Protein 2RPS (pdb70)

Nearest PDB structures (foldseek):
  2rps-assembly1_A  TM=5.161E-01  e=2.116E-03  Mythimna separata
  7skm-assembly2_F  TM=5.151E-01  e=6.968E+00  Galleria mellonella
  7skl-assembly1_E  TM=5.045E-01  e=7.993E+00  Galleria mellonella
  5b4y-assembly1_B  TM=5.109E-01  e=9.169E+00  Homo sapiens
  2rps-assembly1_A  TM=4.849E-01  e=7.393E-04  Mythimna separata

Foldseek 3Di:
DDDPDADPPQWDADPVGDIRRPCPDDDPPPPD

Secondary structure (DSSP, 8-state):
--SSS---TTEEEPSSS-EEES----------

Radius of gyration: 14.07 Å; Cα contacts (8 Å, |Δi|>4): 19; chains: 1; bounding box: 38×27×25 Å

Structure (mmCIF, N/CA/C/O backbone):
data_2RPS
#
_entry.id   2RPS
#
loop_
_atom_site.group_PDB
_atom_site.id
_atom_site.type_symbol
_atom_site.label_atom_id
_atom_site.label_alt_id
_atom_site.label_comp_id
_atom_site.label_asym_id
_atom_site.label_entity_id
_atom_site.label_seq_id
_atom_site.pdbx_PDB_ins_code
_atom_site.Cartn_x
_atom_site.Cartn_y
_atom_site.Cartn_z
_atom_site.occupancy
_atom_site.B_iso_or_equiv
_atom_site.auth_seq_id
_atom_site.auth_comp_id
_atom_site.auth_asym_id
_atom_site.auth_atom_id
_atom_site.pdbx_PDB_model_num
ATOM 1 N N . SER A 1 1 ? -17.535 -0.447 -2.613 1.00 0.00 1 SER A N 1
ATOM 2 C CA . SER A 1 1 ? -16.209 -0.776 -3.200 1.00 0.00 1 SER A CA 1
ATOM 3 C C . SER A 1 1 ? -16.359 -1.449 -4.560 1.00 0.00 1 SER A C 1
ATOM 4 O O . SER A 1 1 ? -15.571 -2.323 -4.922 1.00 0.00 1 SER A O 1
ATOM 14 N N . VAL A 1 2 ? -17.378 -1.040 -5.309 1.00 0.00 2 VAL A N 1
ATOM 15 C CA . VAL A 1 2 ? -17.632 -1.606 -6.628 1.00 0.00 2 VAL A CA 1
ATOM 16 C C . VAL A 1 2 ? -16.841 -0.867 -7.704 1.00 0.00 2 VAL A C 1
ATOM 17 O O . VAL A 1 2 ? -17.312 0.122 -8.265 1.00 0.00 2 VAL A O 1
ATOM 30 N N . GLN A 1 3 ? -15.638 -1.355 -7.985 1.00 0.00 3 GLN A N 1
ATOM 31 C CA . GLN A 1 3 ? -14.782 -0.742 -8.994 1.00 0.00 3 GLN A CA 1
ATOM 32 C C . GLN A 1 3 ? -13.685 -1.705 -9.436 1.00 0.00 3 GLN A C 1
ATOM 33 O O . GLN A 1 3 ? -13.472 -2.746 -8.813 1.00 0.00 3 GLN A O 1
ATOM 47 N N . ILE A 1 4 ? -12.993 -1.353 -10.514 1.00 0.00 4 ILE A N 1
ATOM 48 C CA . ILE A 1 4 ? -11.919 -2.187 -11.039 1.00 0.00 4 ILE A CA 1
ATOM 49 C C . ILE A 1 4 ? -10.658 -2.057 -10.190 1.00 0.00 4 ILE A C 1
ATOM 50 O O . ILE A 1 4 ? -9.893 -3.009 -10.046 1.00 0.00 4 ILE A O 1
ATOM 66 N N . LEU A 1 5 ? -10.448 -0.870 -9.629 1.00 0.00 5 LEU A N 1
ATOM 67 C CA . LEU A 1 5 ? -9.281 -0.614 -8.794 1.00 0.00 5 LEU A CA 1
ATOM 68 C C . LEU A 1 5 ? -9.436 -1.271 -7.428 1.00 0.00 5 LEU A C 1
ATOM 69 O O . LEU A 1 5 ? -8.844 -2.316 -7.159 1.00 0.00 5 LEU A O 1
ATOM 85 N N . ARG A 1 6 ? -10.238 -0.651 -6.569 1.00 0.00 6 ARG A N 1
ATOM 86 C CA . ARG A 1 6 ? -10.477 -1.171 -5.228 1.00 0.00 6 ARG A CA 1
ATOM 87 C C . ARG A 1 6 ? -9.181 -1.219 -4.422 1.00 0.00 6 ARG A C 1
ATOM 88 O O . ARG A 1 6 ? -8.220 -1.882 -4.810 1.00 0.00 6 ARG A O 1
ATOM 109 N N . CYS A 1 7 ? -9.164 -0.510 -3.298 1.00 0.00 7 CYS A N 1
ATOM 110 C CA . CYS A 1 7 ? -7.987 -0.472 -2.437 1.00 0.00 7 CYS A CA 1
ATOM 111 C C . CYS A 1 7 ? -8.357 -0.808 -0.992 1.00 0.00 7 CYS A C 1
ATOM 112 O O . CYS A 1 7 ? -8.367 0.067 -0.126 1.00 0.00 7 CYS A O 1
ATOM 119 N N . PRO A 1 8 ? -8.668 -2.086 -0.715 1.00 0.00 8 PRO A N 1
ATOM 120 C CA . PRO A 1 8 ? -9.040 -2.534 0.631 1.00 0.00 8 PRO A CA 1
ATOM 121 C C . PRO A 1 8 ? -7.969 -2.205 1.667 1.00 0.00 8 PRO A C 1
ATOM 122 O O . PRO A 1 8 ? -7.075 -1.396 1.416 1.00 0.00 8 PRO A O 1
ATOM 133 N N . ASP A 1 9 ? -8.066 -2.838 2.832 1.00 0.00 9 ASP A N 1
ATOM 134 C CA . ASP A 1 9 ? -7.106 -2.614 3.907 1.00 0.00 9 ASP A CA 1
ATOM 135 C C . ASP A 1 9 ? -5.686 -2.918 3.442 1.00 0.00 9 ASP A C 1
ATOM 136 O O . ASP A 1 9 ? -5.397 -4.018 2.973 1.00 0.00 9 ASP A O 1
ATOM 145 N N . GLY A 1 10 ? -4.803 -1.933 3.574 1.00 0.00 10 GLY A N 1
ATOM 146 C CA . GLY A 1 10 ? -3.423 -2.111 3.163 1.00 0.00 10 GLY A CA 1
ATOM 147 C C . GLY A 1 10 ? -3.014 -1.141 2.072 1.00 0.00 10 GLY A C 1
ATOM 148 O O . GLY A 1 10 ? -1.844 -0.776 1.964 1.00 0.00 10 GLY A O 1
ATOM 152 N N . MET A 1 11 ? -3.983 -0.719 1.266 1.00 0.00 11 MET A N 1
ATOM 153 C CA . MET A 1 11 ? -3.719 0.217 0.180 1.00 0.00 11 MET A CA 1
ATOM 154 C C . MET A 1 11 ? -4.148 1.628 0.563 1.00 0.00 11 MET A C 1
ATOM 155 O O . MET A 1 11 ? -5.339 1.931 0.628 1.00 0.00 11 MET A O 1
ATOM 169 N N . GLN A 1 12 ? -3.169 2.491 0.817 1.00 0.00 12 GLN A N 1
ATOM 170 C CA . GLN A 1 12 ? -3.444 3.872 1.195 1.00 0.00 12 GLN A CA 1
ATOM 171 C C . GLN A 1 12 ? -3.551 4.763 -0.038 1.00 0.00 12 GLN A C 1
ATOM 172 O O . GLN A 1 12 ? -2.633 4.818 -0.859 1.00 0.00 12 GLN A O 1
ATOM 186 N N . MET A 1 13 ? -4.675 5.460 -0.164 1.00 0.00 13 MET A N 1
ATOM 187 C CA . MET A 1 13 ? -4.901 6.350 -1.297 1.00 0.00 13 MET A CA 1
ATOM 188 C C . MET A 1 13 ? -4.331 7.738 -1.021 1.00 0.00 13 MET A C 1
ATOM 189 O O . MET A 1 13 ? -4.387 8.229 0.106 1.00 0.00 13 MET A O 1
ATOM 203 N N . LEU A 1 14 ? -3.782 8.364 -2.057 1.00 0.00 14 LEU A N 1
ATOM 204 C CA . LEU A 1 14 ? -3.203 9.695 -1.926 1.00 0.00 14 LEU A CA 1
ATOM 205 C C . LEU A 1 14 ? -4.150 10.758 -2.475 1.00 0.00 14 LEU A C 1
ATOM 206 O O . LEU A 1 14 ? -5.101 10.445 -3.191 1.00 0.00 14 LEU A O 1
ATOM 222 N N . ARG A 1 15 ? -3.883 12.013 -2.133 1.00 0.00 15 ARG A N 1
ATOM 223 C CA . ARG A 1 15 ? -4.712 13.123 -2.592 1.00 0.00 15 ARG A CA 1
ATOM 224 C C . ARG A 1 15 ? -4.731 13.193 -4.117 1.00 0.00 15 ARG A C 1
ATOM 225 O O . ARG A 1 15 ? -5.722 13.610 -4.717 1.00 0.00 15 ARG A O 1
ATOM 246 N N . SER A 1 16 ? -3.628 12.784 -4.735 1.00 0.00 16 SER A N 1
ATOM 247 C CA . SER A 1 16 ? -3.518 12.801 -6.189 1.00 0.00 16 SER A CA 1
ATOM 248 C C . SER A 1 16 ? -4.408 11.732 -6.815 1.00 0.00 16 SER A C 1
ATOM 249 O O . SER A 1 16 ? -4.952 11.921 -7.903 1.00 0.00 16 SER A O 1
ATOM 257 N N . GLY A 1 17 ? -4.553 10.608 -6.120 1.00 0.00 17 GLY A N 1
ATOM 258 C CA . GLY A 1 17 ? -5.377 9.526 -6.622 1.00 0.00 17 GLY A CA 1
ATOM 259 C C . GLY A 1 17 ? -4.660 8.190 -6.597 1.00 0.00 17 GLY A C 1
ATOM 260 O O . GLY A 1 17 ? -5.292 7.141 -6.476 1.00 0.00 17 GLY A O 1
ATOM 264 N N . GLN A 1 18 ? -3.336 8.230 -6.711 1.00 0.00 18 GLN A N 1
ATOM 265 C CA . GLN A 1 18 ? -2.533 7.012 -6.701 1.00 0.00 18 GLN A CA 1
ATOM 266 C C . GLN A 1 18 ? -2.719 6.247 -5.395 1.00 0.00 18 GLN A C 1
ATOM 267 O O . GLN A 1 18 ? -2.938 6.845 -4.340 1.00 0.00 18 GLN A O 1
ATOM 281 N N . CYS A 1 19 ? -2.629 4.925 -5.471 1.00 0.00 19 CYS A N 1
ATOM 282 C CA . CYS A 1 19 ? -2.787 4.078 -4.294 1.00 0.00 19 CYS A CA 1
ATOM 283 C C . CYS A 1 19 ? -1.456 3.452 -3.892 1.00 0.00 19 CYS A C 1
ATOM 284 O O . CYS A 1 19 ? -0.910 2.615 -4.612 1.00 0.00 19 CYS A O 1
ATOM 291 N N . VAL A 1 20 ? -0.939 3.863 -2.739 1.00 0.00 20 VAL A N 1
ATOM 292 C CA . VAL A 1 20 ? 0.328 3.342 -2.241 1.00 0.00 20 VAL A CA 1
ATOM 293 C C . VAL A 1 20 ? 0.109 2.137 -1.334 1.00 0.00 20 VAL A C 1
ATOM 294 O O . VAL A 1 20 ? -0.247 2.286 -0.164 1.00 0.00 20 VAL A O 1
ATOM 307 N N . ALA A 1 21 ? 0.322 0.945 -1.878 1.00 0.00 21 ALA A N 1
ATOM 308 C CA . ALA A 1 21 ? 0.149 -0.286 -1.116 1.00 0.00 21 ALA A CA 1
ATOM 309 C C . ALA A 1 21 ? 1.257 -0.453 -0.083 1.00 0.00 21 ALA A C 1
ATOM 310 O O . ALA A 1 21 ? 2.374 0.030 -0.273 1.00 0.00 21 ALA A O 1
ATOM 317 N N . THR A 1 22 ? 0.942 -1.138 1.011 1.00 0.00 22 THR A N 1
ATOM 318 C CA . THR A 1 22 ? 1.912 -1.369 2.075 1.00 0.00 22 THR A CA 1
ATOM 319 C C . THR A 1 22 ? 3.060 -2.245 1.585 1.00 0.00 22 THR A C 1
ATOM 320 O O . THR A 1 22 ? 3.091 -3.447 1.845 1.00 0.00 22 THR A O 1
ATOM 331 N N . THR A 1 23 ? 4.001 -1.635 0.872 1.00 0.00 23 THR A N 1
ATOM 332 C CA . THR A 1 23 ? 5.151 -2.360 0.344 1.00 0.00 23 THR A CA 1
ATOM 333 C C . THR A 1 23 ? 6.451 -1.637 0.678 1.00 0.00 23 THR A C 1
ATOM 334 O O . THR A 1 23 ? 7.416 -1.691 -0.085 1.00 0.00 23 THR A O 1
ATOM 345 N N . GLU A 1 24 ? 6.470 -0.961 1.821 1.00 0.00 24 GLU A N 1
ATOM 346 C CA . GLU A 1 24 ? 7.653 -0.226 2.255 1.00 0.00 24 GLU A CA 1
ATOM 347 C C . GLU A 1 24 ? 8.702 -1.176 2.830 1.00 0.00 24 GLU A C 1
ATOM 348 O O . GLU A 1 24 ? 8.364 -2.195 3.431 1.00 0.00 24 GLU A O 1
ATOM 360 N N . PRO A 1 25 ? 9.995 -0.852 2.651 1.00 0.00 25 PRO A N 1
ATOM 361 C CA . PRO A 1 25 ? 11.094 -1.682 3.153 1.00 0.00 25 PRO A CA 1
ATOM 362 C C . PRO A 1 25 ? 11.254 -1.578 4.669 1.00 0.00 25 PRO A C 1
ATOM 363 O O . PRO A 1 25 ? 11.671 -0.541 5.185 1.00 0.00 25 PRO A O 1
ATOM 374 N N . PRO A 1 26 ? 10.928 -2.655 5.409 1.00 0.00 26 PRO A N 1
ATOM 375 C CA . PRO A 1 26 ? 11.043 -2.670 6.869 1.00 0.00 26 PRO A CA 1
ATOM 376 C C . PRO A 1 26 ? 12.494 -2.718 7.334 1.00 0.00 26 PRO A C 1
ATOM 377 O O . PRO A 1 26 ? 13.418 -2.677 6.522 1.00 0.00 26 PRO A O 1
ATOM 388 N N . PHE A 1 27 ? 12.688 -2.804 8.646 1.00 0.00 27 PHE A N 1
ATOM 389 C CA . PHE A 1 27 ? 14.025 -2.858 9.219 1.00 0.00 27 PHE A CA 1
ATOM 390 C C . PHE A 1 27 ? 14.784 -4.083 8.718 1.00 0.00 27 PHE A C 1
ATOM 391 O O . PHE A 1 27 ? 14.365 -5.219 8.944 1.00 0.00 27 PHE A O 1
ATOM 408 N N . ASP A 1 28 ? 15.899 -3.846 8.035 1.00 0.00 28 ASP A N 1
ATOM 409 C CA . ASP A 1 28 ? 16.718 -4.927 7.498 1.00 0.00 28 ASP A CA 1
ATOM 410 C C . ASP A 1 28 ? 17.141 -5.894 8.604 1.00 0.00 28 ASP A C 1
ATOM 411 O O . ASP A 1 28 ? 17.972 -5.558 9.447 1.00 0.00 28 ASP A O 1
ATOM 420 N N . PRO A 1 29 ? 16.575 -7.117 8.616 1.00 0.00 29 PRO A N 1
ATOM 421 C CA . PRO A 1 29 ? 16.905 -8.127 9.626 1.00 0.00 29 PRO A CA 1
ATOM 422 C C . PRO A 1 29 ? 18.409 -8.348 9.755 1.00 0.00 29 PRO A C 1
ATOM 423 O O . PRO A 1 29 ? 19.203 -7.685 9.087 1.00 0.00 29 PRO A O 1
ATOM 434 N N . ASP A 1 30 ? 18.793 -9.283 10.619 1.00 0.00 30 ASP A N 1
ATOM 435 C CA . ASP A 1 30 ? 20.201 -9.590 10.835 1.00 0.00 30 ASP A CA 1
ATOM 436 C C . ASP A 1 30 ? 20.401 -11.079 11.095 1.00 0.00 30 ASP A C 1
ATOM 437 O O . ASP A 1 30 ? 21.312 -11.474 11.823 1.00 0.00 30 ASP A O 1
ATOM 446 N N . SER A 1 31 ? 19.543 -11.900 10.497 1.00 0.00 31 SER A N 1
ATOM 447 C CA . SER A 1 31 ? 19.621 -13.348 10.663 1.00 0.00 31 SER A CA 1
ATOM 448 C C . SER A 1 31 ? 19.405 -13.745 12.121 1.00 0.00 31 SER A C 1
ATOM 449 O O . SER A 1 31 ? 18.308 -14.143 12.508 1.00 0.00 31 SER A O 1
ATOM 457 N N . TYR A 1 32 ? 20.458 -13.635 12.922 1.00 0.00 32 TYR A N 1
ATOM 458 C CA . TYR A 1 32 ? 20.384 -13.981 14.335 1.00 0.00 32 TYR A CA 1
ATOM 459 C C . TYR A 1 32 ? 20.163 -12.738 15.190 1.00 0.00 32 TYR A C 1
ATOM 460 O O . TYR A 1 32 ? 20.245 -12.852 16.432 1.00 0.00 32 TYR A O 1
ATOM 479 N N . SER A 1 1 ? -21.969 -3.589 -7.899 1.00 0.00 1 SER A N 2
ATOM 480 C CA . SER A 1 1 ? -20.753 -2.736 -7.973 1.00 0.00 1 SER A CA 2
ATOM 481 C C . SER A 1 1 ? -19.529 -3.476 -7.444 1.00 0.00 1 SER A C 2
ATOM 482 O O . SER A 1 1 ? -19.321 -3.567 -6.234 1.00 0.00 1 SER A O 2
ATOM 492 N N . VAL A 1 2 ? -18.721 -4.002 -8.358 1.00 0.00 2 VAL A N 2
ATOM 493 C CA . VAL A 1 2 ? -17.516 -4.734 -7.983 1.00 0.00 2 VAL A CA 2
ATOM 494 C C . VAL A 1 2 ? -16.335 -3.785 -7.796 1.00 0.00 2 VAL A C 2
ATOM 495 O O . VAL A 1 2 ? -16.223 -2.773 -8.488 1.00 0.00 2 VAL A O 2
ATOM 508 N N . GLN A 1 3 ? -15.455 -4.122 -6.858 1.00 0.00 3 GLN A N 2
ATOM 509 C CA . GLN A 1 3 ? -14.283 -3.301 -6.581 1.00 0.00 3 GLN A CA 2
ATOM 510 C C . GLN A 1 3 ? -13.289 -3.364 -7.738 1.00 0.00 3 GLN A C 2
ATOM 511 O O . GLN A 1 3 ? -12.232 -3.985 -7.629 1.00 0.00 3 GLN A O 2
ATOM 525 N N . ILE A 1 4 ? -13.637 -2.715 -8.844 1.00 0.00 4 ILE A N 2
ATOM 526 C CA . ILE A 1 4 ? -12.780 -2.695 -10.021 1.00 0.00 4 ILE A CA 2
ATOM 527 C C . ILE A 1 4 ? -11.483 -1.944 -9.746 1.00 0.00 4 ILE A C 2
ATOM 528 O O . ILE A 1 4 ? -10.443 -2.242 -10.335 1.00 0.00 4 ILE A O 2
ATOM 544 N N . LEU A 1 5 ? -11.549 -0.965 -8.847 1.00 0.00 5 LEU A N 2
ATOM 545 C CA . LEU A 1 5 ? -10.379 -0.170 -8.495 1.00 0.00 5 LEU A CA 2
ATOM 546 C C . LEU A 1 5 ? -10.412 0.223 -7.022 1.00 0.00 5 LEU A C 2
ATOM 547 O O . LEU A 1 5 ? -10.873 1.307 -6.669 1.00 0.00 5 LEU A O 2
ATOM 563 N N . ARG A 1 6 ? -9.919 -0.667 -6.166 1.00 0.00 6 ARG A N 2
ATOM 564 C CA . ARG A 1 6 ? -9.890 -0.413 -4.732 1.00 0.00 6 ARG A CA 2
ATOM 565 C C . ARG A 1 6 ? -8.555 -0.839 -4.130 1.00 0.00 6 ARG A C 2
ATOM 566 O O . ARG A 1 6 ? -7.969 -1.841 -4.539 1.00 0.00 6 ARG A O 2
ATOM 587 N N . CYS A 1 7 ? -8.080 -0.069 -3.155 1.00 0.00 7 CYS A N 2
ATOM 588 C CA . CYS A 1 7 ? -6.812 -0.365 -2.497 1.00 0.00 7 CYS A CA 2
ATOM 589 C C . CYS A 1 7 ? -7.045 -1.018 -1.136 1.00 0.00 7 CYS A C 2
ATOM 590 O O . CYS A 1 7 ? -7.074 -0.341 -0.110 1.00 0.00 7 CYS A O 2
ATOM 597 N N . PRO A 1 8 ? -7.217 -2.352 -1.110 1.00 0.00 8 PRO A N 2
ATOM 598 C CA . PRO A 1 8 ? -7.451 -3.093 0.133 1.00 0.00 8 PRO A CA 2
ATOM 599 C C . PRO A 1 8 ? -6.346 -2.872 1.158 1.00 0.00 8 PRO A C 2
ATOM 600 O O . PRO A 1 8 ? -5.551 -1.939 1.042 1.00 0.00 8 PRO A O 2
ATOM 611 N N . ASP A 1 9 ? -6.304 -3.742 2.161 1.00 0.00 9 ASP A N 2
ATOM 612 C CA . ASP A 1 9 ? -5.297 -3.650 3.213 1.00 0.00 9 ASP A CA 2
ATOM 613 C C . ASP A 1 9 ? -3.891 -3.774 2.633 1.00 0.00 9 ASP A C 2
ATOM 614 O O . ASP A 1 9 ? -3.527 -4.810 2.080 1.00 0.00 9 ASP A O 2
ATOM 623 N N . GLY A 1 10 ? -3.107 -2.708 2.765 1.00 0.00 10 GLY A N 2
ATOM 624 C CA . GLY A 1 10 ? -1.751 -2.719 2.249 1.00 0.00 10 GLY A CA 2
ATOM 625 C C . GLY A 1 10 ? -1.484 -1.570 1.295 1.00 0.00 10 GLY A C 2
ATOM 626 O O . GLY A 1 10 ? -0.350 -1.106 1.175 1.00 0.00 10 GLY A O 2
ATOM 630 N N . MET A 1 11 ? -2.530 -1.112 0.616 1.00 0.00 11 MET A N 2
ATOM 631 C CA . MET A 1 11 ? -2.403 -0.012 -0.333 1.00 0.00 11 MET A CA 2
ATOM 632 C C . MET A 1 11 ? -3.176 1.212 0.147 1.00 0.00 11 MET A C 2
ATOM 633 O O . MET A 1 11 ? -4.364 1.127 0.459 1.00 0.00 11 MET A O 2
ATOM 647 N N . GLN A 1 12 ? -2.492 2.351 0.206 1.00 0.00 12 GLN A N 2
ATOM 648 C CA . GLN A 1 12 ? -3.113 3.594 0.650 1.00 0.00 12 GLN A CA 2
ATOM 649 C C . GLN A 1 12 ? -2.964 4.683 -0.408 1.00 0.00 12 GLN A C 2
ATOM 650 O O . GLN A 1 12 ? -1.862 4.950 -0.887 1.00 0.00 12 GLN A O 2
ATOM 664 N N . MET A 1 13 ? -4.080 5.308 -0.766 1.00 0.00 13 MET A N 2
ATOM 665 C CA . MET A 1 13 ? -4.072 6.370 -1.767 1.00 0.00 13 MET A CA 2
ATOM 666 C C . MET A 1 13 ? -3.259 7.567 -1.285 1.00 0.00 13 MET A C 2
ATOM 667 O O . MET A 1 13 ? -3.186 7.838 -0.088 1.00 0.00 13 MET A O 2
ATOM 681 N N . LEU A 1 14 ? -2.648 8.278 -2.227 1.00 0.00 14 LEU A N 2
ATOM 682 C CA . LEU A 1 14 ? -1.839 9.446 -1.899 1.00 0.00 14 LEU A CA 2
ATOM 683 C C . LEU A 1 14 ? -2.586 10.734 -2.225 1.00 0.00 14 LEU A C 2
ATOM 684 O O . LEU A 1 14 ? -3.626 10.711 -2.886 1.00 0.00 14 LEU A O 2
ATOM 700 N N . ARG A 1 15 ? -2.052 11.858 -1.758 1.00 0.00 15 ARG A N 2
ATOM 701 C CA . ARG A 1 15 ? -2.668 13.156 -1.999 1.00 0.00 15 ARG A CA 2
ATOM 702 C C . ARG A 1 15 ? -2.758 13.445 -3.495 1.00 0.00 15 ARG A C 2
ATOM 703 O O . ARG A 1 15 ? -3.677 14.125 -3.952 1.00 0.00 15 ARG A O 2
ATOM 724 N N . SER A 1 16 ? -1.797 12.925 -4.252 1.00 0.00 16 SER A N 2
ATOM 725 C CA . SER A 1 16 ? -1.767 13.127 -5.696 1.00 0.00 16 SER A CA 2
ATOM 726 C C . SER A 1 16 ? -2.884 12.342 -6.377 1.00 0.00 16 SER A C 2
ATOM 727 O O . SER A 1 16 ? -3.429 12.776 -7.393 1.00 0.00 16 SER A O 2
ATOM 735 N N . GLY A 1 17 ? -3.218 11.187 -5.814 1.00 0.00 17 GLY A N 2
ATOM 736 C CA . GLY A 1 17 ? -4.268 10.361 -6.381 1.00 0.00 17 GLY A CA 2
ATOM 737 C C . GLY A 1 17 ? -3.849 8.911 -6.528 1.00 0.00 17 GLY A C 2
ATOM 738 O O . GLY A 1 17 ? -4.685 8.008 -6.475 1.00 0.00 17 GLY A O 2
ATOM 742 N N . GLN A 1 18 ? -2.553 8.686 -6.715 1.00 0.00 18 GLN A N 2
ATOM 743 C CA . GLN A 1 18 ? -2.024 7.336 -6.870 1.00 0.00 18 GLN A CA 2
ATOM 744 C C . GLN A 1 18 ? -2.237 6.518 -5.600 1.00 0.00 18 GLN A C 2
ATOM 745 O O . GLN A 1 18 ? -2.849 6.990 -4.642 1.00 0.00 18 GLN A O 2
ATOM 759 N N . CYS A 1 19 ? -1.724 5.293 -5.599 1.00 0.00 19 CYS A N 2
ATOM 760 C CA . CYS A 1 19 ? -1.855 4.409 -4.446 1.00 0.00 19 CYS A CA 2
ATOM 761 C C . CYS A 1 19 ? -0.534 3.708 -4.144 1.00 0.00 19 CYS A C 2
ATOM 762 O O . CYS A 1 19 ? -0.067 2.881 -4.926 1.00 0.00 19 CYS A O 2
ATOM 769 N N . VAL A 1 20 ? 0.061 4.046 -3.004 1.00 0.00 20 VAL A N 2
ATOM 770 C CA . VAL A 1 20 ? 1.327 3.447 -2.600 1.00 0.00 20 VAL A CA 2
ATOM 771 C C . VAL A 1 20 ? 1.108 2.338 -1.575 1.00 0.00 20 VAL A C 2
ATOM 772 O O . VAL A 1 20 ? 0.188 2.405 -0.759 1.00 0.00 20 VAL A O 2
ATOM 785 N N . ALA A 1 21 ? 1.958 1.317 -1.625 1.00 0.00 21 ALA A N 2
ATOM 786 C CA . ALA A 1 21 ? 1.857 0.194 -0.701 1.00 0.00 21 ALA A CA 2
ATOM 787 C C . ALA A 1 21 ? 2.620 0.472 0.590 1.00 0.00 21 ALA A C 2
ATOM 788 O O . ALA A 1 21 ? 3.628 1.179 0.585 1.00 0.00 21 ALA A O 2
ATOM 795 N N . THR A 1 22 ? 2.134 -0.088 1.691 1.00 0.00 22 THR A N 2
ATOM 796 C CA . THR A 1 22 ? 2.771 0.100 2.989 1.00 0.00 22 THR A CA 2
ATOM 797 C C . THR A 1 22 ? 3.816 -0.983 3.243 1.00 0.00 22 THR A C 2
ATOM 798 O O . THR A 1 22 ? 3.584 -1.918 4.010 1.00 0.00 22 THR A O 2
ATOM 809 N N . THR A 1 23 ? 4.966 -0.851 2.591 1.00 0.00 23 THR A N 2
ATOM 810 C CA . THR A 1 23 ? 6.048 -1.818 2.745 1.00 0.00 23 THR A CA 2
ATOM 811 C C . THR A 1 23 ? 7.394 -1.113 2.871 1.00 0.00 23 THR A C 2
ATOM 812 O O . THR A 1 23 ? 8.409 -1.595 2.370 1.00 0.00 23 THR A O 2
ATOM 823 N N . GLU A 1 24 ? 7.394 0.034 3.544 1.00 0.00 24 GLU A N 2
ATOM 824 C CA . GLU A 1 24 ? 8.616 0.808 3.737 1.00 0.00 24 GLU A CA 2
ATOM 825 C C . GLU A 1 24 ? 9.558 0.110 4.717 1.00 0.00 24 GLU A C 2
ATOM 826 O O . GLU A 1 24 ? 10.731 -0.108 4.412 1.00 0.00 24 GLU A O 2
ATOM 838 N N . PRO A 1 25 ? 9.055 -0.251 5.912 1.00 0.00 25 PRO A N 2
ATOM 839 C CA . PRO A 1 25 ? 9.862 -0.927 6.934 1.00 0.00 25 PRO A CA 2
ATOM 840 C C . PRO A 1 25 ? 10.589 -2.152 6.384 1.00 0.00 25 PRO A C 2
ATOM 841 O O . PRO A 1 25 ? 10.119 -2.790 5.442 1.00 0.00 25 PRO A O 2
ATOM 852 N N . PRO A 1 26 ? 11.751 -2.498 6.968 1.00 0.00 26 PRO A N 2
ATOM 853 C CA . PRO A 1 26 ? 12.541 -3.653 6.528 1.00 0.00 26 PRO A CA 2
ATOM 854 C C . PRO A 1 26 ? 11.901 -4.978 6.930 1.00 0.00 26 PRO A C 2
ATOM 855 O O . PRO A 1 26 ? 11.522 -5.170 8.086 1.00 0.00 26 PRO A O 2
ATOM 866 N N . PHE A 1 27 ? 11.782 -5.887 5.969 1.00 0.00 27 PHE A N 2
ATOM 867 C CA . PHE A 1 27 ? 11.189 -7.194 6.223 1.00 0.00 27 PHE A CA 2
ATOM 868 C C . PHE A 1 27 ? 12.267 -8.270 6.331 1.00 0.00 27 PHE A C 2
ATOM 869 O O . PHE A 1 27 ? 12.466 -9.057 5.406 1.00 0.00 27 PHE A O 2
ATOM 886 N N . ASP A 1 28 ? 12.957 -8.296 7.466 1.00 0.00 28 ASP A N 2
ATOM 887 C CA . ASP A 1 28 ? 14.013 -9.275 7.696 1.00 0.00 28 ASP A CA 2
ATOM 888 C C . ASP A 1 28 ? 13.791 -10.014 9.014 1.00 0.00 28 ASP A C 2
ATOM 889 O O . ASP A 1 28 ? 13.398 -9.412 10.013 1.00 0.00 28 ASP A O 2
ATOM 898 N N . PRO A 1 29 ? 14.039 -11.337 9.038 1.00 0.00 29 PRO A N 2
ATOM 899 C CA . PRO A 1 29 ? 13.863 -12.150 10.243 1.00 0.00 29 PRO A CA 2
ATOM 900 C C . PRO A 1 29 ? 14.994 -11.955 11.246 1.00 0.00 29 PRO A C 2
ATOM 901 O O . PRO A 1 29 ? 14.803 -12.110 12.451 1.00 0.00 29 PRO A O 2
ATOM 912 N N . ASP A 1 30 ? 16.174 -11.613 10.737 1.00 0.00 30 ASP A N 2
ATOM 913 C CA . ASP A 1 30 ? 17.339 -11.395 11.588 1.00 0.00 30 ASP A CA 2
ATOM 914 C C . ASP A 1 30 ? 17.404 -9.950 12.068 1.00 0.00 30 ASP A C 2
ATOM 915 O O . ASP A 1 30 ? 17.933 -9.666 13.142 1.00 0.00 30 ASP A O 2
ATOM 924 N N . SER A 1 31 ? 16.861 -9.038 11.266 1.00 0.00 31 SER A N 2
ATOM 925 C CA . SER A 1 31 ? 16.858 -7.621 11.612 1.00 0.00 31 SER A CA 2
ATOM 926 C C . SER A 1 31 ? 18.283 -7.084 11.718 1.00 0.00 31 SER A C 2
ATOM 927 O O . SER A 1 31 ? 18.813 -6.913 12.816 1.00 0.00 31 SER A O 2
ATOM 935 N N . TYR A 1 32 ? 18.898 -6.823 10.570 1.00 0.00 32 TYR A N 2
ATOM 936 C CA . TYR A 1 32 ? 20.261 -6.307 10.532 1.00 0.00 32 TYR A CA 2
ATOM 937 C C . TYR A 1 32 ? 20.484 -5.449 9.290 1.00 0.00 32 TYR A C 2
ATOM 938 O O . TYR A 1 32 ? 20.658 -4.222 9.443 1.00 0.00 32 TYR A O 2
ATOM 957 N N . SER A 1 1 ? -21.611 -4.246 -5.320 1.00 0.00 1 SER A N 3
ATOM 958 C CA . SER A 1 1 ? -20.983 -3.113 -4.592 1.00 0.00 1 SER A CA 3
ATOM 959 C C . SER A 1 1 ? -19.465 -3.143 -4.729 1.00 0.00 1 SER A C 3
ATOM 960 O O . SER A 1 1 ? -18.757 -3.600 -3.832 1.00 0.00 1 SER A O 3
ATOM 970 N N . VAL A 1 2 ? -18.971 -2.650 -5.861 1.00 0.00 2 VAL A N 3
ATOM 971 C CA . VAL A 1 2 ? -17.534 -2.619 -6.117 1.00 0.00 2 VAL A CA 3
ATOM 972 C C . VAL A 1 2 ? -16.902 -1.357 -5.541 1.00 0.00 2 VAL A C 3
ATOM 973 O O . VAL A 1 2 ? -17.550 -0.315 -5.441 1.00 0.00 2 VAL A O 3
ATOM 986 N N . GLN A 1 3 ? -15.631 -1.457 -5.167 1.00 0.00 3 GLN A N 3
ATOM 987 C CA . GLN A 1 3 ? -14.910 -0.323 -4.602 1.00 0.00 3 GLN A CA 3
ATOM 988 C C . GLN A 1 3 ? -14.519 0.670 -5.693 1.00 0.00 3 GLN A C 3
ATOM 989 O O . GLN A 1 3 ? -13.820 0.319 -6.644 1.00 0.00 3 GLN A O 3
ATOM 1003 N N . ILE A 1 4 ? -14.977 1.908 -5.549 1.00 0.00 4 ILE A N 3
ATOM 1004 C CA . ILE A 1 4 ? -14.675 2.951 -6.523 1.00 0.00 4 ILE A CA 3
ATOM 1005 C C . ILE A 1 4 ? -13.609 3.906 -5.994 1.00 0.00 4 ILE A C 3
ATOM 1006 O O . ILE A 1 4 ? -13.600 5.090 -6.330 1.00 0.00 4 ILE A O 3
ATOM 1022 N N . LEU A 1 5 ? -12.711 3.382 -5.166 1.00 0.00 5 LEU A N 3
ATOM 1023 C CA . LEU A 1 5 ? -11.640 4.187 -4.591 1.00 0.00 5 LEU A CA 3
ATOM 1024 C C . LEU A 1 5 ? -10.717 3.328 -3.730 1.00 0.00 5 LEU A C 3
ATOM 1025 O O . LEU A 1 5 ? -10.749 3.403 -2.502 1.00 0.00 5 LEU A O 3
ATOM 1041 N N . ARG A 1 6 ? -9.895 2.512 -4.383 1.00 0.00 6 ARG A N 3
ATOM 1042 C CA . ARG A 1 6 ? -8.965 1.640 -3.678 1.00 0.00 6 ARG A CA 3
ATOM 1043 C C . ARG A 1 6 ? -8.083 0.876 -4.660 1.00 0.00 6 ARG A C 3
ATOM 1044 O O . ARG A 1 6 ? -8.565 0.348 -5.662 1.00 0.00 6 ARG A O 3
ATOM 1065 N N . CYS A 1 7 ? -6.787 0.821 -4.366 1.00 0.00 7 CYS A N 3
ATOM 1066 C CA . CYS A 1 7 ? -5.837 0.123 -5.221 1.00 0.00 7 CYS A CA 3
ATOM 1067 C C . CYS A 1 7 ? -5.883 -1.382 -4.968 1.00 0.00 7 CYS A C 3
ATOM 1068 O O . CYS A 1 7 ? -6.394 -1.831 -3.942 1.00 0.00 7 CYS A O 3
ATOM 1075 N N . PRO A 1 8 ? -5.345 -2.183 -5.903 1.00 0.00 8 PRO A N 3
ATOM 1076 C CA . PRO A 1 8 ? -5.327 -3.643 -5.775 1.00 0.00 8 PRO A CA 3
ATOM 1077 C C . PRO A 1 8 ? -4.753 -4.103 -4.439 1.00 0.00 8 PRO A C 3
ATOM 1078 O O . PRO A 1 8 ? -4.350 -3.286 -3.609 1.00 0.00 8 PRO A O 3
ATOM 1089 N N . ASP A 1 9 ? -4.720 -5.415 -4.240 1.00 0.00 9 ASP A N 3
ATOM 1090 C CA . ASP A 1 9 ? -4.198 -5.988 -3.004 1.00 0.00 9 ASP A CA 3
ATOM 1091 C C . ASP A 1 9 ? -2.704 -5.718 -2.864 1.00 0.00 9 ASP A C 3
ATOM 1092 O O . ASP A 1 9 ? -1.902 -6.177 -3.677 1.00 0.00 9 ASP A O 3
ATOM 1101 N N . GLY A 1 10 ? -2.337 -4.969 -1.829 1.00 0.00 10 GLY A N 3
ATOM 1102 C CA . GLY A 1 10 ? -0.940 -4.653 -1.601 1.00 0.00 10 GLY A CA 3
ATOM 1103 C C . GLY A 1 10 ? -0.635 -3.179 -1.784 1.00 0.00 10 GLY A C 3
ATOM 1104 O O . GLY A 1 10 ? 0.362 -2.677 -1.265 1.00 0.00 10 GLY A O 3
ATOM 1108 N N . MET A 1 11 ? -1.493 -2.479 -2.523 1.00 0.00 11 MET A N 3
ATOM 1109 C CA . MET A 1 11 ? -1.301 -1.055 -2.769 1.00 0.00 11 MET A CA 3
ATOM 1110 C C . MET A 1 11 ? -2.553 -0.262 -2.407 1.00 0.00 11 MET A C 3
ATOM 1111 O O . MET A 1 11 ? -3.647 -0.815 -2.316 1.00 0.00 11 MET A O 3
ATOM 1125 N N . GLN A 1 12 ? -2.380 1.041 -2.203 1.00 0.00 12 GLN A N 3
ATOM 1126 C CA . GLN A 1 12 ? -3.493 1.915 -1.851 1.00 0.00 12 GLN A CA 3
ATOM 1127 C C . GLN A 1 12 ? -3.484 3.178 -2.710 1.00 0.00 12 GLN A C 3
ATOM 1128 O O . GLN A 1 12 ? -2.422 3.690 -3.065 1.00 0.00 12 GLN A O 3
ATOM 1142 N N . MET A 1 13 ? -4.672 3.672 -3.039 1.00 0.00 13 MET A N 3
ATOM 1143 C CA . MET A 1 13 ? -4.800 4.874 -3.856 1.00 0.00 13 MET A CA 3
ATOM 1144 C C . MET A 1 13 ? -4.325 6.106 -3.091 1.00 0.00 13 MET A C 3
ATOM 1145 O O . MET A 1 13 ? -4.789 6.380 -1.984 1.00 0.00 13 MET A O 3
ATOM 1159 N N . LEU A 1 14 ? -3.398 6.847 -3.691 1.00 0.00 14 LEU A N 3
ATOM 1160 C CA . LEU A 1 14 ? -2.862 8.052 -3.067 1.00 0.00 14 LEU A CA 3
ATOM 1161 C C . LEU A 1 14 ? -3.692 9.275 -3.443 1.00 0.00 14 LEU A C 3
ATOM 1162 O O . LEU A 1 14 ? -4.569 9.201 -4.304 1.00 0.00 14 LEU A O 3
ATOM 1178 N N . ARG A 1 15 ? -3.408 10.400 -2.794 1.00 0.00 15 ARG A N 3
ATOM 1179 C CA . ARG A 1 15 ? -4.127 11.640 -3.062 1.00 0.00 15 ARG A CA 3
ATOM 1180 C C . ARG A 1 15 ? -4.012 12.032 -4.531 1.00 0.00 15 ARG A C 3
ATOM 1181 O O . ARG A 1 15 ? -4.919 12.643 -5.094 1.00 0.00 15 ARG A O 3
ATOM 1202 N N . SER A 1 16 ? -2.890 11.672 -5.147 1.00 0.00 16 SER A N 3
ATOM 1203 C CA . SER A 1 16 ? -2.655 11.985 -6.552 1.00 0.00 16 SER A CA 3
ATOM 1204 C C . SER A 1 16 ? -3.331 10.960 -7.457 1.00 0.00 16 SER A C 3
ATOM 1205 O O . SER A 1 16 ? -3.731 11.274 -8.578 1.00 0.00 16 SER A O 3
ATOM 1213 N N . GLY A 1 17 ? -3.456 9.731 -6.964 1.00 0.00 17 GLY A N 3
ATOM 1214 C CA . GLY A 1 17 ? -4.085 8.680 -7.741 1.00 0.00 17 GLY A CA 3
ATOM 1215 C C . GLY A 1 17 ? -3.191 7.464 -7.905 1.00 0.00 17 GLY A C 3
ATOM 1216 O O . GLY A 1 17 ? -3.678 6.348 -8.080 1.00 0.00 17 GLY A O 3
ATOM 1220 N N . GLN A 1 18 ? -1.882 7.681 -7.846 1.00 0.00 18 GLN A N 3
ATOM 1221 C CA . GLN A 1 18 ? -0.921 6.594 -7.990 1.00 0.00 18 GLN A CA 3
ATOM 1222 C C . GLN A 1 18 ? -1.087 5.570 -6.874 1.00 0.00 18 GLN A C 3
ATOM 1223 O O . GLN A 1 18 ? -1.443 5.916 -5.748 1.00 0.00 18 GLN A O 3
ATOM 1237 N N . CYS A 1 19 ? -0.829 4.305 -7.194 1.00 0.00 19 CYS A N 3
ATOM 1238 C CA . CYS A 1 19 ? -0.950 3.230 -6.222 1.00 0.00 19 CYS A CA 3
ATOM 1239 C C . CYS A 1 19 ? 0.349 3.050 -5.443 1.00 0.00 19 CYS A C 3
ATOM 1240 O O . CYS A 1 19 ? 1.387 2.722 -6.019 1.00 0.00 19 CYS A O 3
ATOM 1247 N N . VAL A 1 20 ? 0.285 3.266 -4.135 1.00 0.00 20 VAL A N 3
ATOM 1248 C CA . VAL A 1 20 ? 1.457 3.129 -3.278 1.00 0.00 20 VAL A CA 3
ATOM 1249 C C . VAL A 1 20 ? 1.452 1.788 -2.551 1.00 0.00 20 VAL A C 3
ATOM 1250 O O . VAL A 1 20 ? 0.414 1.336 -2.068 1.00 0.00 20 VAL A O 3
ATOM 1263 N N . ALA A 1 21 ? 2.620 1.157 -2.475 1.00 0.00 21 ALA A N 3
ATOM 1264 C CA . ALA A 1 21 ? 2.750 -0.132 -1.805 1.00 0.00 21 ALA A CA 3
ATOM 1265 C C . ALA A 1 21 ? 2.559 0.012 -0.299 1.00 0.00 21 ALA A C 3
ATOM 1266 O O . ALA A 1 21 ? 3.471 0.430 0.414 1.00 0.00 21 ALA A O 3
ATOM 1273 N N . THR A 1 22 ? 1.368 -0.334 0.176 1.00 0.00 22 THR A N 3
ATOM 1274 C CA . THR A 1 22 ? 1.055 -0.243 1.597 1.00 0.00 22 THR A CA 3
ATOM 1275 C C . THR A 1 22 ? 1.405 -1.543 2.317 1.00 0.00 22 THR A C 3
ATOM 1276 O O . THR A 1 22 ? 0.552 -2.161 2.955 1.00 0.00 22 THR A O 3
ATOM 1287 N N . THR A 1 23 ? 2.665 -1.951 2.213 1.00 0.00 23 THR A N 3
ATOM 1288 C CA . THR A 1 23 ? 3.126 -3.177 2.856 1.00 0.00 23 THR A CA 3
ATOM 1289 C C . THR A 1 23 ? 4.642 -3.176 3.011 1.00 0.00 23 THR A C 3
ATOM 1290 O O . THR A 1 23 ? 5.279 -4.229 2.984 1.00 0.00 23 THR A O 3
ATOM 1301 N N . GLU A 1 24 ? 5.215 -1.989 3.176 1.00 0.00 24 GLU A N 3
ATOM 1302 C CA . GLU A 1 24 ? 6.654 -1.849 3.336 1.00 0.00 24 GLU A CA 3
ATOM 1303 C C . GLU A 1 24 ? 7.106 -2.401 4.689 1.00 0.00 24 GLU A C 3
ATOM 1304 O O . GLU A 1 24 ? 6.787 -1.833 5.733 1.00 0.00 24 GLU A O 3
ATOM 1316 N N . PRO A 1 25 ? 7.856 -3.519 4.691 1.00 0.00 25 PRO A N 3
ATOM 1317 C CA . PRO A 1 25 ? 8.342 -4.138 5.929 1.00 0.00 25 PRO A CA 3
ATOM 1318 C C . PRO A 1 25 ? 9.479 -3.342 6.569 1.00 0.00 25 PRO A C 3
ATOM 1319 O O . PRO A 1 25 ? 10.584 -3.281 6.027 1.00 0.00 25 PRO A O 3
ATOM 1330 N N . PRO A 1 26 ? 9.227 -2.719 7.736 1.00 0.00 26 PRO A N 3
ATOM 1331 C CA . PRO A 1 26 ? 10.238 -1.929 8.441 1.00 0.00 26 PRO A CA 3
ATOM 1332 C C . PRO A 1 26 ? 11.232 -2.803 9.200 1.00 0.00 26 PRO A C 3
ATOM 1333 O O . PRO A 1 26 ? 10.977 -3.983 9.441 1.00 0.00 26 PRO A O 3
ATOM 1344 N N . PHE A 1 27 ? 12.362 -2.214 9.578 1.00 0.00 27 PHE A N 3
ATOM 1345 C CA . PHE A 1 27 ? 13.392 -2.938 10.312 1.00 0.00 27 PHE A CA 3
ATOM 1346 C C . PHE A 1 27 ? 13.904 -4.127 9.505 1.00 0.00 27 PHE A C 3
ATOM 1347 O O . PHE A 1 27 ? 13.223 -4.618 8.605 1.00 0.00 27 PHE A O 3
ATOM 1364 N N . ASP A 1 28 ? 15.110 -4.582 9.832 1.00 0.00 28 ASP A N 3
ATOM 1365 C CA . ASP A 1 28 ? 15.714 -5.712 9.137 1.00 0.00 28 ASP A CA 3
ATOM 1366 C C . ASP A 1 28 ? 15.287 -7.034 9.773 1.00 0.00 28 ASP A C 3
ATOM 1367 O O . ASP A 1 28 ? 14.653 -7.050 10.828 1.00 0.00 28 ASP A O 3
ATOM 1376 N N . PRO A 1 29 ? 15.630 -8.163 9.134 1.00 0.00 29 PRO A N 3
ATOM 1377 C CA . PRO A 1 29 ? 15.279 -9.492 9.637 1.00 0.00 29 PRO A CA 3
ATOM 1378 C C . PRO A 1 29 ? 16.185 -9.939 10.781 1.00 0.00 29 PRO A C 3
ATOM 1379 O O . PRO A 1 29 ? 16.946 -9.142 11.329 1.00 0.00 29 PRO A O 3
ATOM 1390 N N . ASP A 1 30 ? 16.096 -11.217 11.135 1.00 0.00 30 ASP A N 3
ATOM 1391 C CA . ASP A 1 30 ? 16.908 -11.769 12.215 1.00 0.00 30 ASP A CA 3
ATOM 1392 C C . ASP A 1 30 ? 18.395 -11.599 11.920 1.00 0.00 30 ASP A C 3
ATOM 1393 O O . ASP A 1 30 ? 19.204 -11.441 12.835 1.00 0.00 30 ASP A O 3
ATOM 1402 N N . SER A 1 31 ? 18.748 -11.632 10.640 1.00 0.00 31 SER A N 3
ATOM 1403 C CA . SER A 1 31 ? 20.138 -11.482 10.227 1.00 0.00 31 SER A CA 3
ATOM 1404 C C . SER A 1 31 ? 20.611 -10.046 10.425 1.00 0.00 31 SER A C 3
ATOM 1405 O O . SER A 1 31 ? 19.926 -9.097 10.040 1.00 0.00 31 SER A O 3
ATOM 1413 N N . TYR A 1 32 ? 21.785 -9.892 11.027 1.00 0.00 32 TYR A N 3
ATOM 1414 C CA . TYR A 1 32 ? 22.350 -8.570 11.276 1.00 0.00 32 TYR A CA 3
ATOM 1415 C C . TYR A 1 32 ? 22.744 -7.893 9.968 1.00 0.00 32 TYR A C 3
ATOM 1416 O O . TYR A 1 32 ? 22.610 -8.534 8.904 1.00 0.00 32 TYR A O 3
ATOM 1435 N N . SER A 1 1 ? -21.710 -4.722 -12.235 1.00 0.00 1 SER A N 4
ATOM 1436 C CA . SER A 1 1 ? -20.240 -4.519 -12.310 1.00 0.00 1 SER A CA 4
ATOM 1437 C C . SER A 1 1 ? -19.597 -4.632 -10.932 1.00 0.00 1 SER A C 4
ATOM 1438 O O . SER A 1 1 ? -20.263 -4.961 -9.952 1.00 0.00 1 SER A O 4
ATOM 1448 N N . VAL A 1 2 ? -18.299 -4.356 -10.865 1.00 0.00 2 VAL A N 4
ATOM 1449 C CA . VAL A 1 2 ? -17.565 -4.426 -9.607 1.00 0.00 2 VAL A CA 4
ATOM 1450 C C . VAL A 1 2 ? -16.383 -3.463 -9.604 1.00 0.00 2 VAL A C 4
ATOM 1451 O O . VAL A 1 2 ? -15.869 -3.093 -10.659 1.00 0.00 2 VAL A O 4
ATOM 1464 N N . GLN A 1 3 ? -15.959 -3.059 -8.411 1.00 0.00 3 GLN A N 4
ATOM 1465 C CA . GLN A 1 3 ? -14.838 -2.138 -8.270 1.00 0.00 3 GLN A CA 4
ATOM 1466 C C . GLN A 1 3 ? -13.509 -2.868 -8.435 1.00 0.00 3 GLN A C 4
ATOM 1467 O O . GLN A 1 3 ? -13.177 -3.759 -7.652 1.00 0.00 3 GLN A O 4
ATOM 1481 N N . ILE A 1 4 ? -12.754 -2.487 -9.459 1.00 0.00 4 ILE A N 4
ATOM 1482 C CA . ILE A 1 4 ? -11.463 -3.102 -9.729 1.00 0.00 4 ILE A CA 4
ATOM 1483 C C . ILE A 1 4 ? -10.319 -2.153 -9.390 1.00 0.00 4 ILE A C 4
ATOM 1484 O O . ILE A 1 4 ? -9.258 -2.196 -10.011 1.00 0.00 4 ILE A O 4
ATOM 1500 N N . LEU A 1 5 ? -10.543 -1.295 -8.399 1.00 0.00 5 LEU A N 4
ATOM 1501 C CA . LEU A 1 5 ? -9.531 -0.334 -7.977 1.00 0.00 5 LEU A CA 4
ATOM 1502 C C . LEU A 1 5 ? -9.718 0.043 -6.510 1.00 0.00 5 LEU A C 4
ATOM 1503 O O . LEU A 1 5 ? -9.666 1.219 -6.147 1.00 0.00 5 LEU A O 4
ATOM 1519 N N . ARG A 1 6 ? -9.934 -0.963 -5.670 1.00 0.00 6 ARG A N 4
ATOM 1520 C CA . ARG A 1 6 ? -10.129 -0.739 -4.242 1.00 0.00 6 ARG A CA 4
ATOM 1521 C C . ARG A 1 6 ? -8.789 -0.637 -3.519 1.00 0.00 6 ARG A C 4
ATOM 1522 O O . ARG A 1 6 ? -7.764 -1.095 -4.025 1.00 0.00 6 ARG A O 4
ATOM 1543 N N . CYS A 1 7 ? -8.806 -0.035 -2.334 1.00 0.00 7 CYS A N 4
ATOM 1544 C CA . CYS A 1 7 ? -7.592 0.126 -1.542 1.00 0.00 7 CYS A CA 4
ATOM 1545 C C . CYS A 1 7 ? -7.839 -0.263 -0.085 1.00 0.00 7 CYS A C 4
ATOM 1546 O O . CYS A 1 7 ? -7.790 0.580 0.810 1.00 0.00 7 CYS A O 4
ATOM 1553 N N . PRO A 1 8 ? -8.112 -1.555 0.170 1.00 0.00 8 PRO A N 4
ATOM 1554 C CA . PRO A 1 8 ? -8.369 -2.056 1.525 1.00 0.00 8 PRO A CA 4
ATOM 1555 C C . PRO A 1 8 ? -7.242 -1.713 2.493 1.00 0.00 8 PRO A C 4
ATOM 1556 O O . PRO A 1 8 ? -6.353 -0.925 2.172 1.00 0.00 8 PRO A O 4
ATOM 1567 N N . ASP A 1 9 ? -7.286 -2.310 3.679 1.00 0.00 9 ASP A N 4
ATOM 1568 C CA . ASP A 1 9 ? -6.270 -2.069 4.697 1.00 0.00 9 ASP A CA 4
ATOM 1569 C C . ASP A 1 9 ? -4.882 -2.431 4.177 1.00 0.00 9 ASP A C 4
ATOM 1570 O O . ASP A 1 9 ? -4.547 -3.609 4.043 1.00 0.00 9 ASP A O 4
ATOM 1579 N N . GLY A 1 10 ? -4.081 -1.413 3.883 1.00 0.00 10 GLY A N 4
ATOM 1580 C CA . GLY A 1 10 ? -2.739 -1.645 3.380 1.00 0.00 10 GLY A CA 4
ATOM 1581 C C . GLY A 1 10 ? -2.339 -0.644 2.314 1.00 0.00 10 GLY A C 4
ATOM 1582 O O . GLY A 1 10 ? -1.159 -0.341 2.151 1.00 0.00 10 GLY A O 4
ATOM 1586 N N . MET A 1 11 ? -3.328 -0.130 1.588 1.00 0.00 11 MET A N 4
ATOM 1587 C CA . MET A 1 11 ? -3.073 0.842 0.533 1.00 0.00 11 MET A CA 4
ATOM 1588 C C . MET A 1 11 ? -3.513 2.238 0.963 1.00 0.00 11 MET A C 4
ATOM 1589 O O . MET A 1 11 ? -4.706 2.506 1.114 1.00 0.00 11 MET A O 4
ATOM 1603 N N . GLN A 1 12 ? -2.543 3.124 1.160 1.00 0.00 12 GLN A N 4
ATOM 1604 C CA . GLN A 1 12 ? -2.830 4.493 1.574 1.00 0.00 12 GLN A CA 4
ATOM 1605 C C . GLN A 1 12 ? -3.159 5.370 0.369 1.00 0.00 12 GLN A C 4
ATOM 1606 O O . GLN A 1 12 ? -2.400 5.420 -0.599 1.00 0.00 12 GLN A O 4
ATOM 1620 N N . MET A 1 13 ? -4.293 6.058 0.437 1.00 0.00 13 MET A N 4
ATOM 1621 C CA . MET A 1 13 ? -4.721 6.933 -0.648 1.00 0.00 13 MET A CA 4
ATOM 1622 C C . MET A 1 13 ? -3.935 8.240 -0.635 1.00 0.00 13 MET A C 4
ATOM 1623 O O . MET A 1 13 ? -3.710 8.830 0.422 1.00 0.00 13 MET A O 4
ATOM 1637 N N . LEU A 1 14 ? -3.520 8.687 -1.815 1.00 0.00 14 LEU A N 4
ATOM 1638 C CA . LEU A 1 14 ? -2.759 9.926 -1.940 1.00 0.00 14 LEU A CA 4
ATOM 1639 C C . LEU A 1 14 ? -3.671 11.091 -2.305 1.00 0.00 14 LEU A C 4
ATOM 1640 O O . LEU A 1 14 ? -4.799 10.892 -2.756 1.00 0.00 14 LEU A O 4
ATOM 1656 N N . ARG A 1 15 ? -3.175 12.308 -2.106 1.00 0.00 15 ARG A N 4
ATOM 1657 C CA . ARG A 1 15 ? -3.945 13.508 -2.417 1.00 0.00 15 ARG A CA 4
ATOM 1658 C C . ARG A 1 15 ? -4.335 13.540 -3.890 1.00 0.00 15 ARG A C 4
ATOM 1659 O O . ARG A 1 15 ? -5.379 14.078 -4.255 1.00 0.00 15 ARG A O 4
ATOM 1680 N N . SER A 1 16 ? -3.487 12.959 -4.734 1.00 0.00 16 SER A N 4
ATOM 1681 C CA . SER A 1 16 ? -3.744 12.919 -6.169 1.00 0.00 16 SER A CA 4
ATOM 1682 C C . SER A 1 16 ? -4.792 11.864 -6.504 1.00 0.00 16 SER A C 4
ATOM 1683 O O . SER A 1 16 ? -5.556 12.014 -7.459 1.00 0.00 16 SER A O 4
ATOM 1691 N N . GLY A 1 17 ? -4.822 10.794 -5.716 1.00 0.00 17 GLY A N 4
ATOM 1692 C CA . GLY A 1 17 ? -5.780 9.729 -5.946 1.00 0.00 17 GLY A CA 4
ATOM 1693 C C . GLY A 1 17 ? -5.136 8.355 -5.940 1.00 0.00 17 GLY A C 4
ATOM 1694 O O . GLY A 1 17 ? -5.786 7.361 -5.621 1.00 0.00 17 GLY A O 4
ATOM 1698 N N . GLN A 1 18 ? -3.855 8.303 -6.293 1.00 0.00 18 GLN A N 4
ATOM 1699 C CA . GLN A 1 18 ? -3.124 7.043 -6.325 1.00 0.00 18 GLN A CA 4
ATOM 1700 C C . GLN A 1 18 ? -3.112 6.383 -4.950 1.00 0.00 18 GLN A C 4
ATOM 1701 O O . GLN A 1 18 ? -3.538 6.978 -3.960 1.00 0.00 18 GLN A O 4
ATOM 1715 N N . CYS A 1 19 ? -2.619 5.149 -4.896 1.00 0.00 19 CYS A N 4
ATOM 1716 C CA . CYS A 1 19 ? -2.550 4.407 -3.643 1.00 0.00 19 CYS A CA 4
ATOM 1717 C C . CYS A 1 19 ? -1.137 3.885 -3.398 1.00 0.00 19 CYS A C 4
ATOM 1718 O O . CYS A 1 19 ? -0.589 3.142 -4.212 1.00 0.00 19 CYS A O 4
ATOM 1725 N N . VAL A 1 20 ? -0.552 4.279 -2.271 1.00 0.00 20 VAL A N 4
ATOM 1726 C CA . VAL A 1 20 ? 0.796 3.850 -1.920 1.00 0.00 20 VAL A CA 4
ATOM 1727 C C . VAL A 1 20 ? 0.764 2.703 -0.915 1.00 0.00 20 VAL A C 4
ATOM 1728 O O . VAL A 1 20 ? 0.256 2.851 0.196 1.00 0.00 20 VAL A O 4
ATOM 1741 N N . ALA A 1 21 ? 1.312 1.559 -1.314 1.00 0.00 21 ALA A N 4
ATOM 1742 C CA . ALA A 1 21 ? 1.346 0.388 -0.448 1.00 0.00 21 ALA A CA 4
ATOM 1743 C C . ALA A 1 21 ? 2.168 0.658 0.807 1.00 0.00 21 ALA A C 4
ATOM 1744 O O . ALA A 1 21 ? 3.206 1.317 0.752 1.00 0.00 21 ALA A O 4
ATOM 1751 N N . THR A 1 22 ? 1.696 0.144 1.939 1.00 0.00 22 THR A N 4
ATOM 1752 C CA . THR A 1 22 ? 2.387 0.331 3.209 1.00 0.00 22 THR A CA 4
ATOM 1753 C C . THR A 1 22 ? 3.463 -0.734 3.405 1.00 0.00 22 THR A C 4
ATOM 1754 O O . THR A 1 22 ? 3.458 -1.462 4.397 1.00 0.00 22 THR A O 4
ATOM 1765 N N . THR A 1 23 ? 4.388 -0.817 2.453 1.00 0.00 23 THR A N 4
ATOM 1766 C CA . THR A 1 23 ? 5.471 -1.791 2.521 1.00 0.00 23 THR A CA 4
ATOM 1767 C C . THR A 1 23 ? 6.826 -1.093 2.577 1.00 0.00 23 THR A C 4
ATOM 1768 O O . THR A 1 23 ? 7.825 -1.611 2.080 1.00 0.00 23 THR A O 4
ATOM 1779 N N . GLU A 1 24 ? 6.852 0.089 3.185 1.00 0.00 24 GLU A N 4
ATOM 1780 C CA . GLU A 1 24 ? 8.082 0.860 3.308 1.00 0.00 24 GLU A CA 4
ATOM 1781 C C . GLU A 1 24 ? 9.109 0.132 4.175 1.00 0.00 24 GLU A C 4
ATOM 1782 O O . GLU A 1 24 ? 10.279 0.034 3.806 1.00 0.00 24 GLU A O 4
ATOM 1794 N N . PRO A 1 25 ? 8.689 -0.391 5.345 1.00 0.00 25 PRO A N 4
ATOM 1795 C CA . PRO A 1 25 ? 9.590 -1.109 6.253 1.00 0.00 25 PRO A CA 4
ATOM 1796 C C . PRO A 1 25 ? 10.437 -2.157 5.531 1.00 0.00 25 PRO A C 4
ATOM 1797 O O . PRO A 1 25 ? 9.943 -3.229 5.181 1.00 0.00 25 PRO A O 4
ATOM 1808 N N . PRO A 1 26 ? 11.728 -1.861 5.298 1.00 0.00 26 PRO A N 4
ATOM 1809 C CA . PRO A 1 26 ? 12.638 -2.785 4.614 1.00 0.00 26 PRO A CA 4
ATOM 1810 C C . PRO A 1 26 ? 12.742 -4.129 5.328 1.00 0.00 26 PRO A C 4
ATOM 1811 O O . PRO A 1 26 ? 11.876 -4.486 6.128 1.00 0.00 26 PRO A O 4
ATOM 1822 N N . PHE A 1 27 ? 13.805 -4.868 5.036 1.00 0.00 27 PHE A N 4
ATOM 1823 C CA . PHE A 1 27 ? 14.022 -6.173 5.653 1.00 0.00 27 PHE A CA 4
ATOM 1824 C C . PHE A 1 27 ? 14.771 -6.031 6.974 1.00 0.00 27 PHE A C 4
ATOM 1825 O O . PHE A 1 27 ? 15.928 -5.611 7.001 1.00 0.00 27 PHE A O 4
ATOM 1842 N N . ASP A 1 28 ? 14.103 -6.382 8.067 1.00 0.00 28 ASP A N 4
ATOM 1843 C CA . ASP A 1 28 ? 14.706 -6.294 9.393 1.00 0.00 28 ASP A CA 4
ATOM 1844 C C . ASP A 1 28 ? 15.955 -7.168 9.485 1.00 0.00 28 ASP A C 4
ATOM 1845 O O . ASP A 1 28 ? 17.024 -6.695 9.870 1.00 0.00 28 ASP A O 4
ATOM 1854 N N . PRO A 1 29 ? 15.838 -8.460 9.132 1.00 0.00 29 PRO A N 4
ATOM 1855 C CA . PRO A 1 29 ? 16.966 -9.397 9.178 1.00 0.00 29 PRO A CA 4
ATOM 1856 C C . PRO A 1 29 ? 18.193 -8.861 8.446 1.00 0.00 29 PRO A C 4
ATOM 1857 O O . PRO A 1 29 ? 18.334 -9.042 7.237 1.00 0.00 29 PRO A O 4
ATOM 1868 N N . ASP A 1 30 ? 19.078 -8.202 9.187 1.00 0.00 30 ASP A N 4
ATOM 1869 C CA . ASP A 1 30 ? 20.293 -7.642 8.608 1.00 0.00 30 ASP A CA 4
ATOM 1870 C C . ASP A 1 30 ? 21.416 -8.673 8.595 1.00 0.00 30 ASP A C 4
ATOM 1871 O O . ASP A 1 30 ? 22.254 -8.681 7.694 1.00 0.00 30 ASP A O 4
ATOM 1880 N N . SER A 1 31 ? 21.426 -9.542 9.600 1.00 0.00 31 SER A N 4
ATOM 1881 C CA . SER A 1 31 ? 22.446 -10.577 9.704 1.00 0.00 31 SER A CA 4
ATOM 1882 C C . SER A 1 31 ? 22.117 -11.556 10.829 1.00 0.00 31 SER A C 4
ATOM 1883 O O . SER A 1 31 ? 23.010 -12.055 11.513 1.00 0.00 31 SER A O 4
ATOM 1891 N N . TYR A 1 32 ? 20.828 -11.827 11.010 1.00 0.00 32 TYR A N 4
ATOM 1892 C CA . TYR A 1 32 ? 20.380 -12.744 12.050 1.00 0.00 32 TYR A CA 4
ATOM 1893 C C . TYR A 1 32 ? 19.017 -13.335 11.704 1.00 0.00 32 TYR A C 4
ATOM 1894 O O . TYR A 1 32 ? 18.431 -14.016 12.572 1.00 0.00 32 TYR A O 4
ATOM 1913 N N . SER A 1 1 ? -19.378 3.321 -0.244 1.00 0.00 1 SER A N 5
ATOM 1914 C CA . SER A 1 1 ? -19.129 3.510 -1.697 1.00 0.00 1 SER A CA 5
ATOM 1915 C C . SER A 1 1 ? -18.354 2.333 -2.280 1.00 0.00 1 SER A C 5
ATOM 1916 O O . SER A 1 1 ? -17.291 1.967 -1.778 1.00 0.00 1 SER A O 5
ATOM 1926 N N . VAL A 1 2 ? -18.891 1.744 -3.344 1.00 0.00 2 VAL A N 5
ATOM 1927 C CA . VAL A 1 2 ? -18.249 0.609 -3.996 1.00 0.00 2 VAL A CA 5
ATOM 1928 C C . VAL A 1 2 ? -17.141 1.071 -4.938 1.00 0.00 2 VAL A C 5
ATOM 1929 O O . VAL A 1 2 ? -17.130 2.218 -5.384 1.00 0.00 2 VAL A O 5
ATOM 1942 N N . GLN A 1 3 ? -16.212 0.168 -5.237 1.00 0.00 3 GLN A N 5
ATOM 1943 C CA . GLN A 1 3 ? -15.100 0.482 -6.127 1.00 0.00 3 GLN A CA 5
ATOM 1944 C C . GLN A 1 3 ? -14.624 -0.768 -6.861 1.00 0.00 3 GLN A C 5
ATOM 1945 O O . GLN A 1 3 ? -15.027 -1.884 -6.534 1.00 0.00 3 GLN A O 5
ATOM 1959 N N . ILE A 1 4 ? -13.765 -0.571 -7.856 1.00 0.00 4 ILE A N 5
ATOM 1960 C CA . ILE A 1 4 ? -13.234 -1.682 -8.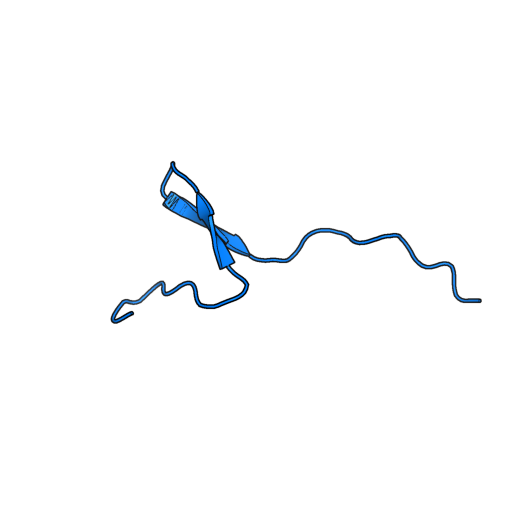636 1.00 0.00 4 ILE A CA 5
ATOM 1961 C C . ILE A 1 4 ? -11.732 -1.531 -8.857 1.00 0.00 4 ILE A C 5
ATOM 1962 O O . ILE A 1 4 ? -11.198 -1.958 -9.881 1.00 0.00 4 ILE A O 5
ATOM 1978 N N . LEU A 1 5 ? -11.056 -0.921 -7.888 1.00 0.00 5 LEU A N 5
ATOM 1979 C CA . LEU A 1 5 ? -9.617 -0.713 -7.975 1.00 0.00 5 LEU A CA 5
ATOM 1980 C C . LEU A 1 5 ? -8.861 -1.840 -7.279 1.00 0.00 5 LEU A C 5
ATOM 1981 O O . LEU A 1 5 ? -7.762 -2.212 -7.692 1.00 0.00 5 LEU A O 5
ATOM 1997 N N . ARG A 1 6 ? -9.459 -2.382 -6.223 1.00 0.00 6 ARG A N 5
ATOM 1998 C CA . ARG A 1 6 ? -8.845 -3.468 -5.469 1.00 0.00 6 ARG A CA 5
ATOM 1999 C C . ARG A 1 6 ? -7.479 -3.054 -4.927 1.00 0.00 6 ARG A C 5
ATOM 2000 O O . ARG A 1 6 ? -6.486 -3.050 -5.654 1.00 0.00 6 ARG A O 5
ATOM 2021 N N . CYS A 1 7 ? -7.440 -2.707 -3.645 1.00 0.00 7 CYS A N 5
ATOM 2022 C CA . CYS A 1 7 ? -6.198 -2.291 -3.004 1.00 0.00 7 CYS A CA 5
ATOM 2023 C C . CYS A 1 7 ? -6.090 -2.876 -1.597 1.00 0.00 7 CYS A C 5
ATOM 2024 O O . CYS A 1 7 ? -6.118 -2.147 -0.606 1.00 0.00 7 CYS A O 5
ATOM 2031 N N . PRO A 1 8 ? -5.968 -4.212 -1.493 1.00 0.00 8 PRO A N 5
ATOM 2032 C CA . PRO A 1 8 ? -5.859 -4.899 -0.202 1.00 0.00 8 PRO A CA 5
ATOM 2033 C C . PRO A 1 8 ? -4.708 -4.366 0.646 1.00 0.00 8 PRO A C 5
ATOM 2034 O O . PRO A 1 8 ? -4.144 -3.311 0.353 1.00 0.00 8 PRO A O 5
ATOM 2045 N N . ASP A 1 9 ? -4.365 -5.102 1.698 1.00 0.00 9 ASP A N 5
ATOM 2046 C CA . ASP A 1 9 ? -3.282 -4.705 2.592 1.00 0.00 9 ASP A CA 5
ATOM 2047 C C . ASP A 1 9 ? -1.983 -4.494 1.817 1.00 0.00 9 ASP A C 5
ATOM 2048 O O . ASP A 1 9 ? -1.589 -5.332 1.008 1.00 0.00 9 ASP A O 5
ATOM 2057 N N . GLY A 1 10 ? -1.327 -3.367 2.073 1.00 0.00 10 GLY A N 5
ATOM 2058 C CA . GLY A 1 10 ? -0.081 -3.064 1.392 1.00 0.00 10 GLY A CA 5
ATOM 2059 C C . GLY A 1 10 ? -0.229 -1.933 0.393 1.00 0.00 10 GLY A C 5
ATOM 2060 O O . GLY A 1 10 ? 0.724 -1.202 0.128 1.00 0.00 10 GLY A O 5
ATOM 2064 N N . MET A 1 11 ? -1.428 -1.792 -0.161 1.00 0.00 11 MET A N 5
ATOM 2065 C CA . MET A 1 11 ? -1.700 -0.742 -1.137 1.00 0.00 11 MET A CA 5
ATOM 2066 C C . MET A 1 11 ? -2.792 0.196 -0.633 1.00 0.00 11 MET A C 5
ATOM 2067 O O . MET A 1 11 ? -3.957 -0.192 -0.526 1.00 0.00 11 MET A O 5
ATOM 2081 N N . GLN A 1 12 ? -2.410 1.430 -0.325 1.00 0.00 12 GLN A N 5
ATOM 2082 C CA . GLN A 1 12 ? -3.357 2.422 0.169 1.00 0.00 12 GLN A CA 5
ATOM 2083 C C . GLN A 1 12 ? -3.508 3.572 -0.821 1.00 0.00 12 GLN A C 5
ATOM 2084 O O . GLN A 1 12 ? -2.547 3.968 -1.480 1.00 0.00 12 GLN A O 5
ATOM 2098 N N . MET A 1 13 ? -4.721 4.107 -0.919 1.00 0.00 13 MET A N 5
ATOM 2099 C CA . MET A 1 13 ? -4.999 5.213 -1.828 1.00 0.00 13 MET A CA 5
ATOM 2100 C C . MET A 1 13 ? -4.560 6.540 -1.220 1.00 0.00 13 MET A C 5
ATOM 2101 O O . MET A 1 13 ? -4.642 6.736 -0.007 1.00 0.00 13 MET A O 5
ATOM 2115 N N . LEU A 1 14 ? -4.094 7.451 -2.069 1.00 0.00 14 LEU A N 5
ATOM 2116 C CA . LEU A 1 14 ? -3.642 8.760 -1.613 1.00 0.00 14 LEU A CA 5
ATOM 2117 C C . LEU A 1 14 ? -4.665 9.839 -1.956 1.00 0.00 14 LEU A C 5
ATOM 2118 O O . LEU A 1 14 ? -5.719 9.552 -2.524 1.00 0.00 14 LEU A O 5
ATOM 2134 N N . ARG A 1 15 ? -4.347 11.082 -1.603 1.00 0.00 15 ARG A N 5
ATOM 2135 C CA . ARG A 1 15 ? -5.237 12.204 -1.872 1.00 0.00 15 ARG A CA 5
ATOM 2136 C C . ARG A 1 15 ? -5.487 12.359 -3.368 1.00 0.00 15 ARG A C 5
ATOM 2137 O O . ARG A 1 15 ? -6.585 12.722 -3.790 1.00 0.00 15 ARG A O 5
ATOM 2158 N N . SER A 1 16 ? -4.461 12.081 -4.165 1.00 0.00 16 SER A N 5
ATOM 2159 C CA . SER A 1 16 ? -4.569 12.188 -5.615 1.00 0.00 16 SER A CA 5
ATOM 2160 C C . SER A 1 16 ? -5.544 11.153 -6.168 1.00 0.00 16 SER A C 5
ATOM 2161 O O . SER A 1 16 ? -6.194 11.382 -7.188 1.00 0.00 16 SER A O 5
ATOM 2169 N N . GLY A 1 17 ? -5.640 10.014 -5.489 1.00 0.00 17 GLY A N 5
ATOM 2170 C CA . GLY A 1 17 ? -6.538 8.961 -5.929 1.00 0.00 17 GLY A CA 5
ATOM 2171 C C . GLY A 1 17 ? -5.811 7.662 -6.211 1.00 0.00 17 GLY A C 5
ATOM 2172 O O . GLY A 1 17 ? -6.366 6.578 -6.028 1.00 0.00 17 GLY A O 5
ATOM 2176 N N . GLN A 1 18 ? -4.564 7.769 -6.661 1.00 0.00 18 GLN A N 5
ATOM 2177 C CA . GLN A 1 18 ? -3.759 6.594 -6.969 1.00 0.00 18 GLN A CA 5
ATOM 2178 C C . GLN A 1 18 ? -3.567 5.726 -5.730 1.00 0.00 18 GLN A C 5
ATOM 2179 O O . GLN A 1 18 ? -3.908 6.129 -4.619 1.00 0.00 18 GLN A O 5
ATOM 2193 N N . CYS A 1 19 ? -3.019 4.532 -5.930 1.00 0.00 19 CYS A N 5
ATOM 2194 C CA . CYS A 1 19 ? -2.781 3.605 -4.829 1.00 0.00 19 CYS A CA 5
ATOM 2195 C C . CYS A 1 19 ? -1.287 3.403 -4.598 1.00 0.00 19 CYS A C 5
ATOM 2196 O O . CYS A 1 19 ? -0.613 2.732 -5.381 1.00 0.00 19 CYS A O 5
ATOM 2203 N N . VAL A 1 20 ? -0.776 3.986 -3.519 1.00 0.00 20 VAL A N 5
ATOM 2204 C CA . VAL A 1 20 ? 0.638 3.869 -3.185 1.00 0.00 20 VAL A CA 5
ATOM 2205 C C . VAL A 1 20 ? 0.879 2.723 -2.207 1.00 0.00 20 VAL A C 5
ATOM 2206 O O . VAL A 1 20 ? 0.032 2.427 -1.363 1.00 0.00 20 VAL A O 5
ATOM 2219 N N . ALA A 1 21 ? 2.038 2.084 -2.324 1.00 0.00 21 ALA A N 5
ATOM 2220 C CA . ALA A 1 21 ? 2.389 0.972 -1.451 1.00 0.00 21 ALA A CA 5
ATOM 2221 C C . ALA A 1 21 ? 3.091 1.465 -0.190 1.00 0.00 21 ALA A C 5
ATOM 2222 O O . ALA A 1 21 ? 4.059 2.223 -0.262 1.00 0.00 21 ALA A O 5
ATOM 2229 N N . THR A 1 22 ? 2.597 1.029 0.965 1.00 0.00 22 THR A N 5
ATOM 2230 C CA . THR A 1 22 ? 3.178 1.426 2.242 1.00 0.00 22 THR A CA 5
ATOM 2231 C C . THR A 1 22 ? 4.270 0.450 2.674 1.00 0.00 22 THR A C 5
ATOM 2232 O O . THR A 1 22 ? 4.273 -0.035 3.806 1.00 0.00 22 THR A O 5
ATOM 2243 N N . THR A 1 23 ? 5.196 0.167 1.765 1.00 0.00 23 THR A N 5
ATOM 2244 C CA . THR A 1 23 ? 6.294 -0.750 2.051 1.00 0.00 23 THR A CA 5
ATOM 2245 C C . THR A 1 23 ? 7.449 -0.535 1.077 1.00 0.00 23 THR A C 5
ATOM 2246 O O . THR A 1 23 ? 7.822 -1.439 0.328 1.00 0.00 23 THR A O 5
ATOM 2257 N N . GLU A 1 24 ? 8.010 0.670 1.091 1.00 0.00 24 GLU A N 5
ATOM 2258 C CA . GLU A 1 24 ? 9.120 1.007 0.207 1.00 0.00 24 GLU A CA 5
ATOM 2259 C C . GLU A 1 24 ? 10.420 0.362 0.688 1.00 0.00 24 GLU A C 5
ATOM 2260 O O . GLU A 1 24 ? 11.021 -0.441 -0.024 1.00 0.00 24 GLU A O 5
ATOM 2272 N N . PRO A 1 25 ? 10.873 0.708 1.907 1.00 0.00 25 PRO A N 5
ATOM 2273 C CA . PRO A 1 25 ? 12.109 0.161 2.477 1.00 0.00 25 PRO A CA 5
ATOM 2274 C C . PRO A 1 25 ? 11.957 -1.298 2.905 1.00 0.00 25 PRO A C 5
ATOM 2275 O O . PRO A 1 25 ? 11.270 -1.597 3.881 1.00 0.00 25 PRO A O 5
ATOM 2286 N N . PRO A 1 26 ? 12.598 -2.233 2.178 1.00 0.00 26 PRO A N 5
ATOM 2287 C CA . PRO A 1 26 ? 12.528 -3.664 2.490 1.00 0.00 26 PRO A CA 5
ATOM 2288 C C . PRO A 1 26 ? 13.306 -4.015 3.754 1.00 0.00 26 PRO A C 5
ATOM 2289 O O . PRO A 1 26 ? 13.582 -3.152 4.587 1.00 0.00 26 PRO A O 5
ATOM 2300 N N . PHE A 1 27 ? 13.660 -5.291 3.891 1.00 0.00 27 PHE A N 5
ATOM 2301 C CA . PHE A 1 27 ? 14.411 -5.761 5.048 1.00 0.00 27 PHE A CA 5
ATOM 2302 C C . PHE A 1 27 ? 13.677 -5.436 6.347 1.00 0.00 27 PHE A C 5
ATOM 2303 O O . PHE A 1 27 ? 13.675 -4.292 6.802 1.00 0.00 27 PHE A O 5
ATOM 2320 N N . ASP A 1 28 ? 13.055 -6.451 6.938 1.00 0.00 28 ASP A N 5
ATOM 2321 C CA . ASP A 1 28 ? 12.321 -6.279 8.183 1.00 0.00 28 ASP A CA 5
ATOM 2322 C C . ASP A 1 28 ? 13.278 -6.165 9.367 1.00 0.00 28 ASP A C 5
ATOM 2323 O O . ASP A 1 28 ? 14.379 -6.714 9.342 1.00 0.00 28 ASP A O 5
ATOM 2332 N N . PRO A 1 29 ? 12.870 -5.442 10.424 1.00 0.00 29 PRO A N 5
ATOM 2333 C CA . PRO A 1 29 ? 13.696 -5.257 11.620 1.00 0.00 29 PRO A CA 5
ATOM 2334 C C . PRO A 1 29 ? 13.769 -6.516 12.476 1.00 0.00 29 PRO A C 5
ATOM 2335 O O . PRO A 1 29 ? 13.062 -7.492 12.224 1.00 0.00 29 PRO A O 5
ATOM 2346 N N . ASP A 1 30 ? 14.628 -6.487 13.491 1.00 0.00 30 ASP A N 5
ATOM 2347 C CA . ASP A 1 30 ? 14.793 -7.626 14.386 1.00 0.00 30 ASP A CA 5
ATOM 2348 C C . ASP A 1 30 ? 15.183 -8.879 13.609 1.00 0.00 30 ASP A C 5
ATOM 2349 O O . ASP A 1 30 ? 14.351 -9.752 13.361 1.00 0.00 30 ASP A O 5
ATOM 2358 N N . SER A 1 31 ? 16.453 -8.960 13.224 1.00 0.00 31 SER A N 5
ATOM 2359 C CA . SER A 1 31 ? 16.955 -10.105 12.474 1.00 0.00 31 SER A CA 5
ATOM 2360 C C . SER A 1 31 ? 17.850 -10.980 13.346 1.00 0.00 31 SER A C 5
ATOM 2361 O O . SER A 1 31 ? 18.065 -10.687 14.523 1.00 0.00 31 SER A O 5
ATOM 2369 N N . TYR A 1 32 ? 18.370 -12.053 12.760 1.00 0.00 32 TYR A N 5
ATOM 2370 C CA . TYR A 1 32 ? 19.244 -12.970 13.483 1.00 0.00 32 TYR A CA 5
ATOM 2371 C C . TYR A 1 32 ? 19.762 -14.068 12.560 1.00 0.00 32 TYR A C 5
ATOM 2372 O O . TYR A 1 32 ? 19.117 -14.319 11.519 1.00 0.00 32 TYR A O 5
ATOM 2391 N N . SER A 1 1 ? -18.691 0.022 2.080 1.00 0.00 1 SER A N 6
ATOM 2392 C CA . SER A 1 1 ? -19.347 -0.902 1.118 1.00 0.00 1 SER A CA 6
ATOM 2393 C C . SER A 1 1 ? -19.620 -0.208 -0.214 1.00 0.00 1 SER A C 6
ATOM 2394 O O . SER A 1 1 ? -20.743 -0.228 -0.717 1.00 0.00 1 SER A O 6
ATOM 2404 N N . VAL A 1 2 ? -18.583 0.404 -0.778 1.00 0.00 2 VAL A N 6
ATOM 2405 C CA . VAL A 1 2 ? -18.710 1.103 -2.051 1.00 0.00 2 VAL A CA 6
ATOM 2406 C C . VAL A 1 2 ? -17.401 1.065 -2.832 1.00 0.00 2 VAL A C 6
ATOM 2407 O O . VAL A 1 2 ? -16.545 1.933 -2.668 1.00 0.00 2 VAL A O 6
ATOM 2420 N N . GLN A 1 3 ? -17.254 0.055 -3.682 1.00 0.00 3 GLN A N 6
ATOM 2421 C CA . GLN A 1 3 ? -16.049 -0.095 -4.489 1.00 0.00 3 GLN A CA 6
ATOM 2422 C C . GLN A 1 3 ? -16.122 0.774 -5.740 1.00 0.00 3 GLN A C 6
ATOM 2423 O O . GLN A 1 3 ? -16.963 0.558 -6.612 1.00 0.00 3 GLN A O 6
ATOM 2437 N N . ILE A 1 4 ? -15.233 1.757 -5.821 1.00 0.00 4 ILE A N 6
ATOM 2438 C CA . ILE A 1 4 ? -15.192 2.661 -6.965 1.00 0.00 4 ILE A CA 6
ATOM 2439 C C . ILE A 1 4 ? -13.935 2.438 -7.803 1.00 0.00 4 ILE A C 6
ATOM 2440 O O . ILE A 1 4 ? -13.860 2.876 -8.952 1.00 0.00 4 ILE A O 6
ATOM 2456 N N . LEU A 1 5 ? -12.947 1.759 -7.225 1.00 0.00 5 LEU A N 6
ATOM 2457 C CA . LEU A 1 5 ? -11.698 1.486 -7.925 1.00 0.00 5 LEU A CA 6
ATOM 2458 C C . LEU A 1 5 ? -11.105 0.152 -7.487 1.00 0.00 5 LEU A C 6
ATOM 2459 O O . LEU A 1 5 ? -10.955 -0.768 -8.290 1.00 0.00 5 LEU A O 6
ATOM 2475 N N . ARG A 1 6 ? -10.769 0.058 -6.207 1.00 0.00 6 ARG A N 6
ATOM 2476 C CA . ARG A 1 6 ? -10.190 -1.161 -5.654 1.00 0.00 6 ARG A CA 6
ATOM 2477 C C . ARG A 1 6 ? -8.865 -1.491 -6.333 1.00 0.00 6 ARG A C 6
ATOM 2478 O O . ARG A 1 6 ? -8.828 -1.804 -7.525 1.00 0.00 6 ARG A O 6
ATOM 2499 N N . CYS A 1 7 ? -7.779 -1.417 -5.571 1.00 0.00 7 CYS A N 6
ATOM 2500 C CA . CYS A 1 7 ? -6.454 -1.707 -6.101 1.00 0.00 7 CYS A CA 6
ATOM 2501 C C . CYS A 1 7 ? -6.098 -3.181 -5.909 1.00 0.00 7 CYS A C 6
ATOM 2502 O O . CYS A 1 7 ? -6.725 -3.880 -5.114 1.00 0.00 7 CYS A O 6
ATOM 2509 N N . PRO A 1 8 ? -5.083 -3.671 -6.641 1.00 0.00 8 PRO A N 6
ATOM 2510 C CA . PRO A 1 8 ? -4.645 -5.068 -6.553 1.00 0.00 8 PRO A CA 6
ATOM 2511 C C . PRO A 1 8 ? -4.405 -5.515 -5.115 1.00 0.00 8 PRO A C 6
ATOM 2512 O O . PRO A 1 8 ? -4.582 -4.742 -4.173 1.00 0.00 8 PRO A O 6
ATOM 2523 N N . ASP A 1 9 ? -3.998 -6.771 -4.956 1.00 0.00 9 ASP A N 6
ATOM 2524 C CA . ASP A 1 9 ? -3.731 -7.330 -3.637 1.00 0.00 9 ASP A CA 6
ATOM 2525 C C . ASP A 1 9 ? -2.504 -6.680 -3.006 1.00 0.00 9 ASP A C 6
ATOM 2526 O O . ASP A 1 9 ? -1.376 -6.910 -3.442 1.00 0.00 9 ASP A O 6
ATOM 2535 N N . GLY A 1 10 ? -2.732 -5.867 -1.981 1.00 0.00 10 GLY A N 6
ATOM 2536 C CA . GLY A 1 10 ? -1.637 -5.196 -1.308 1.00 0.00 10 GLY A CA 6
ATOM 2537 C C . GLY A 1 10 ? -1.308 -3.854 -1.931 1.00 0.00 10 GLY A C 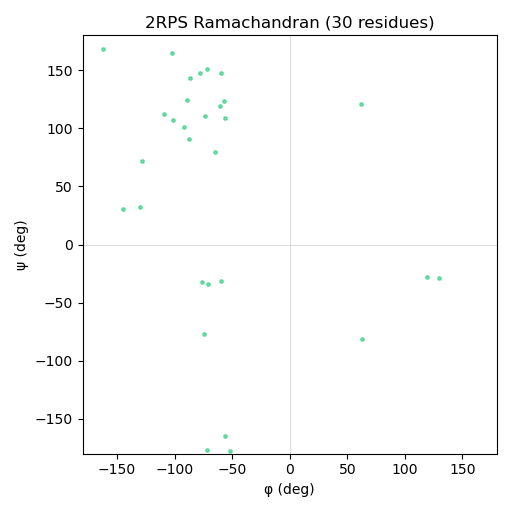6
ATOM 2538 O O . GLY A 1 10 ? -0.225 -3.310 -1.713 1.00 0.00 10 GLY A O 6
ATOM 2542 N N . MET A 1 11 ? -2.244 -3.315 -2.708 1.00 0.00 11 MET A N 6
ATOM 2543 C CA . MET A 1 11 ? -2.044 -2.028 -3.362 1.00 0.00 11 MET A CA 6
ATOM 2544 C C . MET A 1 11 ? -3.015 -0.985 -2.818 1.00 0.00 11 MET A C 6
ATOM 2545 O O . MET A 1 11 ? -4.231 -1.175 -2.858 1.00 0.00 11 MET A O 6
ATOM 2559 N N . GLN A 1 12 ? -2.470 0.115 -2.307 1.00 0.00 12 GLN A N 6
ATOM 2560 C CA . GLN A 1 12 ? -3.288 1.187 -1.754 1.00 0.00 12 GLN A CA 6
ATOM 2561 C C . GLN A 1 12 ? -2.982 2.516 -2.438 1.00 0.00 12 GLN A C 6
ATOM 2562 O O . GLN A 1 12 ? -1.820 2.869 -2.641 1.00 0.00 12 GLN A O 6
ATOM 2576 N N . MET A 1 13 ? -4.034 3.248 -2.791 1.00 0.00 13 MET A N 6
ATOM 2577 C CA . MET A 1 13 ? -3.880 4.539 -3.453 1.00 0.00 13 MET A CA 6
ATOM 2578 C C . MET A 1 13 ? -3.429 5.607 -2.461 1.00 0.00 13 MET A C 6
ATOM 2579 O O . MET A 1 13 ? -3.798 5.576 -1.288 1.00 0.00 13 MET A O 6
ATOM 2593 N N . LEU A 1 14 ? -2.627 6.552 -2.943 1.00 0.00 14 LEU A N 6
ATOM 2594 C CA . LEU A 1 14 ? -2.125 7.631 -2.100 1.00 0.00 14 LEU A CA 6
ATOM 2595 C C . LEU A 1 14 ? -2.797 8.954 -2.450 1.00 0.00 14 LEU A C 6
ATOM 2596 O O . LEU A 1 14 ? -3.592 9.029 -3.386 1.00 0.00 14 LEU A O 6
ATOM 2612 N N . ARG A 1 15 ? -2.472 9.995 -1.691 1.00 0.00 15 ARG A N 6
ATOM 2613 C CA . ARG A 1 15 ? -3.043 11.318 -1.920 1.00 0.00 15 ARG A CA 6
ATOM 2614 C C . ARG A 1 15 ? -2.707 11.821 -3.320 1.00 0.00 15 ARG A C 6
ATOM 2615 O O . ARG A 1 15 ? -3.481 12.565 -3.924 1.00 0.00 15 ARG A O 6
ATOM 2636 N N . SER A 1 16 ? -1.550 11.413 -3.829 1.00 0.00 16 SER A N 6
ATOM 2637 C CA . SER A 1 16 ? -1.113 11.822 -5.158 1.00 0.00 16 SER A CA 6
ATOM 2638 C C . SER A 1 16 ? -2.010 11.224 -6.236 1.00 0.00 16 SER A C 6
ATOM 2639 O O . SER A 1 16 ? -2.275 11.856 -7.258 1.00 0.00 16 SER A O 6
ATOM 2647 N N . GLY A 1 17 ? -2.474 10.000 -6.001 1.00 0.00 17 GLY A N 6
ATOM 2648 C CA . GLY A 1 17 ? -3.337 9.338 -6.960 1.00 0.00 17 GLY A CA 6
ATOM 2649 C C . GLY A 1 17 ? -2.831 7.961 -7.343 1.00 0.00 17 GLY A C 6
ATOM 2650 O O . GLY A 1 17 ? -3.618 7.073 -7.675 1.00 0.00 17 GLY A O 6
ATOM 2654 N N . GLN A 1 18 ? -1.516 7.781 -7.297 1.00 0.00 18 GLN A N 6
ATOM 2655 C CA . GLN A 1 18 ? -0.906 6.502 -7.642 1.00 0.00 18 GLN A CA 6
ATOM 2656 C C . GLN A 1 18 ? -1.216 5.449 -6.584 1.00 0.00 18 GLN A C 6
ATOM 2657 O O . GLN A 1 18 ? -1.725 5.766 -5.509 1.00 0.00 18 GLN A O 6
ATOM 2671 N N . CYS A 1 19 ? -0.907 4.194 -6.895 1.00 0.00 19 CYS A N 6
ATOM 2672 C CA . CYS A 1 19 ? -1.151 3.094 -5.971 1.00 0.00 19 CYS A CA 6
ATOM 2673 C C . CYS A 1 19 ? 0.149 2.383 -5.613 1.00 0.00 19 CYS A C 6
ATOM 2674 O O . CYS A 1 19 ? 0.742 1.697 -6.444 1.00 0.00 19 CYS A O 6
ATOM 2681 N N . VAL A 1 20 ? 0.587 2.551 -4.370 1.00 0.00 20 VAL A N 6
ATOM 2682 C CA . VAL A 1 20 ? 1.818 1.926 -3.902 1.00 0.00 20 VAL A CA 6
ATOM 2683 C C . VAL A 1 20 ? 1.519 0.667 -3.093 1.00 0.00 20 VAL A C 6
ATOM 2684 O O . VAL A 1 20 ? 0.431 0.516 -2.539 1.00 0.00 20 VAL A O 6
ATOM 2697 N N . ALA A 1 21 ? 2.494 -0.234 -3.029 1.00 0.00 21 ALA A N 6
ATOM 2698 C CA . ALA A 1 21 ? 2.336 -1.479 -2.288 1.00 0.00 21 ALA A CA 6
ATOM 2699 C C . ALA A 1 21 ? 2.410 -1.235 -0.784 1.00 0.00 21 ALA A C 6
ATOM 2700 O O . ALA A 1 21 ? 3.183 -0.398 -0.319 1.00 0.00 21 ALA A O 6
ATOM 2707 N N . THR A 1 22 ? 1.602 -1.974 -0.030 1.00 0.00 22 THR A N 6
ATOM 2708 C CA . THR A 1 22 ? 1.576 -1.839 1.422 1.00 0.00 22 THR A CA 6
ATOM 2709 C C . THR A 1 22 ? 2.916 -2.240 2.029 1.00 0.00 22 THR A C 6
ATOM 2710 O O . THR A 1 22 ? 3.080 -3.361 2.512 1.00 0.00 22 THR A O 6
ATOM 2721 N N . THR A 1 23 ? 3.872 -1.316 2.003 1.00 0.00 23 THR A N 6
ATOM 2722 C CA . THR A 1 23 ? 5.199 -1.573 2.552 1.00 0.00 23 THR A CA 6
ATOM 2723 C C . THR A 1 23 ? 5.717 -0.353 3.309 1.00 0.00 23 THR A C 6
ATOM 2724 O O . THR A 1 23 ? 6.888 0.009 3.197 1.00 0.00 23 THR A O 6
ATOM 2735 N N . GLU A 1 24 ? 4.835 0.278 4.077 1.00 0.00 24 GLU A N 6
ATOM 2736 C CA . GLU A 1 24 ? 5.201 1.457 4.853 1.00 0.00 24 GLU A CA 6
ATOM 2737 C C . GLU A 1 24 ? 6.370 1.157 5.790 1.00 0.00 24 GLU A C 6
ATOM 2738 O O . GLU A 1 24 ? 7.432 1.771 5.683 1.00 0.00 24 GLU A O 6
ATOM 2750 N N . PRO A 1 25 ? 6.192 0.206 6.724 1.00 0.00 25 PRO A N 6
ATOM 2751 C CA . PRO A 1 25 ? 7.240 -0.169 7.678 1.00 0.00 25 PRO A CA 6
ATOM 2752 C C . PRO A 1 25 ? 8.400 -0.901 7.008 1.00 0.00 25 PRO A C 6
ATOM 2753 O O . PRO A 1 25 ? 8.242 -2.031 6.544 1.00 0.00 25 PRO A O 6
ATOM 2764 N N . PRO A 1 26 ? 9.587 -0.270 6.947 1.00 0.00 26 PRO A N 6
ATOM 2765 C CA . PRO A 1 26 ? 10.771 -0.877 6.327 1.00 0.00 26 PRO A CA 6
ATOM 2766 C C . PRO A 1 26 ? 11.062 -2.269 6.877 1.00 0.00 26 PRO A C 6
ATOM 2767 O O . PRO A 1 26 ? 10.311 -2.792 7.701 1.00 0.00 26 PRO A O 6
ATOM 2778 N N . PHE A 1 27 ? 12.157 -2.866 6.416 1.00 0.00 27 PHE A N 6
ATOM 2779 C CA . PHE A 1 27 ? 12.546 -4.198 6.862 1.00 0.00 27 PHE A CA 6
ATOM 2780 C C . PHE A 1 27 ? 13.267 -4.136 8.205 1.00 0.00 27 PHE A C 6
ATOM 2781 O O . PHE A 1 27 ? 13.544 -3.054 8.723 1.00 0.00 27 PHE A O 6
ATOM 2798 N N . ASP A 1 28 ? 13.568 -5.304 8.764 1.00 0.00 28 ASP A N 6
ATOM 2799 C CA . ASP A 1 28 ? 14.254 -5.387 10.045 1.00 0.00 28 ASP A CA 6
ATOM 2800 C C . ASP A 1 28 ? 15.607 -4.681 9.987 1.00 0.00 28 ASP A C 6
ATOM 2801 O O . ASP A 1 28 ? 16.148 -4.443 8.907 1.00 0.00 28 ASP A O 6
ATOM 2810 N N . PRO A 1 29 ? 16.174 -4.337 11.158 1.00 0.00 29 PRO A N 6
ATOM 2811 C CA . PRO A 1 29 ? 17.471 -3.656 11.237 1.00 0.00 29 PRO A CA 6
ATOM 2812 C C . PRO A 1 29 ? 18.543 -4.345 10.403 1.00 0.00 29 PRO A C 6
ATOM 2813 O O . PRO A 1 29 ? 19.099 -3.754 9.477 1.00 0.00 29 PRO A O 6
ATOM 2824 N N . ASP A 1 30 ? 18.826 -5.596 10.737 1.00 0.00 30 ASP A N 6
ATOM 2825 C CA . ASP A 1 30 ? 19.831 -6.372 10.020 1.00 0.00 30 ASP A CA 6
ATOM 2826 C C . ASP A 1 30 ? 19.414 -7.835 9.907 1.00 0.00 30 ASP A C 6
ATOM 2827 O O . ASP A 1 30 ? 20.260 -8.726 9.830 1.00 0.00 30 ASP A O 6
ATOM 2836 N N . SER A 1 31 ? 18.107 -8.075 9.894 1.00 0.00 31 SER A N 6
ATOM 2837 C CA . SER A 1 31 ? 17.579 -9.432 9.788 1.00 0.00 31 SER A CA 6
ATOM 2838 C C . SER A 1 31 ? 18.093 -10.309 10.927 1.00 0.00 31 SER A C 6
ATOM 2839 O O . SER A 1 31 ? 18.913 -11.203 10.716 1.00 0.00 31 SER A O 6
ATOM 2847 N N . TYR A 1 32 ? 17.604 -10.046 12.135 1.00 0.00 32 TYR A N 6
ATOM 2848 C CA . TYR A 1 32 ? 18.013 -10.813 13.306 1.00 0.00 32 TYR A CA 6
ATOM 2849 C C . TYR A 1 32 ? 17.014 -11.927 13.603 1.00 0.00 32 TYR A C 6
ATOM 2850 O O . TYR A 1 32 ? 17.118 -12.540 14.685 1.00 0.00 32 TYR A O 6
ATOM 2869 N N . SER A 1 1 ? -18.533 4.451 -13.836 1.00 0.00 1 SER A N 7
ATOM 2870 C CA . SER A 1 1 ? -17.927 3.142 -13.479 1.00 0.00 1 SER A CA 7
ATOM 2871 C C . SER A 1 1 ? -18.066 2.860 -11.986 1.00 0.00 1 SER A C 7
ATOM 2872 O O . SER A 1 1 ? -17.738 3.702 -11.152 1.00 0.00 1 SER A O 7
ATOM 2882 N N . VAL A 1 2 ? -18.554 1.668 -11.657 1.00 0.00 2 VAL A N 7
ATOM 2883 C CA . VAL A 1 2 ? -18.735 1.275 -10.265 1.00 0.00 2 VAL A CA 7
ATOM 2884 C C . VAL A 1 2 ? -17.406 1.279 -9.515 1.00 0.00 2 VAL A C 7
ATOM 2885 O O . VAL A 1 2 ? -16.339 1.195 -10.122 1.00 0.00 2 VAL A O 7
ATOM 2898 N N . GLN A 1 3 ? -17.481 1.381 -8.192 1.00 0.00 3 GLN A N 7
ATOM 2899 C CA . GLN A 1 3 ? -16.284 1.397 -7.358 1.00 0.00 3 GLN A CA 7
ATOM 2900 C C . GLN A 1 3 ? -15.470 0.121 -7.548 1.00 0.00 3 GLN A C 7
ATOM 2901 O O . GLN A 1 3 ? -15.816 -0.932 -7.014 1.00 0.00 3 GLN A O 7
ATOM 2915 N N . ILE A 1 4 ? -14.387 0.223 -8.313 1.00 0.00 4 ILE A N 7
ATOM 2916 C CA . ILE A 1 4 ? -13.525 -0.923 -8.573 1.00 0.00 4 ILE A CA 7
ATOM 2917 C C . ILE A 1 4 ? -12.082 -0.625 -8.175 1.00 0.00 4 ILE A C 7
ATOM 2918 O O . ILE A 1 4 ? -11.144 -0.969 -8.895 1.00 0.00 4 ILE A O 7
ATOM 2934 N N . LEU A 1 5 ? -11.912 0.017 -7.024 1.00 0.00 5 LEU A N 7
ATOM 2935 C CA . LEU A 1 5 ? -10.584 0.360 -6.531 1.00 0.00 5 LEU A CA 7
ATOM 2936 C C . LEU A 1 5 ? -9.926 -0.844 -5.869 1.00 0.00 5 LEU A C 7
ATOM 2937 O O . LEU A 1 5 ? -8.894 -1.334 -6.327 1.00 0.00 5 LEU A O 7
ATOM 2953 N N . ARG A 1 6 ? -10.533 -1.317 -4.788 1.00 0.00 6 ARG A N 7
ATOM 2954 C CA . ARG A 1 6 ? -10.016 -2.466 -4.057 1.00 0.00 6 ARG A CA 7
ATOM 2955 C C . ARG A 1 6 ? -8.584 -2.221 -3.589 1.00 0.00 6 ARG A C 7
ATOM 2956 O O . ARG A 1 6 ? -7.629 -2.497 -4.315 1.00 0.00 6 ARG A O 7
ATOM 2977 N N . CYS A 1 7 ? -8.443 -1.702 -2.375 1.00 0.00 7 CYS A N 7
ATOM 2978 C CA . CYS A 1 7 ? -7.128 -1.423 -1.810 1.00 0.00 7 CYS A CA 7
ATOM 2979 C C . CYS A 1 7 ? -7.100 -1.736 -0.314 1.00 0.00 7 CYS A C 7
ATOM 2980 O O . CYS A 1 7 ? -6.934 -0.840 0.515 1.00 0.00 7 CYS A O 7
ATOM 2987 N N . PRO A 1 8 ? -7.266 -3.020 0.051 1.00 0.00 8 PRO A N 7
ATOM 2988 C CA . PRO A 1 8 ? -7.263 -3.451 1.454 1.00 0.00 8 PRO A CA 7
ATOM 2989 C C . PRO A 1 8 ? -5.919 -3.202 2.132 1.00 0.00 8 PRO A C 7
ATOM 2990 O O . PRO A 1 8 ? -5.129 -2.369 1.686 1.00 0.00 8 PRO A O 7
ATOM 3001 N N . ASP A 1 9 ? -5.663 -3.935 3.214 1.00 0.00 9 ASP A N 7
ATOM 3002 C CA . ASP A 1 9 ? -4.414 -3.798 3.956 1.00 0.00 9 ASP A CA 7
ATOM 3003 C C . ASP A 1 9 ? -3.209 -3.939 3.031 1.00 0.00 9 ASP A C 7
ATOM 3004 O O . ASP A 1 9 ? -3.136 -4.871 2.230 1.00 0.00 9 ASP A O 7
ATOM 3013 N N . GLY A 1 10 ? -2.271 -3.007 3.145 1.00 0.00 10 GLY A N 7
ATOM 3014 C CA . GLY A 1 10 ? -1.084 -3.043 2.310 1.00 0.00 10 GLY A CA 7
ATOM 3015 C C . GLY A 1 10 ? -1.028 -1.879 1.341 1.00 0.00 10 GLY A C 7
ATOM 3016 O O . GLY A 1 10 ? 0.054 -1.433 0.957 1.00 0.00 10 GLY A O 7
ATOM 3020 N N . MET A 1 11 ? -2.197 -1.385 0.946 1.00 0.00 11 MET A N 7
ATOM 3021 C CA . MET A 1 11 ? -2.278 -0.265 0.017 1.00 0.00 11 MET A CA 7
ATOM 3022 C C . MET A 1 11 ? -3.216 0.813 0.551 1.00 0.00 11 MET A C 7
ATOM 3023 O O . MET A 1 11 ? -4.257 0.511 1.134 1.00 0.00 11 MET A O 7
ATOM 3037 N N . GLN A 1 12 ? -2.839 2.073 0.353 1.00 0.00 12 GLN A N 7
ATOM 3038 C CA . GLN A 1 12 ? -3.650 3.192 0.819 1.00 0.00 12 GLN A CA 7
ATOM 3039 C C . GLN A 1 12 ? -3.632 4.342 -0.182 1.00 0.00 12 GLN A C 7
ATOM 3040 O O . GLN A 1 12 ? -2.712 4.461 -0.994 1.00 0.00 12 GLN A O 7
ATOM 3054 N N . MET A 1 13 ? -4.657 5.186 -0.117 1.00 0.00 13 MET A N 7
ATOM 3055 C CA . MET A 1 13 ? -4.771 6.331 -1.014 1.00 0.00 13 MET A CA 7
ATOM 3056 C C . MET A 1 13 ? -3.574 7.265 -0.858 1.00 0.00 13 MET A C 7
ATOM 3057 O O . MET A 1 13 ? -2.827 7.178 0.116 1.00 0.00 13 MET A O 7
ATOM 3071 N N . LEU A 1 14 ? -3.399 8.159 -1.827 1.00 0.00 14 LEU A N 7
ATOM 3072 C CA . LEU A 1 14 ? -2.294 9.111 -1.799 1.00 0.00 14 LEU A CA 7
ATOM 3073 C C . LEU A 1 14 ? -2.781 10.517 -2.130 1.00 0.00 14 LEU A C 7
ATOM 3074 O O . LEU A 1 14 ? -3.953 10.721 -2.448 1.00 0.00 14 LEU A O 7
ATOM 3090 N N . ARG A 1 15 ? -1.873 11.485 -2.054 1.00 0.00 15 ARG A N 7
ATOM 3091 C CA . ARG A 1 15 ? -2.208 12.873 -2.348 1.00 0.00 15 ARG A CA 7
ATOM 3092 C C . ARG A 1 15 ? -2.753 13.015 -3.766 1.00 0.00 15 ARG A C 7
ATOM 3093 O O . ARG A 1 15 ? -3.577 13.887 -4.042 1.00 0.00 15 ARG A O 7
ATOM 3114 N N . SER A 1 16 ? -2.288 12.149 -4.661 1.00 0.00 16 SER A N 7
ATOM 3115 C CA . SER A 1 16 ? -2.729 12.177 -6.051 1.00 0.00 16 SER A CA 7
ATOM 3116 C C . SER A 1 16 ? -4.185 11.740 -6.168 1.00 0.00 16 SER A C 7
ATOM 3117 O O . SER A 1 16 ? -4.940 12.273 -6.981 1.00 0.00 16 SER A O 7
ATOM 3125 N N . GLY A 1 17 ? -4.574 10.765 -5.352 1.00 0.00 17 GLY A N 7
ATOM 3126 C CA . GLY A 1 17 ? -5.939 10.274 -5.380 1.00 0.00 17 GLY A CA 7
ATOM 3127 C C . GLY A 1 17 ? -6.012 8.761 -5.448 1.00 0.00 17 GLY A C 7
ATOM 3128 O O . GLY A 1 17 ? -6.952 8.155 -4.936 1.00 0.00 17 GLY A O 7
ATOM 3132 N N . GLN A 1 18 ? -5.016 8.150 -6.081 1.00 0.00 18 GLN A N 7
ATOM 3133 C CA . GLN A 1 18 ? -4.971 6.698 -6.214 1.00 0.00 18 GLN A CA 7
ATOM 3134 C C . GLN A 1 18 ? -4.350 6.058 -4.976 1.00 0.00 18 GLN A C 7
ATOM 3135 O O . GLN A 1 18 ? -3.676 6.726 -4.192 1.00 0.00 18 GLN A O 7
ATOM 3149 N N . CYS A 1 19 ? -4.581 4.760 -4.807 1.00 0.00 19 CYS A N 7
ATOM 3150 C CA . CYS A 1 19 ? -4.042 4.032 -3.663 1.00 0.00 19 CYS A CA 7
ATOM 3151 C C . CYS A 1 19 ? -2.913 3.102 -4.091 1.00 0.00 19 CYS A C 7
ATOM 3152 O O . CYS A 1 19 ? -3.114 2.194 -4.897 1.00 0.00 19 CYS A O 7
ATOM 3159 N N . VAL A 1 20 ? -1.724 3.335 -3.544 1.00 0.00 20 VAL A N 7
ATOM 3160 C CA . VAL A 1 20 ? -0.561 2.518 -3.867 1.00 0.00 20 VAL A CA 7
ATOM 3161 C C . VAL A 1 20 ? -0.297 1.483 -2.778 1.00 0.00 20 VAL A C 7
ATOM 3162 O O . VAL A 1 20 ? -0.729 1.644 -1.638 1.00 0.00 20 VAL A O 7
ATOM 3175 N N . ALA A 1 21 ? 0.417 0.423 -3.139 1.00 0.00 21 ALA A N 7
ATOM 3176 C CA . ALA A 1 21 ? 0.742 -0.638 -2.192 1.00 0.00 21 ALA A CA 7
ATOM 3177 C C . ALA A 1 21 ? 2.056 -0.348 -1.475 1.00 0.00 21 ALA A C 7
ATOM 3178 O O . ALA A 1 21 ? 3.135 -0.502 -2.047 1.00 0.00 21 ALA A O 7
ATOM 3185 N N . THR A 1 22 ? 1.957 0.074 -0.218 1.00 0.00 22 THR A N 7
ATOM 3186 C CA . THR A 1 22 ? 3.138 0.386 0.580 1.00 0.00 22 THR A CA 7
ATOM 3187 C C . THR A 1 22 ? 4.065 -0.821 0.677 1.00 0.00 22 THR A C 7
ATOM 3188 O O . THR A 1 22 ? 3.899 -1.675 1.548 1.00 0.00 22 THR A O 7
ATOM 3199 N N . THR A 1 23 ? 5.039 -0.887 -0.224 1.00 0.00 23 THR A N 7
ATOM 3200 C CA . THR A 1 23 ? 5.992 -1.991 -0.240 1.00 0.00 23 THR A CA 7
ATOM 3201 C C . THR A 1 23 ? 7.294 -1.597 0.451 1.00 0.00 23 THR A C 7
ATOM 3202 O O . THR A 1 23 ? 8.371 -2.068 0.083 1.00 0.00 23 THR A O 7
ATOM 3213 N N . GLU A 1 24 ? 7.188 -0.733 1.455 1.00 0.00 24 GLU A N 7
ATOM 3214 C CA . GLU A 1 24 ? 8.358 -0.278 2.198 1.00 0.00 24 GLU A CA 7
ATOM 3215 C C . GLU A 1 24 ? 8.979 -1.429 2.988 1.00 0.00 24 GLU A C 7
ATOM 3216 O O . GLU A 1 24 ? 8.268 -2.299 3.492 1.00 0.00 24 GLU A O 7
ATOM 3228 N N . PRO A 1 25 ? 10.317 -1.449 3.107 1.00 0.00 25 PRO A N 7
ATOM 3229 C CA . PRO A 1 25 ? 11.028 -2.503 3.840 1.00 0.00 25 PRO A CA 7
ATOM 3230 C C . PRO A 1 25 ? 10.834 -2.393 5.352 1.00 0.00 25 PRO A C 7
ATOM 3231 O O . PRO A 1 25 ? 11.341 -1.466 5.982 1.00 0.00 25 PRO A O 7
ATOM 3242 N N . PRO A 1 26 ? 10.093 -3.340 5.958 1.00 0.00 26 PRO A N 7
ATOM 3243 C CA . PRO A 1 26 ? 9.840 -3.335 7.401 1.00 0.00 26 PRO A CA 7
ATOM 3244 C C . PRO A 1 26 ? 11.064 -3.766 8.203 1.00 0.00 26 PRO A C 7
ATOM 3245 O O . PRO A 1 26 ? 12.165 -3.872 7.665 1.00 0.00 26 PRO A O 7
ATOM 3256 N N . PHE A 1 27 ? 10.863 -4.015 9.494 1.00 0.00 27 PHE A N 7
ATOM 3257 C CA . PHE A 1 27 ? 11.951 -4.437 10.368 1.00 0.00 27 PHE A CA 7
ATOM 3258 C C . PHE A 1 27 ? 12.483 -5.804 9.950 1.00 0.00 27 PHE A C 7
ATOM 3259 O O . PHE A 1 27 ? 12.055 -6.834 10.471 1.00 0.00 27 PHE A O 7
ATOM 3276 N N . ASP A 1 28 ? 13.419 -5.804 9.006 1.00 0.00 28 ASP A N 7
ATOM 3277 C CA . ASP A 1 28 ? 14.009 -7.045 8.515 1.00 0.00 28 ASP A CA 7
ATOM 3278 C C . ASP A 1 28 ? 14.651 -7.833 9.654 1.00 0.00 28 ASP A C 7
ATOM 3279 O O . ASP A 1 28 ? 14.884 -7.298 10.737 1.00 0.00 28 ASP A O 7
ATOM 3288 N N . PRO A 1 29 ? 14.947 -9.123 9.420 1.00 0.00 29 PRO A N 7
ATOM 3289 C CA . PRO A 1 29 ? 15.565 -9.989 10.430 1.00 0.00 29 PRO A CA 7
ATOM 3290 C C . PRO A 1 29 ? 16.823 -9.373 11.029 1.00 0.00 29 PRO A C 7
ATOM 3291 O O . PRO A 1 29 ? 16.892 -9.119 12.232 1.00 0.00 29 PRO A O 7
ATOM 3302 N N . ASP A 1 30 ? 17.816 -9.139 10.183 1.00 0.00 30 ASP A N 7
ATOM 3303 C CA . ASP A 1 30 ? 19.076 -8.552 10.621 1.00 0.00 30 ASP A CA 7
ATOM 3304 C C . ASP A 1 30 ? 19.722 -9.404 11.712 1.00 0.00 30 ASP A C 7
ATOM 3305 O O . ASP A 1 30 ? 19.651 -9.073 12.894 1.00 0.00 30 ASP A O 7
ATOM 3314 N N . SER A 1 31 ? 20.350 -10.501 11.303 1.00 0.00 31 SER A N 7
ATOM 3315 C CA . SER A 1 31 ? 21.008 -11.401 12.244 1.00 0.00 31 SER A CA 7
ATOM 3316 C C . SER A 1 31 ? 22.107 -10.675 13.014 1.00 0.00 31 SER A C 7
ATOM 3317 O O . SER A 1 31 ? 23.031 -10.121 12.420 1.00 0.00 31 SER A O 7
ATOM 3325 N N . TYR A 1 32 ? 21.995 -10.684 14.341 1.00 0.00 32 TYR A N 7
ATOM 3326 C CA . TYR A 1 32 ? 22.975 -10.028 15.206 1.00 0.00 32 TYR A CA 7
ATOM 3327 C C . TYR A 1 32 ? 23.336 -8.638 14.685 1.00 0.00 32 TYR A C 7
ATOM 3328 O O . TYR A 1 32 ? 24.379 -8.098 15.113 1.00 0.00 32 TYR A O 7
ATOM 3347 N N . SER A 1 1 ? -20.222 -3.416 -8.806 1.00 0.00 1 SER A N 8
ATOM 3348 C CA . SER A 1 1 ? -18.847 -3.160 -9.311 1.00 0.00 1 SER A CA 8
ATOM 3349 C C . SER A 1 1 ? -18.011 -2.412 -8.277 1.00 0.00 1 SER A C 8
ATOM 3350 O O . SER A 1 1 ? -18.548 -1.710 -7.419 1.00 0.00 1 SER A O 8
ATOM 3360 N N . VAL A 1 2 ? -16.694 -2.566 -8.364 1.00 0.00 2 VAL A N 8
ATOM 3361 C CA . VAL A 1 2 ? -15.783 -1.904 -7.437 1.00 0.00 2 VAL A CA 8
ATOM 3362 C C . VAL A 1 2 ? -15.427 -0.504 -7.924 1.00 0.00 2 VAL A C 8
ATOM 3363 O O . VAL A 1 2 ? -15.560 -0.194 -9.107 1.00 0.00 2 VAL A O 8
ATOM 3376 N N . GLN A 1 3 ? -14.973 0.339 -7.002 1.00 0.00 3 GLN A N 8
ATOM 3377 C CA . GLN A 1 3 ? -14.598 1.707 -7.335 1.00 0.00 3 GLN A CA 8
ATOM 3378 C C . GLN A 1 3 ? -13.082 1.872 -7.342 1.00 0.00 3 GLN A C 8
ATOM 3379 O O . GLN A 1 3 ? -12.339 0.892 -7.300 1.00 0.00 3 GLN A O 8
ATOM 3393 N N . ILE A 1 4 ? -12.628 3.121 -7.393 1.00 0.00 4 ILE A N 8
ATOM 3394 C CA . ILE A 1 4 ? -11.205 3.421 -7.405 1.00 0.00 4 ILE A CA 8
ATOM 3395 C C . ILE A 1 4 ? -10.538 3.035 -6.084 1.00 0.00 4 ILE A C 8
ATOM 3396 O O . ILE A 1 4 ? -9.313 2.965 -5.997 1.00 0.00 4 ILE A O 8
ATOM 3412 N N . LEU A 1 5 ? -11.350 2.789 -5.060 1.00 0.00 5 LEU A N 8
ATOM 3413 C CA . LEU A 1 5 ? -10.832 2.413 -3.749 1.00 0.00 5 LEU A CA 8
ATOM 3414 C C . LEU A 1 5 ? -10.523 0.919 -3.694 1.00 0.00 5 LEU A C 8
ATOM 3415 O O . LEU A 1 5 ? -11.058 0.193 -2.855 1.00 0.00 5 LEU A O 8
ATOM 3431 N N . ARG A 1 6 ? -9.656 0.468 -4.593 1.00 0.00 6 ARG A N 8
ATOM 3432 C CA . ARG A 1 6 ? -9.273 -0.937 -4.650 1.00 0.00 6 ARG A CA 8
ATOM 3433 C C . ARG A 1 6 ? -7.962 -1.178 -3.905 1.00 0.00 6 ARG A C 8
ATOM 3434 O O . ARG A 1 6 ? -7.178 -2.052 -4.275 1.00 0.00 6 ARG A O 8
ATOM 3455 N N . CYS A 1 7 ? -7.731 -0.398 -2.855 1.00 0.00 7 CYS A N 8
ATOM 3456 C CA . CYS A 1 7 ? -6.515 -0.528 -2.059 1.00 0.00 7 CYS A CA 8
ATOM 3457 C C . CYS A 1 7 ? -6.844 -0.950 -0.629 1.00 0.00 7 CYS A C 8
ATOM 3458 O O . CYS A 1 7 ? -6.876 -0.120 0.281 1.00 0.00 7 CYS A O 8
ATOM 3465 N N . PRO A 1 8 ? -7.096 -2.252 -0.413 1.00 0.00 8 PRO A N 8
ATOM 3466 C CA . PRO A 1 8 ? -7.428 -2.783 0.913 1.00 0.00 8 PRO A CA 8
ATOM 3467 C C . PRO A 1 8 ? -6.317 -2.562 1.930 1.00 0.00 8 PRO A C 8
ATOM 3468 O O . PRO A 1 8 ? -5.393 -1.779 1.705 1.00 0.00 8 PRO A O 8
ATOM 3479 N N . ASP A 1 9 ? -6.419 -3.267 3.051 1.00 0.00 9 ASP A N 8
ATOM 3480 C CA . ASP A 1 9 ? -5.430 -3.162 4.117 1.00 0.00 9 ASP A CA 8
ATOM 3481 C C . ASP A 1 9 ? -4.047 -3.571 3.617 1.00 0.00 9 ASP A C 8
ATOM 3482 O O . ASP A 1 9 ? -3.777 -4.754 3.405 1.00 0.00 9 ASP A O 8
ATOM 3491 N N . GLY A 1 10 ? -3.177 -2.586 3.430 1.00 0.00 10 GLY A N 8
ATOM 3492 C CA . GLY A 1 10 ? -1.834 -2.863 2.958 1.00 0.00 10 GLY A CA 8
ATOM 3493 C C . GLY A 1 10 ? -1.344 -1.833 1.961 1.00 0.00 10 GLY A C 8
ATOM 3494 O O . GLY A 1 10 ? -0.139 -1.626 1.813 1.00 0.00 10 GLY A O 8
ATOM 3498 N N . MET A 1 11 ? -2.278 -1.183 1.274 1.00 0.00 11 MET A N 8
ATOM 3499 C CA . MET A 1 11 ? -1.930 -0.168 0.286 1.00 0.00 11 MET A CA 8
ATOM 3500 C C . MET A 1 11 ? -2.800 1.074 0.452 1.00 0.00 11 MET A C 8
ATOM 3501 O O . MET A 1 11 ? -4.008 0.976 0.665 1.00 0.00 11 MET A O 8
ATOM 3515 N N . GLN A 1 12 ? -2.175 2.244 0.353 1.00 0.00 12 GLN A N 8
ATOM 3516 C CA . GLN A 1 12 ? -2.890 3.507 0.493 1.00 0.00 12 GLN A CA 8
ATOM 3517 C C . GLN A 1 12 ? -2.700 4.379 -0.746 1.00 0.00 12 GLN A C 8
ATOM 3518 O O . GLN A 1 12 ? -1.589 4.508 -1.261 1.00 0.00 12 GLN A O 8
ATOM 3532 N N . MET A 1 13 ? -3.791 4.974 -1.218 1.00 0.00 13 MET A N 8
ATOM 3533 C CA . MET A 1 13 ? -3.742 5.833 -2.395 1.00 0.00 13 MET A CA 8
ATOM 3534 C C . MET A 1 13 ? -3.285 7.240 -2.024 1.00 0.00 13 MET A C 8
ATOM 3535 O O . MET A 1 13 ? -3.562 7.723 -0.927 1.00 0.00 13 MET A O 8
ATOM 3549 N N . LEU A 1 14 ? -2.583 7.891 -2.946 1.00 0.00 14 LEU A N 8
ATOM 3550 C CA . LEU A 1 14 ? -2.087 9.242 -2.716 1.00 0.00 14 LEU A CA 8
ATOM 3551 C C . LEU A 1 14 ? -2.910 10.265 -3.491 1.00 0.00 14 LEU A C 8
ATOM 3552 O O . LEU A 1 14 ? -3.769 9.904 -4.296 1.00 0.00 14 LEU A O 8
ATOM 3568 N N . ARG A 1 15 ? -2.642 11.544 -3.244 1.00 0.00 15 ARG A N 8
ATOM 3569 C CA . ARG A 1 15 ? -3.358 12.618 -3.921 1.00 0.00 15 ARG A CA 8
ATOM 3570 C C . ARG A 1 15 ? -3.159 12.540 -5.430 1.00 0.00 15 ARG A C 8
ATOM 3571 O O . ARG A 1 15 ? -4.050 12.891 -6.204 1.00 0.00 15 ARG A O 8
ATOM 3592 N N . SER A 1 16 ? -1.984 12.075 -5.845 1.00 0.00 16 SER A N 8
ATOM 3593 C CA . SER A 1 16 ? -1.669 11.949 -7.262 1.00 0.00 16 SER A CA 8
ATOM 3594 C C . SER A 1 16 ? -2.622 10.975 -7.947 1.00 0.00 16 SER A C 8
ATOM 3595 O O . SER A 1 16 ? -3.002 11.172 -9.102 1.00 0.00 16 SER A O 8
ATOM 3603 N N . GLY A 1 17 ? -3.003 9.924 -7.229 1.00 0.00 17 GLY A N 8
ATOM 3604 C CA . GLY A 1 17 ? -3.909 8.935 -7.784 1.00 0.00 17 GLY A CA 8
ATOM 3605 C C . GLY A 1 17 ? -3.376 7.522 -7.652 1.00 0.00 17 GLY A C 8
ATOM 3606 O O . GLY A 1 17 ? -4.145 6.571 -7.515 1.00 0.00 17 GLY A O 8
ATOM 3610 N N . GLN A 1 18 ? -2.054 7.383 -7.695 1.00 0.00 18 GLN A N 8
ATOM 3611 C CA . GLN A 1 18 ? -1.419 6.076 -7.579 1.00 0.00 18 GLN A CA 8
ATOM 3612 C C . GLN A 1 18 ? -1.590 5.510 -6.173 1.00 0.00 18 GLN A C 8
ATOM 3613 O O . GLN A 1 18 ? -2.001 6.217 -5.254 1.00 0.00 18 GLN A O 8
ATOM 3627 N N . CYS A 1 19 ? -1.271 4.230 -6.015 1.00 0.00 19 CYS A N 8
ATOM 3628 C CA . CYS A 1 19 ? -1.389 3.567 -4.720 1.00 0.00 19 CYS A CA 8
ATOM 3629 C C . CYS A 1 19 ? -0.084 2.877 -4.341 1.00 0.00 19 CYS A C 8
ATOM 3630 O O . CYS A 1 19 ? 0.415 2.025 -5.076 1.00 0.00 19 CYS A O 8
ATOM 3637 N N . VAL A 1 20 ? 0.466 3.250 -3.189 1.00 0.00 20 VAL A N 8
ATOM 3638 C CA . VAL A 1 20 ? 1.714 2.667 -2.714 1.00 0.00 20 VAL A CA 8
ATOM 3639 C C . VAL A 1 20 ? 1.452 1.592 -1.663 1.00 0.00 20 VAL A C 8
ATOM 3640 O O . VAL A 1 20 ? 0.683 1.801 -0.725 1.00 0.00 20 VAL A O 8
ATOM 3653 N N . ALA A 1 21 ? 2.095 0.440 -1.828 1.00 0.00 21 ALA A N 8
ATOM 3654 C CA . ALA A 1 21 ? 1.931 -0.667 -0.894 1.00 0.00 21 ALA A CA 8
ATOM 3655 C C . ALA A 1 21 ? 2.861 -0.515 0.304 1.00 0.00 21 ALA A C 8
ATOM 3656 O O . ALA A 1 21 ? 4.079 -0.437 0.151 1.00 0.00 21 ALA A O 8
ATOM 3663 N N . THR A 1 22 ? 2.277 -0.473 1.499 1.00 0.00 22 THR A N 8
ATOM 3664 C CA . THR A 1 22 ? 3.053 -0.331 2.726 1.00 0.00 22 THR A CA 8
ATOM 3665 C C . THR A 1 22 ? 3.444 -1.693 3.295 1.00 0.00 22 THR A C 8
ATOM 3666 O O . THR A 1 22 ? 3.415 -1.899 4.509 1.00 0.00 22 THR A O 8
ATOM 3677 N N . THR A 1 23 ? 3.812 -2.621 2.416 1.00 0.00 23 THR A N 8
ATOM 3678 C CA . THR A 1 23 ? 4.208 -3.958 2.839 1.00 0.00 23 THR A CA 8
ATOM 3679 C C . THR A 1 23 ? 5.027 -4.653 1.755 1.00 0.00 23 THR A C 8
ATOM 3680 O O . THR A 1 23 ? 4.981 -5.874 1.615 1.00 0.00 23 THR A O 8
ATOM 3691 N N . GLU A 1 24 ? 5.777 -3.864 0.992 1.00 0.00 24 GLU A N 8
ATOM 3692 C CA . GLU A 1 24 ? 6.607 -4.403 -0.079 1.00 0.00 24 GLU A CA 8
ATOM 3693 C C . GLU A 1 24 ? 7.847 -5.093 0.485 1.00 0.00 24 GLU A C 8
ATOM 3694 O O . GLU A 1 24 ? 8.048 -6.291 0.282 1.00 0.00 24 GLU A O 8
ATOM 3706 N N . PRO A 1 25 ? 8.701 -4.343 1.205 1.00 0.00 25 PRO A N 8
ATOM 3707 C CA . PRO A 1 25 ? 9.925 -4.892 1.796 1.00 0.00 25 PRO A CA 8
ATOM 3708 C C . PRO A 1 25 ? 9.638 -5.778 3.005 1.00 0.00 25 PRO A C 8
ATOM 3709 O O . PRO A 1 25 ? 8.625 -5.610 3.682 1.00 0.00 25 PRO A O 8
ATOM 3720 N N . PRO A 1 26 ? 10.532 -6.741 3.293 1.00 0.00 26 PRO A N 8
ATOM 3721 C CA . PRO A 1 26 ? 10.369 -7.655 4.425 1.00 0.00 26 PRO A CA 8
ATOM 3722 C C . PRO A 1 26 ? 10.588 -6.959 5.766 1.00 0.00 26 PRO A C 8
ATOM 3723 O O . PRO A 1 26 ? 10.882 -5.766 5.815 1.00 0.00 26 PRO A O 8
ATOM 3734 N N . PHE A 1 27 ? 10.445 -7.716 6.849 1.00 0.00 27 PHE A N 8
ATOM 3735 C CA . PHE A 1 27 ? 10.627 -7.171 8.190 1.00 0.00 27 PHE A CA 8
ATOM 3736 C C . PHE A 1 27 ? 10.823 -8.288 9.209 1.00 0.00 27 PHE A C 8
ATOM 3737 O O . PHE A 1 27 ? 10.387 -8.180 10.356 1.00 0.00 27 PHE A O 8
ATOM 3754 N N . ASP A 1 28 ? 11.479 -9.362 8.783 1.00 0.00 28 ASP A N 8
ATOM 3755 C CA . ASP A 1 28 ? 11.733 -10.500 9.660 1.00 0.00 28 ASP A CA 8
ATOM 3756 C C . ASP A 1 28 ? 12.981 -10.269 10.509 1.00 0.00 28 ASP A C 8
ATOM 3757 O O . ASP A 1 28 ? 12.939 -10.394 11.733 1.00 0.00 28 ASP A O 8
ATOM 3766 N N . PRO A 1 29 ? 14.114 -9.926 9.870 1.00 0.00 29 PRO A N 8
ATOM 3767 C CA . PRO A 1 29 ? 15.374 -9.676 10.579 1.00 0.00 29 PRO A CA 8
ATOM 3768 C C . PRO A 1 29 ? 15.222 -8.627 11.675 1.00 0.00 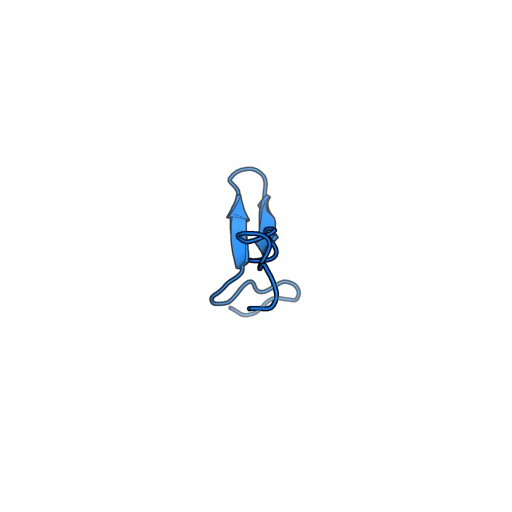29 PRO A C 8
ATOM 3769 O O . PRO A 1 29 ? 14.110 -8.220 12.011 1.00 0.00 29 PRO A O 8
ATOM 3780 N N . ASP A 1 30 ? 16.349 -8.192 12.231 1.00 0.00 30 ASP A N 8
ATOM 3781 C CA . ASP A 1 30 ? 16.342 -7.189 13.290 1.00 0.00 30 ASP A CA 8
ATOM 3782 C C . ASP A 1 30 ? 17.701 -6.507 13.404 1.00 0.00 30 ASP A C 8
ATOM 3783 O O . ASP A 1 30 ? 17.787 -5.284 13.518 1.00 0.00 30 ASP A O 8
ATOM 3792 N N . SER A 1 31 ? 18.759 -7.307 13.371 1.00 0.00 31 SER A N 8
ATOM 3793 C CA . SER A 1 31 ? 20.116 -6.785 13.470 1.00 0.00 31 SER A CA 8
ATOM 3794 C C . SER A 1 31 ? 21.134 -7.816 12.989 1.00 0.00 31 SER A C 8
ATOM 3795 O O . SER A 1 31 ? 21.287 -8.877 13.592 1.00 0.00 31 SER A O 8
ATOM 3803 N N . TYR A 1 32 ? 21.823 -7.495 11.900 1.00 0.00 32 TYR A N 8
ATOM 3804 C CA . TYR A 1 32 ? 22.825 -8.393 11.338 1.00 0.00 32 TYR A CA 8
ATOM 3805 C C . TYR A 1 32 ? 23.936 -8.668 12.347 1.00 0.00 32 TYR A C 8
ATOM 3806 O O . TYR A 1 32 ? 23.828 -8.182 13.492 1.00 0.00 32 TYR A O 8
ATOM 3825 N N . SER A 1 1 ? -22.641 -4.173 -5.784 1.00 0.00 1 SER A N 9
ATOM 3826 C CA . SER A 1 1 ? -21.281 -3.929 -5.236 1.00 0.00 1 SER A CA 9
ATOM 3827 C C . SER A 1 1 ? -20.298 -3.559 -6.342 1.00 0.00 1 SER A C 9
ATOM 3828 O O . SER A 1 1 ? -19.578 -4.415 -6.856 1.00 0.00 1 SER A O 9
ATOM 3838 N N . VAL A 1 2 ? -20.274 -2.281 -6.703 1.00 0.00 2 VAL A N 9
ATOM 3839 C CA . VAL A 1 2 ? -19.377 -1.799 -7.747 1.00 0.00 2 VAL A CA 9
ATOM 3840 C C . VAL A 1 2 ? -18.009 -1.446 -7.173 1.00 0.00 2 VAL A C 9
ATOM 3841 O O . VAL A 1 2 ? -17.900 -0.974 -6.042 1.00 0.00 2 VAL A O 9
ATOM 3854 N N . GLN A 1 3 ? -16.964 -1.681 -7.962 1.00 0.00 3 GLN A N 9
ATOM 3855 C CA . GLN A 1 3 ? -15.602 -1.390 -7.532 1.00 0.00 3 GLN A CA 9
ATOM 3856 C C . GLN A 1 3 ? -15.209 0.038 -7.894 1.00 0.00 3 GLN A C 9
ATOM 3857 O O . GLN A 1 3 ? -14.869 0.328 -9.042 1.00 0.00 3 GLN A O 9
ATOM 3871 N N . ILE A 1 4 ? -15.256 0.927 -6.907 1.00 0.00 4 ILE A N 9
ATOM 3872 C CA . ILE A 1 4 ? -14.904 2.327 -7.119 1.00 0.00 4 ILE A CA 9
ATOM 3873 C C . ILE A 1 4 ? -13.597 2.682 -6.411 1.00 0.00 4 ILE A C 9
ATOM 3874 O O . ILE A 1 4 ? -12.900 3.615 -6.807 1.00 0.00 4 ILE A O 9
ATOM 3890 N N . LEU A 1 5 ? -13.272 1.931 -5.364 1.00 0.00 5 LEU A N 9
ATOM 3891 C CA . LEU A 1 5 ? -12.051 2.164 -4.603 1.00 0.00 5 LEU A CA 9
ATOM 3892 C C . LEU A 1 5 ? -11.144 0.940 -4.647 1.00 0.00 5 LEU A C 9
ATOM 3893 O O . LEU A 1 5 ? -11.020 0.210 -3.662 1.00 0.00 5 LEU A O 9
ATOM 3909 N N . ARG A 1 6 ? -10.516 0.718 -5.797 1.00 0.00 6 ARG A N 9
ATOM 3910 C CA . ARG A 1 6 ? -9.621 -0.420 -5.974 1.00 0.00 6 ARG A CA 9
ATOM 3911 C C . ARG A 1 6 ? -8.360 -0.264 -5.129 1.00 0.00 6 ARG A C 9
ATOM 3912 O O . ARG A 1 6 ? -7.265 -0.064 -5.655 1.00 0.00 6 ARG A O 9
ATOM 3933 N N . CYS A 1 7 ? -8.521 -0.358 -3.812 1.00 0.00 7 CYS A N 9
ATOM 3934 C CA . CYS A 1 7 ? -7.399 -0.228 -2.892 1.00 0.00 7 CYS A CA 9
ATOM 3935 C C . CYS A 1 7 ? -7.710 -0.904 -1.557 1.00 0.00 7 CYS A C 9
ATOM 3936 O O . CYS A 1 7 ? -8.114 -0.248 -0.597 1.00 0.00 7 CYS A O 9
ATOM 3943 N N . PRO A 1 8 ? -7.531 -2.235 -1.483 1.00 0.00 8 PRO A N 9
ATOM 3944 C CA . PRO A 1 8 ? -7.802 -3.000 -0.262 1.00 0.00 8 PRO A CA 9
ATOM 3945 C C . PRO A 1 8 ? -6.964 -2.532 0.921 1.00 0.00 8 PRO A C 9
ATOM 3946 O O . PRO A 1 8 ? -6.360 -1.458 0.888 1.00 0.00 8 PRO A O 9
ATOM 3957 N N . ASP A 1 9 ? -6.936 -3.351 1.965 1.00 0.00 9 ASP A N 9
ATOM 3958 C CA . ASP A 1 9 ? -6.175 -3.032 3.168 1.00 0.00 9 ASP A CA 9
ATOM 3959 C C . ASP A 1 9 ? -4.681 -2.974 2.866 1.00 0.00 9 ASP A C 9
ATOM 3960 O O . ASP A 1 9 ? -4.113 -3.912 2.309 1.00 0.00 9 ASP A O 9
ATOM 3969 N N . GLY A 1 10 ? -4.052 -1.864 3.235 1.00 0.00 10 GLY A N 9
ATOM 3970 C CA . GLY A 1 10 ? -2.631 -1.702 2.993 1.00 0.00 10 GLY A CA 9
ATOM 3971 C C . GLY A 1 10 ? -2.344 -0.855 1.769 1.00 0.00 10 GLY A C 9
ATOM 3972 O O . GLY A 1 10 ? -1.257 -0.291 1.638 1.00 0.00 10 GLY A O 9
ATOM 3976 N N . MET A 1 11 ? -3.319 -0.765 0.869 1.00 0.00 11 MET A N 9
ATOM 3977 C CA . MET A 1 11 ? -3.161 0.020 -0.349 1.00 0.00 11 MET A CA 9
ATOM 3978 C C . MET A 1 11 ? -3.917 1.340 -0.244 1.00 0.00 11 MET A C 9
ATOM 3979 O O . MET A 1 11 ? -5.147 1.361 -0.194 1.00 0.00 11 MET A O 9
ATOM 3993 N N . GLN A 1 12 ? -3.173 2.440 -0.209 1.00 0.00 12 GLN A N 9
ATOM 3994 C CA . GLN A 1 12 ? -3.773 3.765 -0.108 1.00 0.00 12 GLN A CA 9
ATOM 3995 C C . GLN A 1 12 ? -3.609 4.537 -1.414 1.00 0.00 12 GLN A C 9
ATOM 3996 O O . GLN A 1 12 ? -2.565 4.467 -2.061 1.00 0.00 12 GLN A O 9
ATOM 4010 N N . MET A 1 13 ? -4.649 5.271 -1.795 1.00 0.00 13 MET A N 9
ATOM 4011 C CA . MET A 1 13 ? -4.619 6.057 -3.024 1.00 0.00 13 MET A CA 9
ATOM 4012 C C . MET A 1 13 ? -3.601 7.188 -2.923 1.00 0.00 13 MET A C 9
ATOM 4013 O O . MET A 1 13 ? -3.305 7.674 -1.832 1.00 0.00 13 MET A O 9
ATOM 4027 N N . LEU A 1 14 ? -3.068 7.600 -4.068 1.00 0.00 14 LEU A N 9
ATOM 4028 C CA . LEU A 1 14 ? -2.082 8.675 -4.108 1.00 0.00 14 LEU A CA 9
ATOM 4029 C C . LEU A 1 14 ? -2.712 9.970 -4.607 1.00 0.00 14 LEU A C 9
ATOM 4030 O O . LEU A 1 14 ? -3.824 9.968 -5.139 1.00 0.00 14 LEU A O 9
ATOM 4046 N N . ARG A 1 15 ? -1.997 11.077 -4.432 1.00 0.00 15 ARG A N 9
ATOM 4047 C CA . ARG A 1 15 ? -2.487 12.380 -4.866 1.00 0.00 15 ARG A CA 9
ATOM 4048 C C . ARG A 1 15 ? -2.772 12.383 -6.365 1.00 0.00 15 ARG A C 9
ATOM 4049 O O . ARG A 1 15 ? -3.667 13.083 -6.836 1.00 0.00 15 ARG A O 9
ATOM 4070 N N . SER A 1 16 ? -2.004 11.592 -7.108 1.00 0.00 16 SER A N 9
ATOM 4071 C CA . SER A 1 16 ? -2.174 11.499 -8.553 1.00 0.00 16 SER A CA 9
ATOM 4072 C C . SER A 1 16 ? -3.389 10.645 -8.903 1.00 0.00 16 SER A C 9
ATOM 4073 O O . SER A 1 16 ? -4.055 10.880 -9.911 1.00 0.00 16 SER A O 9
ATOM 4081 N N . GLY A 1 17 ? -3.671 9.654 -8.063 1.00 0.00 17 GLY A N 9
ATOM 4082 C CA . GLY A 1 17 ? -4.805 8.780 -8.301 1.00 0.00 17 GLY A CA 9
ATOM 4083 C C . GLY A 1 17 ? -4.440 7.312 -8.198 1.00 0.00 17 GLY A C 9
ATOM 4084 O O . GLY A 1 17 ? -5.292 6.475 -7.902 1.00 0.00 17 GLY A O 9
ATOM 4088 N N . GLN A 1 18 ? -3.171 6.998 -8.446 1.00 0.00 18 GLN A N 9
ATOM 4089 C CA . GLN A 1 18 ? -2.698 5.621 -8.381 1.00 0.00 18 GLN A CA 9
ATOM 4090 C C . GLN A 1 18 ? -2.881 5.043 -6.981 1.00 0.00 18 GLN A C 9
ATOM 4091 O O . GLN A 1 18 ? -3.213 5.763 -6.040 1.00 0.00 18 GLN A O 9
ATOM 4105 N N . CYS A 1 19 ? -2.665 3.737 -6.853 1.00 0.00 19 CYS A N 9
ATOM 4106 C CA . CYS A 1 19 ? -2.806 3.060 -5.570 1.00 0.00 19 CYS A CA 9
ATOM 4107 C C . CYS A 1 19 ? -1.458 2.540 -5.078 1.00 0.00 19 CYS A C 9
ATOM 4108 O O . CYS A 1 19 ? -0.893 1.610 -5.653 1.00 0.00 19 CYS A O 9
ATOM 4115 N N . VAL A 1 20 ? -0.948 3.146 -4.012 1.00 0.00 20 VAL A N 9
ATOM 4116 C CA . VAL A 1 20 ? 0.334 2.744 -3.444 1.00 0.00 20 VAL A CA 9
ATOM 4117 C C . VAL A 1 20 ? 0.137 1.854 -2.220 1.00 0.00 20 VAL A C 9
ATOM 4118 O O . VAL A 1 20 ? -0.805 2.037 -1.452 1.00 0.00 20 VAL A O 9
ATOM 4131 N N . ALA A 1 21 ? 1.037 0.891 -2.046 1.00 0.00 21 ALA A N 9
ATOM 4132 C CA . ALA A 1 21 ? 0.965 -0.026 -0.916 1.00 0.00 21 ALA A CA 9
ATOM 4133 C C . ALA A 1 21 ? 1.925 0.393 0.192 1.00 0.00 21 ALA A C 9
ATOM 4134 O O . ALA A 1 21 ? 3.094 0.683 -0.061 1.00 0.00 21 ALA A O 9
ATOM 4141 N N . THR A 1 22 ? 1.423 0.421 1.423 1.00 0.00 22 THR A N 9
ATOM 4142 C CA . THR A 1 22 ? 2.236 0.805 2.571 1.00 0.00 22 THR A CA 9
ATOM 4143 C C . THR A 1 22 ? 2.955 -0.405 3.158 1.00 0.00 22 THR A C 9
ATOM 4144 O O . THR A 1 22 ? 2.518 -0.974 4.159 1.00 0.00 22 THR A O 9
ATOM 4155 N N . THR A 1 23 ? 4.061 -0.792 2.530 1.00 0.00 23 THR A N 9
ATOM 4156 C CA . THR A 1 23 ? 4.841 -1.934 2.991 1.00 0.00 23 THR A CA 9
ATOM 4157 C C . THR A 1 23 ? 6.184 -1.479 3.554 1.00 0.00 23 THR A C 9
ATOM 4158 O O . THR A 1 23 ? 7.237 -1.751 2.974 1.00 0.00 23 THR A O 9
ATOM 4169 N N . GLU A 1 24 ? 6.141 -0.787 4.687 1.00 0.00 24 GLU A N 9
ATOM 4170 C CA . GLU A 1 24 ? 7.353 -0.292 5.330 1.00 0.00 24 GLU A CA 9
ATOM 4171 C C . GLU A 1 24 ? 8.332 -1.434 5.603 1.00 0.00 24 GLU A C 9
ATOM 4172 O O . GLU A 1 24 ? 7.960 -2.452 6.187 1.00 0.00 24 GLU A O 9
ATOM 4184 N N . PRO A 1 25 ? 9.602 -1.278 5.186 1.00 0.00 25 PRO A N 9
ATOM 4185 C CA . PRO A 1 25 ? 10.632 -2.301 5.391 1.00 0.00 25 PRO A CA 9
ATOM 4186 C C . PRO A 1 25 ? 10.635 -2.848 6.819 1.00 0.00 25 PRO A C 9
ATOM 4187 O O . PRO A 1 25 ? 10.346 -2.123 7.770 1.00 0.00 25 PRO A O 9
ATOM 4198 N N . PRO A 1 26 ? 10.967 -4.142 6.987 1.00 0.00 26 PRO A N 9
ATOM 4199 C CA . PRO A 1 26 ? 11.007 -4.779 8.306 1.00 0.00 26 PRO A CA 9
ATOM 4200 C C . PRO A 1 26 ? 12.217 -4.340 9.124 1.00 0.00 26 PRO A C 9
ATOM 4201 O O . PRO A 1 26 ? 12.908 -3.387 8.766 1.00 0.00 26 PRO A O 9
ATOM 4212 N N . PHE A 1 27 ? 12.470 -5.046 10.222 1.00 0.00 27 PHE A N 9
ATOM 4213 C CA . PHE A 1 27 ? 13.600 -4.730 11.089 1.00 0.00 27 PHE A CA 9
ATOM 4214 C C . PHE A 1 27 ? 14.919 -4.882 10.340 1.00 0.00 27 PHE A C 9
ATOM 4215 O O . PHE A 1 27 ? 14.937 -5.200 9.151 1.00 0.00 27 PHE A O 9
ATOM 4232 N N . ASP A 1 28 ? 16.024 -4.653 11.043 1.00 0.00 28 ASP A N 9
ATOM 4233 C CA . ASP A 1 28 ? 17.348 -4.765 10.444 1.00 0.00 28 ASP A CA 9
ATOM 4234 C C . ASP A 1 28 ? 18.076 -6.007 10.957 1.00 0.00 28 ASP A C 9
ATOM 4235 O O . ASP A 1 28 ? 17.877 -6.425 12.097 1.00 0.00 28 ASP A O 9
ATOM 4244 N N . PRO A 1 29 ? 18.931 -6.614 10.117 1.00 0.00 29 PRO A N 9
ATOM 4245 C CA . PRO A 1 29 ? 19.686 -7.814 10.490 1.00 0.00 29 PRO A CA 9
ATOM 4246 C C . PRO A 1 29 ? 20.789 -7.512 11.500 1.00 0.00 29 PRO A C 9
ATOM 4247 O O . PRO A 1 29 ? 20.899 -6.390 11.997 1.00 0.00 29 PRO A O 9
ATOM 4258 N N . ASP A 1 30 ? 21.602 -8.518 11.800 1.00 0.00 30 ASP A N 9
ATOM 4259 C CA . ASP A 1 30 ? 22.696 -8.361 12.751 1.00 0.00 30 ASP A CA 9
ATOM 4260 C C . ASP A 1 30 ? 23.641 -9.557 12.699 1.00 0.00 30 ASP A C 9
ATOM 4261 O O . ASP A 1 30 ? 24.861 -9.400 12.717 1.00 0.00 30 ASP A O 9
ATOM 4270 N N . SER A 1 31 ? 23.065 -10.750 12.636 1.00 0.00 31 SER A N 9
ATOM 4271 C CA . SER A 1 31 ? 23.851 -11.978 12.581 1.00 0.00 31 SER A CA 9
ATOM 4272 C C . SER A 1 31 ? 23.889 -12.538 11.164 1.00 0.00 31 SER A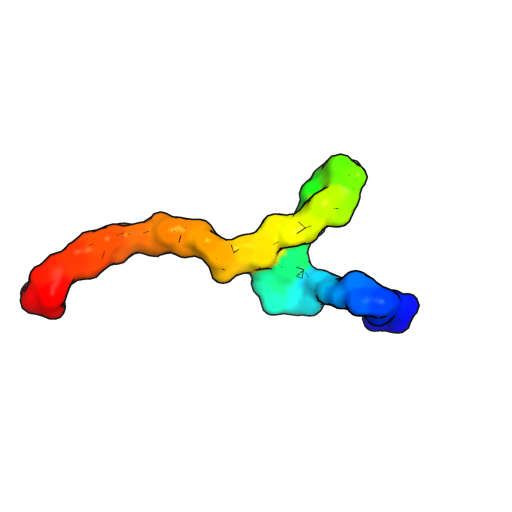 C 9
ATOM 4273 O O . SER A 1 31 ? 24.906 -13.075 10.724 1.00 0.00 31 SER A O 9
ATOM 4281 N N . TYR A 1 32 ? 22.773 -12.408 10.454 1.00 0.00 32 TYR A N 9
ATOM 4282 C CA . TYR A 1 32 ? 22.676 -12.901 9.087 1.00 0.00 32 TYR A CA 9
ATOM 4283 C C . TYR A 1 32 ? 22.850 -11.766 8.084 1.00 0.00 32 TYR A C 9
ATOM 4284 O O . TYR A 1 32 ? 23.063 -10.616 8.524 1.00 0.00 32 TYR A O 9
ATOM 4303 N N . SER A 1 1 ? -15.599 2.500 -15.331 1.00 0.00 1 SER A N 10
ATOM 4304 C CA . SER A 1 1 ? -14.121 2.548 -15.177 1.00 0.00 1 SER A CA 10
ATOM 4305 C C . SER A 1 1 ? -13.691 2.009 -13.817 1.00 0.00 1 SER A C 10
ATOM 4306 O O . SER A 1 1 ? -13.771 2.710 -12.808 1.00 0.00 1 SER A O 10
ATOM 4316 N N . VAL A 1 2 ? -13.232 0.763 -13.799 1.00 0.00 2 VAL A N 10
ATOM 4317 C CA . VAL A 1 2 ? -12.786 0.129 -12.566 1.00 0.00 2 VAL A CA 10
ATOM 4318 C C . VAL A 1 2 ? -13.912 0.080 -11.536 1.00 0.00 2 VAL A C 10
ATOM 4319 O O . VAL A 1 2 ? -14.870 0.850 -11.610 1.00 0.00 2 VAL A O 10
ATOM 4332 N N . GLN A 1 3 ? -13.789 -0.830 -10.574 1.00 0.00 3 GLN A N 10
ATOM 4333 C CA . GLN A 1 3 ? -14.795 -0.978 -9.530 1.00 0.00 3 GLN A CA 10
ATOM 4334 C C . GLN A 1 3 ? -14.463 -0.104 -8.327 1.00 0.00 3 GLN A C 10
ATOM 4335 O O . GLN A 1 3 ? -13.565 0.735 -8.384 1.00 0.00 3 GLN A O 10
ATOM 4349 N N . ILE A 1 4 ? -15.195 -0.307 -7.236 1.00 0.00 4 ILE A N 10
ATOM 4350 C CA . ILE A 1 4 ? -14.980 0.464 -6.017 1.00 0.00 4 ILE A CA 10
ATOM 4351 C C . ILE A 1 4 ? -15.072 -0.428 -4.781 1.00 0.00 4 ILE A C 10
ATOM 4352 O O . ILE A 1 4 ? -15.857 -0.168 -3.868 1.00 0.00 4 ILE A O 10
ATOM 4368 N N . LEU A 1 5 ? -14.267 -1.485 -4.762 1.00 0.00 5 LEU A N 10
ATOM 4369 C CA . LEU A 1 5 ? -14.258 -2.418 -3.641 1.00 0.00 5 LEU A CA 10
ATOM 4370 C C . LEU A 1 5 ? -13.118 -2.105 -2.677 1.00 0.00 5 LEU A C 10
ATOM 4371 O O . LEU A 1 5 ? -12.583 -2.999 -2.021 1.00 0.00 5 LEU A O 10
ATOM 4387 N N . ARG A 1 6 ? -12.753 -0.829 -2.593 1.00 0.00 6 ARG A N 10
ATOM 4388 C CA . ARG A 1 6 ? -11.677 -0.399 -1.707 1.00 0.00 6 ARG A CA 10
ATOM 4389 C C . ARG A 1 6 ? -10.371 -1.109 -2.053 1.00 0.00 6 ARG A C 10
ATOM 4390 O O . ARG A 1 6 ? -10.370 -2.126 -2.744 1.00 0.00 6 ARG A O 10
ATOM 4411 N N . CYS A 1 7 ? -9.260 -0.562 -1.567 1.00 0.00 7 CYS A N 10
ATOM 4412 C CA . CYS A 1 7 ? -7.946 -1.141 -1.824 1.00 0.00 7 CYS A CA 10
ATOM 4413 C C . CYS A 1 7 ? -7.588 -2.174 -0.754 1.00 0.00 7 CYS A C 10
ATOM 4414 O O . CYS A 1 7 ? -7.200 -1.813 0.357 1.00 0.00 7 CYS A O 10
ATOM 4421 N N . PRO A 1 8 ? -7.718 -3.478 -1.067 1.00 0.00 8 PRO A N 10
ATOM 4422 C CA . PRO A 1 8 ? -7.406 -4.548 -0.116 1.00 0.00 8 PRO A CA 10
ATOM 4423 C C . PRO A 1 8 ? -5.980 -4.466 0.411 1.00 0.00 8 PRO A C 10
ATOM 4424 O O . PRO A 1 8 ? -5.301 -3.450 0.255 1.00 0.00 8 PRO A O 10
ATOM 4435 N N . ASP A 1 9 ? -5.534 -5.549 1.037 1.00 0.00 9 ASP A N 10
ATOM 4436 C CA . ASP A 1 9 ? -4.188 -5.613 1.594 1.00 0.00 9 ASP A CA 10
ATOM 4437 C C . ASP A 1 9 ? -3.138 -5.467 0.496 1.00 0.00 9 ASP A C 10
ATOM 4438 O O . ASP A 1 9 ? -3.091 -6.264 -0.442 1.00 0.00 9 ASP A O 10
ATOM 4447 N N . GLY A 1 10 ? -2.300 -4.445 0.620 1.00 0.00 10 GLY A N 10
ATOM 4448 C CA . GLY A 1 10 ? -1.263 -4.213 -0.367 1.00 0.00 10 GLY A CA 10
ATOM 4449 C C . GLY A 1 10 ? -1.424 -2.882 -1.078 1.00 0.00 10 GLY A C 10
ATOM 4450 O O . GLY A 1 10 ? -0.450 -2.314 -1.572 1.00 0.00 10 GLY A O 10
ATOM 4454 N N . MET A 1 11 ? -2.656 -2.382 -1.127 1.00 0.00 11 MET A N 10
ATOM 4455 C CA . MET A 1 11 ? -2.937 -1.110 -1.782 1.00 0.00 11 MET A CA 10
ATOM 4456 C C . MET A 1 11 ? -3.508 -0.103 -0.789 1.00 0.00 11 MET A C 10
ATOM 4457 O O . MET A 1 11 ? -4.420 -0.417 -0.025 1.00 0.00 11 MET A O 10
ATOM 4471 N N . GLN A 1 12 ? -2.963 1.108 -0.806 1.00 0.00 12 GLN A N 10
ATOM 4472 C CA . GLN A 1 12 ? -3.417 2.162 0.092 1.00 0.00 12 GLN A CA 10
ATOM 4473 C C . GLN A 1 12 ? -3.551 3.489 -0.648 1.00 0.00 12 GLN A C 10
ATOM 4474 O O . GLN A 1 12 ? -2.750 3.805 -1.528 1.00 0.00 12 GLN A O 10
ATOM 4488 N N . MET A 1 13 ? -4.570 4.263 -0.287 1.00 0.00 13 MET A N 10
ATOM 4489 C CA . MET A 1 13 ? -4.809 5.555 -0.917 1.00 0.00 13 MET A CA 10
ATOM 4490 C C . MET A 1 13 ? -4.001 6.652 -0.232 1.00 0.00 13 MET A C 10
ATOM 4491 O O . MET A 1 13 ? -4.032 6.789 0.991 1.00 0.00 13 MET A O 10
ATOM 4505 N N . LEU A 1 14 ? -3.275 7.431 -1.028 1.00 0.00 14 LEU A N 10
ATOM 4506 C CA . LEU A 1 14 ? -2.459 8.517 -0.498 1.00 0.00 14 LEU A CA 10
ATOM 4507 C C . LEU A 1 14 ? -3.272 9.802 -0.379 1.00 0.00 14 LEU A C 10
ATOM 4508 O O . LEU A 1 14 ? -4.446 9.841 -0.744 1.00 0.00 14 LEU A O 10
ATOM 4524 N N . ARG A 1 15 ? -2.638 10.851 0.135 1.00 0.00 15 ARG A N 10
ATOM 4525 C CA . ARG A 1 15 ? -3.303 12.138 0.301 1.00 0.00 15 ARG A CA 10
ATOM 4526 C C . ARG A 1 15 ? -3.774 12.687 -1.041 1.00 0.00 15 ARG A C 10
ATOM 4527 O O . ARG A 1 15 ? -4.777 13.396 -1.117 1.00 0.00 15 ARG A O 10
ATOM 4548 N N . SER A 1 16 ? -3.043 12.354 -2.101 1.00 0.00 16 SER A N 10
ATOM 4549 C CA . SER A 1 16 ? -3.386 12.812 -3.440 1.00 0.00 16 SER A CA 10
ATOM 4550 C C . SER A 1 16 ? -4.694 12.187 -3.912 1.00 0.00 16 SER A C 10
ATOM 4551 O O . SER A 1 16 ? -5.476 12.818 -4.622 1.00 0.00 16 SER A O 10
ATOM 4559 N N . GLY A 1 17 ? -4.926 10.940 -3.511 1.00 0.00 17 GLY A N 10
ATOM 4560 C CA . GLY A 1 17 ? -6.143 10.250 -3.901 1.00 0.00 17 GLY A CA 10
ATOM 4561 C C . GLY A 1 17 ? -5.864 8.939 -4.612 1.00 0.00 17 GLY A C 10
ATOM 4562 O O . GLY A 1 17 ? -6.671 8.012 -4.558 1.00 0.00 17 GLY A O 10
ATOM 4566 N N . GLN A 1 18 ? -4.718 8.864 -5.280 1.00 0.00 18 GLN A N 10
ATOM 4567 C CA . GLN A 1 18 ? -4.334 7.658 -6.005 1.00 0.00 18 GLN A CA 10
ATOM 4568 C C . GLN A 1 18 ? -3.983 6.531 -5.040 1.00 0.00 18 GLN A C 10
ATOM 4569 O O . GLN A 1 18 ? -3.425 6.767 -3.969 1.00 0.00 18 GLN A O 10
ATOM 4583 N N . CYS A 1 19 ? -4.315 5.303 -5.428 1.00 0.00 19 CYS A N 10
ATOM 4584 C CA . CYS A 1 19 ? -4.035 4.137 -4.597 1.00 0.00 19 CYS A CA 10
ATOM 4585 C C . CYS A 1 19 ? -2.769 3.428 -5.066 1.00 0.00 19 CYS A C 10
ATOM 4586 O O . CYS A 1 19 ? -2.763 2.773 -6.107 1.00 0.00 19 CYS A O 10
ATOM 4593 N N . VAL A 1 20 ? -1.698 3.564 -4.291 1.00 0.00 20 VAL A N 10
ATOM 4594 C CA . VAL A 1 20 ? -0.426 2.936 -4.626 1.00 0.00 20 VAL A CA 10
ATOM 4595 C C . VAL A 1 20 ? -0.220 1.651 -3.831 1.00 0.00 20 VAL A C 10
ATOM 4596 O O . VAL A 1 20 ? -0.822 1.460 -2.774 1.00 0.00 20 VAL A O 10
ATOM 4609 N N . ALA A 1 21 ? 0.634 0.773 -4.346 1.00 0.00 21 ALA A N 10
ATOM 4610 C CA . ALA A 1 21 ? 0.920 -0.494 -3.684 1.00 0.00 21 ALA A CA 10
ATOM 4611 C C . ALA A 1 21 ? 2.058 -0.346 -2.681 1.00 0.00 21 ALA A C 10
ATOM 4612 O O . ALA A 1 21 ? 2.960 0.472 -2.866 1.00 0.00 21 ALA A O 10
ATOM 4619 N N . THR A 1 22 ? 2.011 -1.141 -1.618 1.00 0.00 22 THR A N 10
ATOM 4620 C CA . THR A 1 22 ? 3.039 -1.099 -0.584 1.00 0.00 22 THR A CA 10
ATOM 4621 C C . THR A 1 22 ? 4.411 -1.423 -1.168 1.00 0.00 22 THR A C 10
ATOM 4622 O O . THR A 1 22 ? 4.837 -2.577 -1.172 1.00 0.00 22 THR A O 10
ATOM 4633 N N . THR A 1 23 ? 5.096 -0.396 -1.661 1.00 0.00 23 THR A N 10
ATOM 4634 C CA . THR A 1 23 ? 6.420 -0.572 -2.247 1.00 0.00 23 THR A CA 10
ATOM 4635 C C . THR A 1 23 ? 7.511 -0.210 -1.245 1.00 0.00 23 THR A C 10
ATOM 4636 O O . THR A 1 23 ? 8.580 0.271 -1.624 1.00 0.00 23 THR A O 10
ATOM 4647 N N . GLU A 1 24 ? 7.235 -0.443 0.033 1.00 0.00 24 GLU A N 10
ATOM 4648 C CA . GLU A 1 24 ? 8.197 -0.141 1.088 1.00 0.00 24 GLU A CA 10
ATOM 4649 C C . GLU A 1 24 ? 9.367 -1.121 1.054 1.00 0.00 24 GLU A C 10
ATOM 4650 O O . GLU A 1 24 ? 9.186 -2.304 0.763 1.00 0.00 24 GLU A O 10
ATOM 4662 N N . PRO A 1 25 ? 10.589 -0.642 1.349 1.00 0.00 25 PRO A N 10
ATOM 4663 C CA . PRO A 1 25 ? 11.788 -1.483 1.346 1.00 0.00 25 PRO A CA 10
ATOM 4664 C C . PRO A 1 25 ? 11.873 -2.381 2.581 1.00 0.00 25 PRO A C 10
ATOM 4665 O O . PRO A 1 25 ? 12.091 -1.898 3.693 1.00 0.00 25 PRO A O 10
ATOM 4676 N N . PRO A 1 26 ? 11.704 -3.705 2.405 1.00 0.00 26 PRO A N 10
ATOM 4677 C CA . PRO A 1 26 ? 11.766 -4.660 3.515 1.00 0.00 26 PRO A CA 10
ATOM 4678 C C . PRO A 1 26 ? 13.193 -4.883 4.004 1.00 0.00 26 PRO A C 10
ATOM 4679 O O . PRO A 1 26 ? 14.124 -4.983 3.204 1.00 0.00 26 PRO A O 10
ATOM 4690 N N . PHE A 1 27 ? 13.360 -4.964 5.320 1.00 0.00 27 PHE A N 10
ATOM 4691 C CA . PHE A 1 27 ? 14.676 -5.177 5.911 1.00 0.00 27 PHE A CA 10
ATOM 4692 C C . PHE A 1 27 ? 14.578 -5.315 7.428 1.00 0.00 27 PHE A C 10
ATOM 4693 O O . PHE A 1 27 ? 15.411 -4.787 8.164 1.00 0.00 27 PHE A O 10
ATOM 4710 N N . ASP A 1 28 ? 13.556 -6.031 7.886 1.00 0.00 28 ASP A N 10
ATOM 4711 C CA . ASP A 1 28 ? 13.351 -6.237 9.316 1.00 0.00 28 ASP A CA 10
ATOM 4712 C C . ASP A 1 28 ? 14.442 -7.133 9.899 1.00 0.00 28 ASP A C 10
ATOM 4713 O O . ASP A 1 28 ? 15.090 -6.774 10.882 1.00 0.00 28 ASP A O 10
ATOM 4722 N N . PRO A 1 29 ? 14.663 -8.317 9.299 1.00 0.00 29 PRO A N 10
ATOM 4723 C CA . PRO A 1 29 ? 15.683 -9.260 9.768 1.00 0.00 29 PRO A CA 10
ATOM 4724 C C . PRO A 1 29 ? 17.058 -8.611 9.886 1.00 0.00 29 PRO A C 10
ATOM 4725 O O . PRO A 1 29 ? 17.315 -7.566 9.289 1.00 0.00 29 PRO A O 10
ATOM 4736 N N . ASP A 1 30 ? 17.938 -9.236 10.662 1.00 0.00 30 ASP A N 10
ATOM 4737 C CA . ASP A 1 30 ? 19.287 -8.718 10.858 1.00 0.00 30 ASP A CA 10
ATOM 4738 C C . ASP A 1 30 ? 20.112 -9.662 11.724 1.00 0.00 30 ASP A C 10
ATOM 4739 O O . ASP A 1 30 ? 21.049 -10.301 11.248 1.00 0.00 30 ASP A O 10
ATOM 4748 N N . SER A 1 31 ? 19.754 -9.744 12.999 1.00 0.00 31 SER A N 10
ATOM 4749 C CA . SER A 1 31 ? 20.458 -10.610 13.939 1.00 0.00 31 SER A CA 10
ATOM 4750 C C . SER A 1 31 ? 19.820 -10.543 15.323 1.00 0.00 31 SER A C 10
ATOM 4751 O O . SER A 1 31 ? 19.710 -11.553 16.016 1.00 0.00 31 SER A O 10
ATOM 4759 N N . TYR A 1 32 ? 19.405 -9.345 15.717 1.00 0.00 32 TYR A N 10
ATOM 4760 C CA . TYR A 1 32 ? 18.777 -9.143 17.017 1.00 0.00 32 TYR A CA 10
ATOM 4761 C C . TYR A 1 32 ? 17.662 -8.106 16.929 1.00 0.00 32 TYR A C 10
ATOM 4762 O O . TYR A 1 32 ? 17.616 -7.372 15.920 1.00 0.00 32 TYR A O 10
ATOM 4781 N N . SER A 1 1 ? -18.558 -0.149 -11.006 1.00 0.00 1 SER A N 11
ATOM 4782 C CA . SER A 1 1 ? -17.119 -0.012 -11.354 1.00 0.00 1 SER A CA 11
ATOM 4783 C C . SER A 1 1 ? -16.275 -1.048 -10.621 1.00 0.00 1 SER A C 11
ATOM 4784 O O . SER A 1 1 ? -16.643 -1.516 -9.544 1.00 0.00 1 SER A O 11
ATOM 4794 N N . VAL A 1 2 ? -15.137 -1.400 -11.211 1.00 0.00 2 VAL A N 11
ATOM 4795 C CA . VAL A 1 2 ? -14.238 -2.381 -10.614 1.00 0.00 2 VAL A CA 11
ATOM 4796 C C . VAL A 1 2 ? -13.251 -1.711 -9.662 1.00 0.00 2 VAL A C 11
ATOM 4797 O O . VAL A 1 2 ? -12.036 -1.866 -9.797 1.00 0.00 2 VAL A O 11
ATOM 4810 N N . GLN A 1 3 ? -13.781 -0.964 -8.699 1.00 0.00 3 GLN A N 11
ATOM 4811 C CA . GLN A 1 3 ? -12.949 -0.270 -7.722 1.00 0.00 3 GLN A CA 11
ATOM 4812 C C . GLN A 1 3 ? -12.092 -1.257 -6.937 1.00 0.00 3 GLN A C 11
ATOM 4813 O O . GLN A 1 3 ? -12.140 -2.463 -7.175 1.00 0.00 3 GLN A O 11
ATOM 4827 N N . ILE A 1 4 ? -11.307 -0.734 -5.999 1.00 0.00 4 ILE A N 11
ATOM 4828 C CA . ILE A 1 4 ? -10.439 -1.568 -5.179 1.00 0.00 4 ILE A CA 11
ATOM 4829 C C . ILE A 1 4 ? -9.824 -0.760 -4.036 1.00 0.00 4 ILE A C 11
ATOM 4830 O O . ILE A 1 4 ? -8.603 -0.636 -3.935 1.00 0.00 4 ILE A O 11
ATOM 4846 N N . LEU A 1 5 ? -10.681 -0.214 -3.179 1.00 0.00 5 LEU A N 11
ATOM 4847 C CA . LEU A 1 5 ? -10.223 0.583 -2.046 1.00 0.00 5 LEU A CA 11
ATOM 4848 C C . LEU A 1 5 ? -9.301 -0.227 -1.136 1.00 0.00 5 LEU A C 11
ATOM 4849 O O . LEU A 1 5 ? -8.529 0.338 -0.361 1.00 0.00 5 LEU A O 11
ATOM 4865 N N . ARG A 1 6 ? -9.383 -1.551 -1.232 1.00 0.00 6 ARG A N 11
ATOM 4866 C CA . ARG A 1 6 ? -8.552 -2.429 -0.415 1.00 0.00 6 ARG A CA 11
ATOM 4867 C C . ARG A 1 6 ? -7.099 -2.384 -0.872 1.00 0.00 6 ARG A C 11
ATOM 4868 O O . ARG A 1 6 ? -6.746 -2.954 -1.905 1.00 0.00 6 ARG A O 11
ATOM 4889 N N . CYS A 1 7 ? -6.260 -1.705 -0.097 1.00 0.00 7 CYS A N 11
ATOM 4890 C CA . CYS A 1 7 ? -4.844 -1.586 -0.423 1.00 0.00 7 CYS A CA 11
ATOM 4891 C C . CYS A 1 7 ? -3.983 -2.270 0.638 1.00 0.00 7 CYS A C 11
ATOM 4892 O O . CYS A 1 7 ? -3.509 -1.626 1.576 1.00 0.00 7 CYS A O 11
ATOM 4899 N N . PRO A 1 8 ? -3.770 -3.590 0.505 1.00 0.00 8 PRO A N 11
ATOM 4900 C CA . PRO A 1 8 ? -2.962 -4.361 1.456 1.00 0.00 8 PRO A CA 11
ATOM 4901 C C . PRO A 1 8 ? -1.571 -3.766 1.655 1.00 0.00 8 PRO A C 11
ATOM 4902 O O . PRO A 1 8 ? -1.236 -2.735 1.072 1.00 0.00 8 PRO A O 11
ATOM 4913 N N . ASP A 1 9 ? -0.766 -4.425 2.484 1.00 0.00 9 ASP A N 11
ATOM 4914 C CA . ASP A 1 9 ? 0.589 -3.964 2.763 1.00 0.00 9 ASP A CA 11
ATOM 4915 C C . ASP A 1 9 ? 1.382 -3.787 1.472 1.00 0.00 9 ASP A C 11
ATOM 4916 O O . ASP A 1 9 ? 1.264 -4.588 0.544 1.00 0.00 9 ASP A O 11
ATOM 4925 N N . GLY A 1 10 ? 2.189 -2.733 1.420 1.00 0.00 10 GLY A N 11
ATOM 4926 C CA . GLY A 1 10 ? 2.987 -2.468 0.237 1.00 0.00 10 GLY A CA 11
ATOM 4927 C C . GLY A 1 10 ? 2.347 -1.442 -0.676 1.00 0.00 10 GLY A C 11
ATOM 4928 O O . GLY A 1 10 ? 3.037 -0.757 -1.431 1.00 0.00 10 GLY A O 11
ATOM 4932 N N . MET A 1 11 ? 1.023 -1.335 -0.608 1.00 0.00 11 MET A N 11
ATOM 4933 C CA . MET A 1 11 ? 0.290 -0.383 -1.436 1.00 0.00 11 MET A CA 11
ATOM 4934 C C . MET A 1 11 ? -0.777 0.339 -0.619 1.00 0.00 11 MET A C 11
ATOM 4935 O O . MET A 1 11 ? -1.620 -0.294 0.015 1.00 0.00 11 MET A O 11
ATOM 4949 N N . GLN A 1 12 ? -0.733 1.667 -0.641 1.00 0.00 12 GLN A N 11
ATOM 4950 C CA . GLN A 1 12 ? -1.696 2.475 0.098 1.00 0.00 12 GLN A CA 11
ATOM 4951 C C . GLN A 1 12 ? -2.177 3.654 -0.742 1.00 0.00 12 GLN A C 11
ATOM 4952 O O . GLN A 1 12 ? -1.738 3.839 -1.879 1.00 0.00 12 GLN A O 11
ATOM 4966 N N . MET A 1 13 ? -3.080 4.448 -0.176 1.00 0.00 13 MET A N 11
ATOM 4967 C CA . MET A 1 13 ? -3.621 5.609 -0.873 1.00 0.00 13 MET A CA 11
ATOM 4968 C C . MET A 1 13 ? -2.653 6.785 -0.801 1.00 0.00 13 MET A C 11
ATOM 4969 O O . MET A 1 13 ? -2.057 7.048 0.244 1.00 0.00 13 MET A O 11
ATOM 4983 N N . LEU A 1 14 ? -2.501 7.493 -1.917 1.00 0.00 14 LEU A N 11
ATOM 4984 C CA . LEU A 1 14 ? -1.605 8.642 -1.974 1.00 0.00 14 LEU A CA 11
ATOM 4985 C C . LEU A 1 14 ? -2.391 9.951 -1.960 1.00 0.00 14 LEU A C 11
ATOM 4986 O O . LEU A 1 14 ? -3.615 9.950 -1.839 1.00 0.00 14 LEU A O 11
ATOM 5002 N N . ARG A 1 15 ? -1.676 11.064 -2.082 1.00 0.00 15 ARG A N 11
ATOM 5003 C CA . ARG A 1 15 ? -2.302 12.382 -2.079 1.00 0.00 15 ARG A CA 11
ATOM 5004 C C . ARG A 1 15 ? -3.316 12.511 -3.213 1.00 0.00 15 ARG A C 11
ATOM 5005 O O . ARG A 1 15 ? -4.373 13.118 -3.046 1.00 0.00 15 ARG A O 11
ATOM 5026 N N . SER A 1 16 ? -2.985 11.939 -4.364 1.00 0.00 16 SER A N 11
ATOM 5027 C CA . SER A 1 16 ? -3.865 11.991 -5.525 1.00 0.00 16 SER A CA 11
ATOM 5028 C C . SER A 1 16 ? -5.159 11.225 -5.266 1.00 0.00 16 SER A C 11
ATOM 5029 O O . SER A 1 16 ? -6.217 11.578 -5.789 1.00 0.00 16 SER A O 11
ATOM 5037 N N . GLY A 1 17 ? -5.067 10.176 -4.457 1.00 0.00 17 GLY A N 11
ATOM 5038 C CA . GLY A 1 17 ? -6.238 9.376 -4.144 1.00 0.00 17 GLY A CA 11
ATOM 5039 C C . GLY A 1 17 ? -6.075 7.927 -4.557 1.00 0.00 17 GLY A C 11
ATOM 5040 O O . GLY A 1 17 ? -6.596 7.025 -3.900 1.00 0.00 17 GLY A O 11
ATOM 5044 N N . GLN A 1 18 ? -5.351 7.703 -5.648 1.00 0.00 18 GLN A N 11
ATOM 5045 C CA . GLN A 1 18 ? -5.119 6.354 -6.148 1.00 0.00 18 GLN A CA 11
ATOM 5046 C C . GLN A 1 18 ? -4.381 5.511 -5.112 1.00 0.00 18 GLN A C 11
ATOM 5047 O O . GLN A 1 18 ? -4.271 5.899 -3.949 1.00 0.00 18 GLN A O 11
ATOM 5061 N N . CYS A 1 19 ? -3.875 4.359 -5.540 1.00 0.00 19 CYS A N 11
ATOM 5062 C CA . CYS A 1 19 ? -3.147 3.463 -4.649 1.00 0.00 19 CYS A CA 11
ATOM 5063 C C . CYS A 1 19 ? -1.740 3.193 -5.177 1.00 0.00 19 CYS A C 11
ATOM 5064 O O . CYS A 1 19 ? -1.555 2.404 -6.104 1.00 0.00 19 CYS A O 11
ATOM 5071 N N . VAL A 1 20 ? -0.752 3.852 -4.580 1.00 0.00 20 VAL A N 11
ATOM 5072 C CA . VAL A 1 20 ? 0.636 3.682 -4.989 1.00 0.00 20 VAL A CA 11
ATOM 5073 C C . VAL A 1 20 ? 1.374 2.736 -4.049 1.00 0.00 20 VAL A C 11
ATOM 5074 O O . VAL A 1 20 ? 0.963 2.535 -2.906 1.00 0.00 20 VAL A O 11
ATOM 5087 N N . ALA A 1 21 ? 2.466 2.158 -4.536 1.00 0.00 21 ALA A N 11
ATOM 5088 C CA . ALA A 1 21 ? 3.262 1.231 -3.739 1.00 0.00 21 ALA A CA 11
ATOM 5089 C C . ALA A 1 21 ? 4.006 1.965 -2.629 1.00 0.00 21 ALA A C 11
ATOM 5090 O O . ALA A 1 21 ? 5.050 2.574 -2.866 1.00 0.00 21 ALA A O 11
ATOM 5097 N N . THR A 1 22 ? 3.463 1.904 -1.418 1.00 0.00 22 THR A N 11
ATOM 5098 C CA . THR A 1 22 ? 4.077 2.563 -0.271 1.00 0.00 22 THR A CA 11
ATOM 5099 C C . THR A 1 22 ? 5.386 1.882 0.111 1.00 0.00 22 THR A C 11
ATOM 5100 O O . THR A 1 22 ? 5.388 0.840 0.766 1.00 0.00 22 THR A O 11
ATOM 5111 N N . THR A 1 23 ? 6.501 2.477 -0.302 1.00 0.00 23 THR A N 11
ATOM 5112 C CA . THR A 1 23 ? 7.818 1.928 -0.002 1.00 0.00 23 THR A CA 11
ATOM 5113 C C . THR A 1 23 ? 8.457 2.656 1.175 1.00 0.00 23 THR A C 11
ATOM 5114 O O . THR A 1 23 ? 9.679 2.774 1.255 1.00 0.00 23 THR A O 11
ATOM 5125 N N . GLU A 1 24 ? 7.621 3.146 2.084 1.00 0.00 24 GLU A N 11
ATOM 5126 C CA . GLU A 1 24 ? 8.105 3.863 3.259 1.00 0.00 24 GLU A CA 11
ATOM 5127 C C . GLU A 1 24 ? 8.447 2.894 4.391 1.00 0.00 24 GLU A C 11
ATOM 5128 O O . GLU A 1 24 ? 9.599 2.811 4.816 1.00 0.00 24 GLU A O 11
ATOM 5140 N N . PRO A 1 25 ? 7.449 2.149 4.898 1.00 0.00 25 PRO A N 11
ATOM 5141 C CA . PRO A 1 25 ? 7.660 1.189 5.985 1.00 0.00 25 PRO A CA 11
ATOM 5142 C C . PRO A 1 25 ? 8.317 -0.101 5.500 1.00 0.00 25 PRO A C 11
ATOM 5143 O O . PRO A 1 25 ? 8.180 -0.479 4.338 1.00 0.00 25 PRO A O 11
ATOM 5154 N N . PRO A 1 26 ? 9.043 -0.798 6.393 1.00 0.00 26 PRO A N 11
ATOM 5155 C CA . PRO A 1 26 ? 9.722 -2.052 6.048 1.00 0.00 26 PRO A CA 11
ATOM 5156 C C . PRO A 1 26 ? 8.742 -3.198 5.823 1.00 0.00 26 PRO A C 11
ATOM 5157 O O . PRO A 1 26 ? 7.526 -3.004 5.859 1.00 0.00 26 PRO A O 11
ATOM 5168 N N . PHE A 1 27 ? 9.278 -4.392 5.592 1.00 0.00 27 PHE A N 11
ATOM 5169 C CA . PHE A 1 27 ? 8.452 -5.570 5.361 1.00 0.00 27 PHE A CA 11
ATOM 5170 C C . PHE A 1 27 ? 8.398 -6.448 6.607 1.00 0.00 27 PHE A C 11
ATOM 5171 O O . PHE A 1 27 ? 8.958 -6.103 7.648 1.00 0.00 27 PHE A O 11
ATOM 5188 N N . ASP A 1 28 ? 7.720 -7.587 6.494 1.00 0.00 28 ASP A N 11
ATOM 5189 C CA . ASP A 1 28 ? 7.593 -8.516 7.612 1.00 0.00 28 ASP A CA 11
ATOM 5190 C C . ASP A 1 28 ? 8.963 -8.915 8.153 1.00 0.00 28 ASP A C 11
ATOM 5191 O O . ASP A 1 28 ? 9.274 -8.673 9.318 1.00 0.00 28 ASP A O 11
ATOM 5200 N N . PRO A 1 29 ? 9.807 -9.536 7.308 1.00 0.00 29 PRO A N 11
ATOM 5201 C CA . PRO A 1 29 ? 11.149 -9.967 7.710 1.00 0.00 29 PRO A CA 11
ATOM 5202 C C . PRO A 1 29 ? 12.103 -8.791 7.893 1.00 0.00 29 PRO A C 11
ATOM 5203 O O . PRO A 1 29 ? 11.680 -7.635 7.920 1.00 0.00 29 PRO A O 11
ATOM 5214 N N . ASP A 1 30 ? 13.391 -9.094 8.019 1.00 0.00 30 ASP A N 11
ATOM 5215 C CA . ASP A 1 30 ? 14.405 -8.061 8.199 1.00 0.00 30 ASP A CA 11
ATOM 5216 C C . ASP A 1 30 ? 15.806 -8.657 8.145 1.00 0.00 30 ASP A C 11
ATOM 5217 O O . ASP A 1 30 ? 16.715 -8.082 7.544 1.00 0.00 30 ASP A O 11
ATOM 5226 N N . SER A 1 31 ? 15.973 -9.814 8.774 1.00 0.00 31 SER A N 11
ATOM 5227 C CA . SER A 1 31 ? 17.265 -10.493 8.799 1.00 0.00 31 SER A CA 11
ATOM 5228 C C . SER A 1 31 ? 17.170 -11.816 9.552 1.00 0.00 31 SER A C 11
ATOM 5229 O O . SER A 1 31 ? 17.776 -12.812 9.158 1.00 0.00 31 SER A O 11
ATOM 5237 N N . TYR A 1 32 ? 16.405 -11.816 10.639 1.00 0.00 32 TYR A N 11
ATOM 5238 C CA . TYR A 1 32 ? 16.229 -13.015 11.449 1.00 0.00 32 TYR A CA 11
ATOM 5239 C C . TYR A 1 32 ? 14.808 -13.097 11.997 1.00 0.00 32 TYR A C 11
ATOM 5240 O O . TYR A 1 32 ? 14.228 -14.203 11.972 1.00 0.00 32 TYR A O 11
ATOM 5259 N N . SER A 1 1 ? -17.893 -6.877 -3.733 1.00 0.00 1 SER A N 12
ATOM 5260 C CA . SER A 1 1 ? -17.284 -6.093 -4.839 1.00 0.00 1 SER A CA 12
ATOM 5261 C C . SER A 1 1 ? -17.604 -4.608 -4.703 1.00 0.00 1 SER A C 12
ATOM 5262 O O . SER A 1 1 ? -18.406 -4.210 -3.858 1.00 0.00 1 SER A O 12
ATOM 5272 N N . VAL A 1 2 ? -16.973 -3.794 -5.545 1.00 0.00 2 VAL A N 12
ATOM 5273 C CA . VAL A 1 2 ? -17.190 -2.351 -5.523 1.00 0.00 2 VAL A CA 12
ATOM 5274 C C . VAL A 1 2 ? -16.999 -1.784 -4.118 1.00 0.00 2 VAL A C 12
ATOM 5275 O O . VAL A 1 2 ? -17.966 -1.424 -3.445 1.00 0.00 2 VAL A O 12
ATOM 5288 N N . GLN A 1 3 ? -15.746 -1.706 -3.683 1.00 0.00 3 GLN A N 12
ATOM 5289 C CA . GLN A 1 3 ? -15.427 -1.182 -2.361 1.00 0.00 3 GLN A CA 12
ATOM 5290 C C . GLN A 1 3 ? -15.120 0.310 -2.427 1.00 0.00 3 GLN A C 12
ATOM 5291 O O . GLN A 1 3 ? -15.362 0.959 -3.444 1.00 0.00 3 GLN A O 12
ATOM 5305 N N . ILE A 1 4 ? -14.587 0.849 -1.335 1.00 0.00 4 ILE A N 12
ATOM 5306 C CA . ILE A 1 4 ? -14.247 2.266 -1.271 1.00 0.00 4 ILE A CA 12
ATOM 5307 C C . ILE A 1 4 ? -12.763 2.488 -1.545 1.00 0.00 4 ILE A C 12
ATOM 5308 O O . ILE A 1 4 ? -12.151 3.408 -1.005 1.00 0.00 4 ILE A O 12
ATOM 5324 N N . LEU A 1 5 ? -12.191 1.636 -2.391 1.00 0.00 5 LEU A N 12
ATOM 5325 C CA . LEU A 1 5 ? -10.777 1.736 -2.740 1.00 0.00 5 LEU A CA 12
ATOM 5326 C C . LEU A 1 5 ? -10.391 0.666 -3.756 1.00 0.00 5 LEU A C 12
ATOM 5327 O O . LEU A 1 5 ? -10.183 -0.494 -3.402 1.00 0.00 5 LEU A O 12
ATOM 5343 N N . ARG A 1 6 ? -10.300 1.066 -5.021 1.00 0.00 6 ARG A N 12
ATOM 5344 C CA . ARG A 1 6 ? -9.938 0.141 -6.089 1.00 0.00 6 ARG A CA 12
ATOM 5345 C C . ARG A 1 6 ? -8.433 -0.113 -6.106 1.00 0.00 6 ARG A C 12
ATOM 5346 O O . ARG A 1 6 ? -7.754 0.183 -7.089 1.00 0.00 6 ARG A O 12
ATOM 5367 N N . CYS A 1 7 ? -7.919 -0.659 -5.008 1.00 0.00 7 CYS A N 12
ATOM 5368 C CA . CYS A 1 7 ? -6.494 -0.951 -4.894 1.00 0.00 7 CYS A CA 12
ATOM 5369 C C . CYS A 1 7 ? -6.252 -2.084 -3.900 1.00 0.00 7 CYS A C 12
ATOM 5370 O O . CYS A 1 7 ? -6.015 -1.840 -2.717 1.00 0.00 7 CYS A O 12
ATOM 5377 N N . PRO A 1 8 ? -6.310 -3.345 -4.366 1.00 0.00 8 PRO A N 12
ATOM 5378 C CA . PRO A 1 8 ? -6.098 -4.514 -3.507 1.00 0.00 8 PRO A CA 12
ATOM 5379 C C . PRO A 1 8 ? -4.757 -4.472 -2.785 1.00 0.00 8 PRO A C 12
ATOM 5380 O O . PRO A 1 8 ? -4.106 -3.430 -2.717 1.00 0.00 8 PRO A O 12
ATOM 5391 N N . ASP A 1 9 ? -4.354 -5.617 -2.247 1.00 0.00 9 ASP A N 12
ATOM 5392 C CA . ASP A 1 9 ? -3.090 -5.723 -1.527 1.00 0.00 9 ASP A CA 12
ATOM 5393 C C . ASP A 1 9 ? -1.917 -5.345 -2.426 1.00 0.00 9 ASP A C 12
ATOM 5394 O O . ASP A 1 9 ? -1.871 -5.725 -3.596 1.00 0.00 9 ASP A O 12
ATOM 5403 N N . GLY A 1 10 ? -0.970 -4.596 -1.870 1.00 0.00 10 GLY A N 12
ATOM 5404 C CA . GLY A 1 10 ? 0.189 -4.179 -2.637 1.00 0.00 10 GLY A CA 12
ATOM 5405 C C . GLY A 1 10 ? -0.030 -2.869 -3.372 1.00 0.00 10 GLY A C 12
ATOM 5406 O O . GLY A 1 10 ? 0.909 -2.298 -3.926 1.00 0.00 10 GLY A O 12
ATOM 5410 N N . MET A 1 11 ? -1.272 -2.390 -3.380 1.00 0.00 11 MET A N 12
ATOM 5411 C CA . MET A 1 11 ? -1.603 -1.139 -4.054 1.00 0.00 11 MET A CA 12
ATOM 5412 C C . MET A 1 11 ? -2.455 -0.247 -3.157 1.00 0.00 11 MET A C 12
ATOM 5413 O O . MET A 1 11 ? -3.359 -0.720 -2.469 1.00 0.00 11 MET A O 12
ATOM 5427 N N . GLN A 1 12 ? -2.161 1.051 -3.172 1.00 0.00 12 GLN A N 12
ATOM 5428 C CA . GLN A 1 12 ? -2.901 2.011 -2.361 1.00 0.00 12 GLN A CA 12
ATOM 5429 C C . GLN A 1 12 ? -2.876 3.396 -3.002 1.00 0.00 12 GLN A C 12
ATOM 5430 O O . GLN A 1 12 ? -1.893 3.780 -3.635 1.00 0.00 12 GLN A O 12
ATOM 5444 N N . MET A 1 13 ? -3.966 4.139 -2.835 1.00 0.00 13 MET A N 12
ATOM 5445 C CA . MET A 1 13 ? -4.069 5.481 -3.396 1.00 0.00 13 MET A CA 12
ATOM 5446 C C . MET A 1 13 ? -3.398 6.505 -2.488 1.00 0.00 13 MET A C 12
ATOM 5447 O O . MET A 1 13 ? -3.542 6.456 -1.267 1.00 0.00 13 MET A O 12
ATOM 5461 N N . LEU A 1 14 ? -2.663 7.433 -3.093 1.00 0.00 14 LEU A N 12
ATOM 5462 C CA . LEU A 1 14 ? -1.968 8.470 -2.338 1.00 0.00 14 LEU A CA 12
ATOM 5463 C C . LEU A 1 14 ? -2.725 9.792 -2.408 1.00 0.00 14 LEU A C 12
ATOM 5464 O O . LEU A 1 14 ? -3.800 9.873 -2.999 1.00 0.00 14 LEU A O 12
ATOM 5480 N N . ARG A 1 15 ? -2.153 10.827 -1.800 1.00 0.00 15 ARG A N 12
ATOM 5481 C CA . ARG A 1 15 ? -2.772 12.147 -1.793 1.00 0.00 15 ARG A CA 12
ATOM 5482 C C . ARG A 1 15 ? -2.907 12.693 -3.211 1.00 0.00 15 ARG A C 12
ATOM 5483 O O . ARG A 1 15 ? -3.855 13.413 -3.522 1.00 0.00 15 ARG A O 12
ATOM 5504 N N . SER A 1 16 ? -1.953 12.341 -4.068 1.00 0.00 16 SER A N 12
ATOM 5505 C CA . SER A 1 16 ? -1.965 12.796 -5.453 1.00 0.00 16 SER A CA 12
ATOM 5506 C C . SER A 1 16 ? -3.164 12.224 -6.203 1.00 0.00 16 SER A C 12
ATOM 5507 O O . SER A 1 16 ? -3.692 12.853 -7.120 1.00 0.00 16 SER A O 12
ATOM 5515 N N . GLY A 1 17 ? -3.590 11.029 -5.807 1.00 0.00 17 GLY A N 12
ATOM 5516 C CA . GLY A 1 17 ? -4.724 10.394 -6.451 1.00 0.00 17 GLY A CA 12
ATOM 5517 C C . GLY A 1 17 ? -4.350 9.092 -7.132 1.00 0.00 17 GLY A C 12
ATOM 5518 O O . GLY A 1 17 ? -5.180 8.192 -7.264 1.00 0.00 17 GLY A O 12
ATOM 5522 N N . GLN A 1 18 ? -3.098 8.992 -7.566 1.00 0.00 18 GLN A N 12
ATOM 5523 C CA . GLN A 1 18 ? -2.615 7.791 -8.239 1.00 0.00 18 GLN A CA 12
ATOM 5524 C C . GLN A 1 18 ? -2.348 6.675 -7.233 1.00 0.00 18 GLN A C 12
ATOM 5525 O O . GLN A 1 18 ? -1.968 6.933 -6.091 1.00 0.00 18 GLN A O 12
ATOM 5539 N N . CYS A 1 19 ? -2.549 5.435 -7.666 1.00 0.00 19 CYS A N 12
ATOM 5540 C CA . CYS A 1 19 ? -2.329 4.281 -6.805 1.00 0.00 19 CYS A CA 12
ATOM 5541 C C . CYS A 1 19 ? -0.924 3.719 -6.995 1.00 0.00 19 CYS A C 12
ATOM 5542 O O . CYS A 1 19 ? -0.599 3.181 -8.053 1.00 0.00 19 CYS A O 12
ATOM 5549 N N . VAL A 1 20 ? -0.095 3.849 -5.965 1.00 0.00 20 VAL A N 12
ATOM 5550 C CA . VAL A 1 20 ? 1.276 3.355 -6.019 1.00 0.00 20 VAL A CA 12
ATOM 5551 C C . VAL A 1 20 ? 1.405 2.011 -5.310 1.00 0.00 20 VAL A C 12
ATOM 5552 O O . VAL A 1 20 ? 0.575 1.658 -4.472 1.00 0.00 20 VAL A O 12
ATOM 5565 N N . ALA A 1 21 ? 2.451 1.267 -5.651 1.00 0.00 21 ALA A N 12
ATOM 5566 C CA . ALA A 1 21 ? 2.690 -0.039 -5.048 1.00 0.00 21 ALA A CA 12
ATOM 5567 C C . ALA A 1 21 ? 3.071 0.097 -3.578 1.00 0.00 21 ALA A C 12
ATOM 5568 O O . ALA A 1 21 ? 4.191 0.491 -3.250 1.00 0.00 21 ALA A O 12
ATOM 5575 N N . THR A 1 22 ? 2.134 -0.234 -2.695 1.00 0.00 22 THR A N 12
ATOM 5576 C CA . THR A 1 22 ? 2.372 -0.148 -1.259 1.00 0.00 22 THR A CA 12
ATOM 5577 C C . THR A 1 22 ? 3.167 -1.357 -0.770 1.00 0.00 22 THR A C 12
ATOM 5578 O O . THR A 1 22 ? 2.593 -2.375 -0.385 1.00 0.00 22 THR A O 12
ATOM 5589 N N . THR A 1 23 ? 4.489 -1.234 -0.790 1.00 0.00 23 THR A N 12
ATOM 5590 C CA . THR A 1 23 ? 5.363 -2.317 -0.350 1.00 0.00 23 THR A CA 12
ATOM 5591 C C . THR A 1 23 ? 6.333 -1.830 0.723 1.00 0.00 23 THR A C 12
ATOM 5592 O O . THR A 1 23 ? 7.522 -2.146 0.689 1.00 0.00 23 THR A O 12
ATOM 5603 N N . GLU A 1 24 ? 5.815 -1.062 1.677 1.00 0.00 24 GLU A N 12
ATOM 5604 C CA . GLU A 1 24 ? 6.635 -0.531 2.763 1.00 0.00 24 GLU A CA 12
ATOM 5605 C C . GLU A 1 24 ? 7.335 -1.660 3.520 1.00 0.00 24 GLU A C 12
ATOM 5606 O O . GLU A 1 24 ? 6.693 -2.422 4.242 1.00 0.00 24 GLU A O 12
ATOM 5618 N N . PRO A 1 25 ? 8.667 -1.785 3.365 1.00 0.00 25 PRO A N 12
ATOM 5619 C CA . PRO A 1 25 ? 9.442 -2.831 4.041 1.00 0.00 25 PRO A CA 12
ATOM 5620 C C . PRO A 1 25 ? 9.615 -2.552 5.531 1.00 0.00 25 PRO A C 12
ATOM 5621 O O . PRO A 1 25 ? 9.599 -1.399 5.962 1.00 0.00 25 PRO A O 12
ATOM 5632 N N . PRO A 1 26 ? 9.788 -3.610 6.343 1.00 0.00 26 PRO A N 12
ATOM 5633 C CA . PRO A 1 26 ? 9.965 -3.472 7.791 1.00 0.00 26 PRO A CA 12
ATOM 5634 C C . PRO A 1 26 ? 11.335 -2.908 8.155 1.00 0.00 26 PRO A C 12
ATOM 5635 O O . PRO A 1 26 ? 12.067 -2.423 7.293 1.00 0.00 26 PRO A O 12
ATOM 5646 N N . PHE A 1 27 ? 11.678 -2.980 9.437 1.00 0.00 27 PHE A N 12
ATOM 5647 C CA . PHE A 1 27 ? 12.960 -2.478 9.917 1.00 0.00 27 PHE A CA 12
ATOM 5648 C C . PHE A 1 27 ? 14.117 -3.182 9.211 1.00 0.00 27 PHE A C 12
ATOM 5649 O O . PHE A 1 27 ? 13.910 -4.148 8.475 1.00 0.00 27 PHE A O 12
ATOM 5666 N N . ASP A 1 28 ? 15.332 -2.693 9.436 1.00 0.00 28 ASP A N 12
ATOM 5667 C CA . ASP A 1 28 ? 16.516 -3.277 8.817 1.00 0.00 28 ASP A CA 12
ATOM 5668 C C . ASP A 1 28 ? 16.672 -4.745 9.211 1.00 0.00 28 ASP A C 12
ATOM 5669 O O . ASP A 1 28 ? 16.688 -5.626 8.352 1.00 0.00 28 ASP A O 12
ATOM 5678 N N . PRO A 1 29 ? 16.786 -5.032 10.522 1.00 0.00 29 PRO A N 12
ATOM 5679 C CA . PRO A 1 29 ? 16.937 -6.405 11.016 1.00 0.00 29 PRO A CA 12
ATOM 5680 C C . PRO A 1 29 ? 15.944 -7.368 10.371 1.00 0.00 29 PRO A C 12
ATOM 5681 O O . PRO A 1 29 ? 15.030 -6.949 9.660 1.00 0.00 29 PRO A O 12
ATOM 5692 N N . ASP A 1 30 ? 16.131 -8.660 10.622 1.00 0.00 30 ASP A N 12
ATOM 5693 C CA . ASP A 1 30 ? 15.251 -9.681 10.064 1.00 0.00 30 ASP A CA 12
ATOM 5694 C C . ASP A 1 30 ? 15.130 -10.871 11.008 1.00 0.00 30 ASP A C 12
ATOM 5695 O O . ASP A 1 30 ? 14.084 -11.089 11.620 1.00 0.00 30 ASP A O 12
ATOM 5704 N N . SER A 1 31 ? 16.207 -11.637 11.121 1.00 0.00 31 SER A N 12
ATOM 5705 C CA . SER A 1 31 ? 16.226 -12.809 11.989 1.00 0.00 31 SER A CA 12
ATOM 5706 C C . SER A 1 31 ? 17.603 -13.465 11.987 1.00 0.00 31 SER A C 12
ATOM 5707 O O . SER A 1 31 ? 17.815 -14.483 11.328 1.00 0.00 31 SER A O 12
ATOM 5715 N N . TYR A 1 32 ? 18.535 -12.876 12.728 1.00 0.00 32 TYR A N 12
ATOM 5716 C CA . TYR A 1 32 ? 19.892 -13.404 12.811 1.00 0.00 32 TYR A CA 12
ATOM 5717 C C . TYR A 1 32 ? 20.006 -14.439 13.925 1.00 0.00 32 TYR A C 12
ATOM 5718 O O . TYR A 1 32 ? 18.954 -14.913 14.402 1.00 0.00 32 TYR A O 12
ATOM 5737 N N . SER A 1 1 ? -15.131 8.052 -9.563 1.00 0.00 1 SER A N 13
ATOM 5738 C CA . SER A 1 1 ? -15.340 6.815 -10.359 1.00 0.00 1 SER A CA 13
ATOM 5739 C C . SER A 1 1 ? -14.793 5.592 -9.631 1.00 0.00 1 SER A C 13
ATOM 5740 O O . SER A 1 1 ? -13.699 5.114 -9.934 1.00 0.00 1 SER A O 13
ATOM 5750 N N . VAL A 1 2 ? -15.560 5.089 -8.670 1.00 0.00 2 VAL A N 13
ATOM 5751 C CA . VAL A 1 2 ? -15.152 3.922 -7.898 1.00 0.00 2 VAL A CA 13
ATOM 5752 C C . VAL A 1 2 ? -15.433 2.633 -8.663 1.00 0.00 2 VAL A C 13
ATOM 5753 O O . VAL A 1 2 ? -16.380 2.557 -9.446 1.00 0.00 2 VAL A O 13
ATOM 5766 N N . GLN A 1 3 ? -14.603 1.619 -8.432 1.00 0.00 3 GLN A N 13
ATOM 5767 C CA . GLN A 1 3 ? -14.760 0.334 -9.099 1.00 0.00 3 GLN A CA 13
ATOM 5768 C C . GLN A 1 3 ? -14.785 -0.807 -8.084 1.00 0.00 3 GLN A C 13
ATOM 5769 O O . GLN A 1 3 ? -14.380 -0.637 -6.935 1.00 0.00 3 GLN A O 13
ATOM 5783 N N . ILE A 1 4 ? -15.264 -1.967 -8.520 1.00 0.00 4 ILE A N 13
ATOM 5784 C CA . ILE A 1 4 ? -15.341 -3.136 -7.653 1.00 0.00 4 ILE A CA 13
ATOM 5785 C C . ILE A 1 4 ? -13.951 -3.595 -7.220 1.00 0.00 4 ILE A C 13
ATOM 5786 O O . ILE A 1 4 ? -13.785 -4.175 -6.147 1.00 0.00 4 ILE A O 13
ATOM 5802 N N . LEU A 1 5 ? -12.956 -3.332 -8.062 1.00 0.00 5 LEU A N 13
ATOM 5803 C CA . LEU A 1 5 ? -11.580 -3.719 -7.765 1.00 0.00 5 LEU A CA 13
ATOM 5804 C C . LEU A 1 5 ? -11.081 -3.034 -6.497 1.00 0.00 5 LEU A C 13
ATOM 5805 O O . LEU A 1 5 ? -11.060 -3.634 -5.423 1.00 0.00 5 LEU A O 13
ATOM 5821 N N . ARG A 1 6 ? -10.681 -1.774 -6.630 1.00 0.00 6 ARG A N 13
ATOM 5822 C CA . ARG A 1 6 ? -10.180 -1.006 -5.495 1.00 0.00 6 ARG A CA 13
ATOM 5823 C C . ARG A 1 6 ? -8.972 -1.692 -4.865 1.00 0.00 6 ARG A C 13
ATOM 5824 O O . ARG A 1 6 ? -8.721 -2.873 -5.108 1.00 0.00 6 ARG A O 13
ATOM 5845 N N . CYS A 1 7 ? -8.223 -0.946 -4.059 1.00 0.00 7 CYS A N 13
ATOM 5846 C CA . CYS A 1 7 ? -7.040 -1.481 -3.397 1.00 0.00 7 CYS A CA 13
ATOM 5847 C C . CYS A 1 7 ? -7.426 -2.298 -2.162 1.00 0.00 7 CYS A C 13
ATOM 5848 O O . CYS A 1 7 ? -7.921 -1.750 -1.178 1.00 0.00 7 CYS A O 13
ATOM 5855 N N . PRO A 1 8 ? -7.201 -3.625 -2.198 1.00 0.00 8 PRO A N 13
ATOM 5856 C CA . PRO A 1 8 ? -7.526 -4.511 -1.076 1.00 0.00 8 PRO A CA 13
ATOM 5857 C C . PRO A 1 8 ? -6.970 -4.001 0.250 1.00 0.00 8 PRO A C 13
ATOM 5858 O O . PRO A 1 8 ? -6.341 -2.945 0.307 1.00 0.00 8 PRO A O 13
ATOM 5869 N N . ASP A 1 9 ? -7.200 -4.764 1.314 1.00 0.00 9 ASP A N 13
ATOM 5870 C CA . ASP A 1 9 ? -6.720 -4.393 2.640 1.00 0.00 9 ASP A CA 13
ATOM 5871 C C . ASP A 1 9 ? -5.204 -4.240 2.646 1.00 0.00 9 ASP A C 13
ATOM 5872 O O . ASP A 1 9 ? -4.481 -5.099 2.139 1.00 0.00 9 ASP A O 13
ATOM 5881 N N . GLY A 1 10 ? -4.726 -3.141 3.220 1.00 0.00 10 GLY A N 13
ATOM 5882 C CA . GLY A 1 10 ? -3.296 -2.897 3.277 1.00 0.00 10 GLY A CA 13
ATOM 5883 C C . GLY A 1 10 ? -2.847 -1.840 2.286 1.00 0.00 10 GLY A C 13
ATOM 5884 O O . GLY A 1 10 ? -1.798 -1.219 2.463 1.00 0.00 10 GLY A O 13
ATOM 5888 N N . MET A 1 11 ? -3.643 -1.634 1.240 1.00 0.00 11 MET A N 13
ATOM 5889 C CA . MET A 1 11 ? -3.322 -0.645 0.217 1.00 0.00 11 MET A CA 13
ATOM 5890 C C . MET A 1 11 ? -4.308 0.519 0.259 1.00 0.00 11 MET A C 13
ATOM 5891 O O . MET A 1 11 ? -5.497 0.349 -0.011 1.00 0.00 11 MET A O 13
ATOM 5905 N N . GLN A 1 12 ? -3.805 1.702 0.597 1.00 0.00 12 GLN A N 13
ATOM 5906 C CA . GLN A 1 12 ? -4.641 2.894 0.674 1.00 0.00 12 GLN A CA 13
ATOM 5907 C C . GLN A 1 12 ? -4.174 3.950 -0.323 1.00 0.00 12 GLN A C 13
ATOM 5908 O O . GLN A 1 12 ? -2.981 4.230 -0.432 1.00 0.00 12 GLN A O 13
ATOM 5922 N N . MET A 1 13 ? -5.124 4.533 -1.048 1.00 0.00 13 MET A N 13
ATOM 5923 C CA . MET A 1 13 ? -4.809 5.558 -2.036 1.00 0.00 13 MET A CA 13
ATOM 5924 C C . MET A 1 13 ? -4.584 6.909 -1.366 1.00 0.00 13 MET A C 13
ATOM 5925 O O . MET A 1 13 ? -5.312 7.288 -0.448 1.00 0.00 13 MET A O 13
ATOM 5939 N N . LEU A 1 14 ? -3.571 7.633 -1.831 1.00 0.00 14 LEU A N 13
ATOM 5940 C CA . LEU A 1 14 ? -3.250 8.942 -1.276 1.00 0.00 14 LEU A CA 13
ATOM 5941 C C . LEU A 1 14 ? -4.143 10.022 -1.879 1.00 0.00 14 LEU A C 13
ATOM 5942 O O . LEU A 1 14 ? -4.941 9.750 -2.778 1.00 0.00 14 LEU A O 13
ATOM 5958 N N . ARG A 1 15 ? -4.003 11.246 -1.382 1.00 0.00 15 ARG A N 13
ATOM 5959 C CA . ARG A 1 15 ? -4.797 12.365 -1.872 1.00 0.00 15 ARG A CA 13
ATOM 5960 C C . ARG A 1 15 ? -4.573 12.580 -3.365 1.00 0.00 15 ARG A C 13
ATOM 5961 O O . ARG A 1 15 ? -5.467 13.038 -4.079 1.00 0.00 15 ARG A O 13
ATOM 5982 N N . SER A 1 16 ? -3.374 12.249 -3.833 1.00 0.00 16 SER A N 13
ATOM 5983 C CA . SER A 1 16 ? -3.033 12.405 -5.241 1.00 0.00 16 SER A CA 13
ATOM 5984 C C . SER A 1 16 ? -3.785 11.395 -6.101 1.00 0.00 16 SER A C 13
ATOM 5985 O O . SER A 1 16 ? -4.181 11.695 -7.227 1.00 0.00 16 SER A O 13
ATOM 5993 N N . GLY A 1 17 ? -3.981 10.196 -5.561 1.00 0.00 17 GLY A N 13
ATOM 5994 C CA . GLY A 1 17 ? -4.686 9.159 -6.292 1.00 0.00 17 GLY A CA 13
ATOM 5995 C C . GLY A 1 17 ? -3.918 7.852 -6.331 1.00 0.00 17 GLY A C 13
ATOM 5996 O O . GLY A 1 17 ? -4.511 6.778 -6.434 1.00 0.00 17 GLY A O 13
ATOM 6000 N N . GLN A 1 18 ? -2.594 7.944 -6.251 1.00 0.00 18 GLN A N 13
ATOM 6001 C CA . GLN A 1 18 ? -1.742 6.759 -6.278 1.00 0.00 18 GLN A CA 13
ATOM 6002 C C . GLN A 1 18 ? -2.096 5.807 -5.141 1.00 0.00 18 GLN A C 13
ATOM 6003 O O . GLN A 1 18 ? -2.471 6.238 -4.052 1.00 0.00 18 GLN A O 13
ATOM 6017 N N . CYS A 1 19 ? -1.975 4.509 -5.402 1.00 0.00 19 CYS A N 13
ATOM 6018 C CA . CYS A 1 19 ? -2.283 3.496 -4.400 1.00 0.00 19 CYS A CA 13
ATOM 6019 C C . CYS A 1 19 ? -1.010 2.986 -3.731 1.00 0.00 19 CYS A C 13
ATOM 6020 O O . CYS A 1 19 ? -0.211 2.282 -4.349 1.00 0.00 19 CYS A O 13
ATOM 6027 N N . VAL A 1 20 ? -0.828 3.347 -2.465 1.00 0.00 20 VAL A N 13
ATOM 6028 C CA . VAL A 1 20 ? 0.346 2.927 -1.712 1.00 0.00 20 VAL A CA 13
ATOM 6029 C C . VAL A 1 20 ? 0.021 1.745 -0.805 1.00 0.00 20 VAL A C 13
ATOM 6030 O O . VAL A 1 20 ? -0.944 1.781 -0.042 1.00 0.00 20 VAL A O 13
ATOM 6043 N N . ALA A 1 21 ? 0.836 0.698 -0.892 1.00 0.00 21 ALA A N 13
ATOM 6044 C CA . ALA A 1 21 ? 0.635 -0.495 -0.080 1.00 0.00 21 ALA A CA 13
ATOM 6045 C C . ALA A 1 21 ? 1.350 -0.372 1.261 1.00 0.00 21 ALA A C 13
ATOM 6046 O O . ALA A 1 21 ? 2.231 0.471 1.431 1.00 0.00 21 ALA A O 13
ATOM 6053 N N . THR A 1 22 ? 0.969 -1.221 2.210 1.00 0.00 22 THR A N 13
ATOM 6054 C CA . THR A 1 22 ? 1.575 -1.210 3.536 1.00 0.00 22 THR A CA 13
ATOM 6055 C C . THR A 1 22 ? 2.782 -2.145 3.591 1.00 0.00 22 THR A C 13
ATOM 6056 O O . THR A 1 22 ? 2.939 -2.917 4.537 1.00 0.00 22 THR A O 13
ATOM 6067 N N . THR A 1 23 ? 3.632 -2.069 2.572 1.00 0.00 23 THR A N 13
ATOM 6068 C CA . THR A 1 23 ? 4.822 -2.907 2.503 1.00 0.00 23 THR A CA 13
ATOM 6069 C C . THR A 1 23 ? 6.062 -2.060 2.228 1.00 0.00 23 THR A C 13
ATOM 6070 O O . THR A 1 23 ? 6.673 -2.161 1.164 1.00 0.00 23 THR A O 13
ATOM 6081 N N . GLU A 1 24 ? 6.425 -1.222 3.195 1.00 0.00 24 GLU A N 13
ATOM 6082 C CA . GLU A 1 24 ? 7.590 -0.353 3.064 1.00 0.00 24 GLU A CA 13
ATOM 6083 C C . GLU A 1 24 ? 8.824 -1.145 2.628 1.00 0.00 24 GLU A C 13
ATOM 6084 O O . GLU A 1 24 ? 8.771 -2.366 2.494 1.00 0.00 24 GLU A O 13
ATOM 6096 N N . PRO A 1 25 ? 9.954 -0.453 2.396 1.00 0.00 25 PRO A N 13
ATOM 6097 C CA . PRO A 1 25 ? 11.202 -1.096 1.972 1.00 0.00 25 PRO A CA 13
ATOM 6098 C C . PRO A 1 25 ? 11.578 -2.282 2.858 1.00 0.00 25 PRO A C 13
ATOM 6099 O O . PRO A 1 25 ? 10.862 -2.613 3.804 1.00 0.00 25 PRO A O 13
ATOM 6110 N N . PRO A 1 26 ? 12.712 -2.941 2.560 1.00 0.00 26 PRO A N 13
ATOM 6111 C CA . PRO A 1 26 ? 13.180 -4.096 3.333 1.00 0.00 26 PRO A CA 13
ATOM 6112 C C . PRO A 1 26 ? 13.214 -3.817 4.832 1.00 0.00 26 PRO A C 13
ATOM 6113 O O . PRO A 1 26 ? 12.962 -2.695 5.271 1.00 0.00 26 PRO A O 13
ATOM 6124 N N . PHE A 1 27 ? 13.527 -4.845 5.613 1.00 0.00 27 PHE A N 13
ATOM 6125 C CA . PHE A 1 27 ? 13.595 -4.714 7.061 1.00 0.00 27 PHE A CA 13
ATOM 6126 C C . PHE A 1 27 ? 15.043 -4.719 7.540 1.00 0.00 27 PHE A C 13
ATOM 6127 O O . PHE A 1 27 ? 15.963 -4.986 6.768 1.00 0.00 27 PHE A O 13
ATOM 6144 N N . ASP A 1 28 ? 15.238 -4.421 8.821 1.00 0.00 28 ASP A N 13
ATOM 6145 C CA . ASP A 1 28 ? 16.573 -4.392 9.405 1.00 0.00 28 ASP A CA 13
ATOM 6146 C C . ASP A 1 28 ? 17.263 -5.745 9.253 1.00 0.00 28 ASP A C 13
ATOM 6147 O O . ASP A 1 28 ? 16.612 -6.789 9.270 1.00 0.00 28 ASP A O 13
ATOM 6156 N N . PRO A 1 29 ? 18.599 -5.744 9.101 1.00 0.00 29 PRO A N 13
ATOM 6157 C CA . PRO A 1 29 ? 19.376 -6.976 8.946 1.00 0.00 29 PRO A CA 13
ATOM 6158 C C . PRO A 1 29 ? 19.401 -7.808 10.223 1.00 0.00 29 PRO A C 13
ATOM 6159 O O . PRO A 1 29 ? 19.165 -9.016 10.195 1.00 0.00 29 PRO A O 13
ATOM 6170 N N . ASP A 1 30 ? 19.686 -7.147 11.340 1.00 0.00 30 ASP A N 13
ATOM 6171 C CA . ASP A 1 30 ? 19.743 -7.808 12.644 1.00 0.00 30 ASP A CA 13
ATOM 6172 C C . ASP A 1 30 ? 20.477 -9.147 12.560 1.00 0.00 30 ASP A C 13
ATOM 6173 O O . ASP A 1 30 ? 20.152 -10.089 13.283 1.00 0.00 30 ASP A O 13
ATOM 6182 N N . SER A 1 31 ? 21.465 -9.220 11.674 1.00 0.00 31 SER A N 13
ATOM 6183 C CA . SER A 1 31 ? 22.243 -10.441 11.493 1.00 0.00 31 SER A CA 13
ATOM 6184 C C . SER A 1 31 ? 21.369 -11.570 10.956 1.00 0.00 31 SER A C 13
ATOM 6185 O O . SER A 1 31 ? 21.393 -11.876 9.765 1.00 0.00 31 SER A O 13
ATOM 6193 N N . TYR A 1 32 ? 20.597 -12.184 11.845 1.00 0.00 32 TYR A N 13
ATOM 6194 C CA . TYR A 1 32 ? 19.712 -13.280 11.463 1.00 0.00 32 TYR A CA 13
ATOM 6195 C C . TYR A 1 32 ? 18.519 -13.371 12.408 1.00 0.00 32 TYR A C 13
ATOM 6196 O O . TYR A 1 32 ? 18.665 -12.970 13.582 1.00 0.00 32 TYR A O 13
ATOM 6215 N N . SER A 1 1 ? -19.335 3.473 -5.443 1.00 0.00 1 SER A N 14
ATOM 6216 C CA . SER A 1 1 ? -18.808 3.282 -6.821 1.00 0.00 1 SER A CA 14
ATOM 6217 C C . SER A 1 1 ? -17.967 2.013 -6.919 1.00 0.00 1 SER A C 14
ATOM 6218 O O . SER A 1 1 ? -17.164 1.718 -6.032 1.00 0.00 1 SER A O 14
ATOM 6228 N N . VAL A 1 2 ? -18.155 1.267 -8.002 1.00 0.00 2 VAL A N 14
ATOM 6229 C CA . VAL A 1 2 ? -17.414 0.031 -8.217 1.00 0.00 2 VAL A CA 14
ATOM 6230 C C . VAL A 1 2 ? -15.973 0.321 -8.624 1.00 0.00 2 VAL A C 14
ATOM 6231 O O . VAL A 1 2 ? -15.722 0.960 -9.645 1.00 0.00 2 VAL A O 14
ATOM 6244 N N . GLN A 1 3 ? -15.029 -0.153 -7.816 1.00 0.00 3 GLN A N 14
ATOM 6245 C CA . GLN A 1 3 ? -13.612 0.054 -8.093 1.00 0.00 3 GLN A CA 14
ATOM 6246 C C . GLN A 1 3 ? -13.064 -1.055 -8.984 1.00 0.00 3 GLN A C 14
ATOM 6247 O O . GLN A 1 3 ? -13.721 -2.072 -9.205 1.00 0.00 3 GLN A O 14
ATOM 6261 N N . ILE A 1 4 ? -11.854 -0.852 -9.495 1.00 0.00 4 ILE A N 14
ATOM 6262 C CA . ILE A 1 4 ? -11.215 -1.835 -10.362 1.00 0.00 4 ILE A CA 14
ATOM 6263 C C . ILE A 1 4 ? -10.303 -2.762 -9.564 1.00 0.00 4 ILE A C 14
ATOM 6264 O O . ILE A 1 4 ? -10.063 -3.904 -9.960 1.00 0.00 4 ILE A O 14
ATOM 6280 N N . LEU A 1 5 ? -9.798 -2.267 -8.438 1.00 0.00 5 LEU A N 14
ATOM 6281 C CA . LEU A 1 5 ? -8.914 -3.052 -7.586 1.00 0.00 5 LEU A CA 14
ATOM 6282 C C . LEU A 1 5 ? -8.793 -2.420 -6.204 1.00 0.00 5 LEU A C 14
ATOM 6283 O O . LEU A 1 5 ? -7.984 -1.515 -5.991 1.00 0.00 5 LEU A O 14
ATOM 6299 N N . ARG A 1 6 ? -9.602 -2.900 -5.265 1.00 0.00 6 ARG A N 14
ATOM 6300 C CA . ARG A 1 6 ? -9.591 -2.383 -3.900 1.00 0.00 6 ARG A CA 14
ATOM 6301 C C . ARG A 1 6 ? -8.176 -2.382 -3.326 1.00 0.00 6 ARG A C 14
ATOM 6302 O O . ARG A 1 6 ? -7.241 -2.883 -3.951 1.00 0.00 6 ARG A O 14
ATOM 6323 N N . CYS A 1 7 ? -8.027 -1.814 -2.134 1.00 0.00 7 CYS A N 14
ATOM 6324 C CA . CYS A 1 7 ? -6.728 -1.745 -1.476 1.00 0.00 7 CYS A CA 14
ATOM 6325 C C . CYS A 1 7 ? -6.794 -2.343 -0.072 1.00 0.00 7 CYS A C 14
ATOM 6326 O O . CYS A 1 7 ? -6.795 -1.619 0.923 1.00 0.00 7 CYS A O 14
ATOM 6333 N N . PRO A 1 8 ? -6.853 -3.684 0.026 1.00 0.00 8 PRO A N 14
ATOM 6334 C CA . PRO A 1 8 ? -6.921 -4.380 1.316 1.00 0.00 8 PRO A CA 14
ATOM 6335 C C . PRO A 1 8 ? -5.773 -3.996 2.243 1.00 0.00 8 PRO A C 14
ATOM 6336 O O . PRO A 1 8 ? -4.963 -3.128 1.919 1.00 0.00 8 PRO A O 14
ATOM 6347 N N . ASP A 1 9 ? -5.709 -4.653 3.396 1.00 0.00 9 ASP A N 14
ATOM 6348 C CA . ASP A 1 9 ? -4.660 -4.386 4.375 1.00 0.00 9 ASP A CA 14
ATOM 6349 C C . ASP A 1 9 ? -3.277 -4.567 3.754 1.00 0.00 9 ASP A C 14
ATOM 6350 O O . ASP A 1 9 ? -2.883 -5.681 3.406 1.00 0.00 9 ASP A O 14
ATOM 6359 N N . GLY A 1 10 ? -2.548 -3.465 3.618 1.00 0.00 10 GLY A N 14
ATOM 6360 C CA . GLY A 1 10 ? -1.219 -3.523 3.038 1.00 0.00 10 GLY A CA 14
ATOM 6361 C C . GLY A 1 10 ? -0.974 -2.406 2.043 1.00 0.00 10 GLY A C 14
ATOM 6362 O O . GLY A 1 10 ? 0.164 -1.978 1.848 1.00 0.00 10 GLY A O 14
ATOM 6366 N N . MET A 1 11 ? -2.045 -1.930 1.413 1.00 0.00 11 MET A N 14
ATOM 6367 C CA . MET A 1 11 ? -1.940 -0.856 0.433 1.00 0.00 11 MET A CA 14
ATOM 6368 C C . MET A 1 11 ? -2.944 0.251 0.734 1.00 0.00 11 MET A C 14
ATOM 6369 O O . MET A 1 11 ? -4.091 -0.015 1.091 1.00 0.00 11 MET A O 14
ATOM 6383 N N . GLN A 1 12 ? -2.505 1.497 0.587 1.00 0.00 12 GLN A N 14
ATOM 6384 C CA . GLN A 1 12 ? -3.364 2.646 0.845 1.00 0.00 12 GLN A CA 14
ATOM 6385 C C . GLN A 1 12 ? -3.288 3.652 -0.299 1.00 0.00 12 GLN A C 14
ATOM 6386 O O . GLN A 1 12 ? -2.220 3.884 -0.866 1.00 0.00 12 GLN A O 14
ATOM 6400 N N . MET A 1 13 ? -4.428 4.245 -0.635 1.00 0.00 13 MET A N 14
ATOM 6401 C CA . MET A 1 13 ? -4.492 5.227 -1.712 1.00 0.00 13 MET A CA 14
ATOM 6402 C C . MET A 1 13 ? -3.946 6.575 -1.251 1.00 0.00 13 MET A C 14
ATOM 6403 O O . MET A 1 13 ? -4.203 7.009 -0.129 1.00 0.00 13 MET A O 14
ATOM 6417 N N . LEU A 1 14 ? -3.193 7.233 -2.127 1.00 0.00 14 LEU A N 14
ATOM 6418 C CA . LEU A 1 14 ? -2.610 8.531 -1.809 1.00 0.00 14 LEU A CA 14
ATOM 6419 C C . LEU A 1 14 ? -3.445 9.661 -2.404 1.00 0.00 14 LEU A C 14
ATOM 6420 O O . LEU A 1 14 ? -4.414 9.419 -3.122 1.00 0.00 14 LEU A O 14
ATOM 6436 N N . ARG A 1 15 ? -3.060 10.897 -2.101 1.00 0.00 15 ARG A N 14
ATOM 6437 C CA . ARG A 1 15 ? -3.772 12.065 -2.606 1.00 0.00 15 ARG A CA 14
ATOM 6438 C C . ARG A 1 15 ? -3.787 12.077 -4.132 1.00 0.00 15 ARG A C 14
ATOM 6439 O O . ARG A 1 15 ? -4.730 12.572 -4.750 1.00 0.00 15 ARG A O 14
ATOM 6460 N N . SER A 1 16 ? -2.736 11.527 -4.733 1.00 0.00 16 SER A N 14
ATOM 6461 C CA . SER A 1 16 ? -2.627 11.474 -6.185 1.00 0.00 16 SER A CA 14
ATOM 6462 C C . SER A 1 16 ? -3.628 10.481 -6.770 1.00 0.00 16 SER A C 14
ATOM 6463 O O . SER A 1 16 ? -4.167 10.695 -7.856 1.00 0.00 16 SER A O 14
ATOM 6471 N N . GLY A 1 17 ? -3.869 9.395 -6.043 1.00 0.00 17 GLY A N 14
ATOM 6472 C CA . GLY A 1 17 ? -4.805 8.384 -6.506 1.00 0.00 17 GLY A CA 14
ATOM 6473 C C . GLY A 1 17 ? -4.220 6.987 -6.460 1.00 0.00 17 GLY A C 14
ATOM 6474 O O . GLY A 1 17 ? -4.940 6.012 -6.243 1.00 0.00 17 GLY A O 14
ATOM 6478 N N . GLN A 1 18 ? -2.910 6.888 -6.661 1.00 0.00 18 GLN A N 14
ATOM 6479 C CA . GLN A 1 18 ? -2.228 5.599 -6.641 1.00 0.00 18 GLN A CA 14
ATOM 6480 C C . GLN A 1 18 ? -2.319 4.957 -5.261 1.00 0.00 18 GLN A C 14
ATOM 6481 O O . GLN A 1 18 ? -2.611 5.627 -4.271 1.00 0.00 18 GLN A O 14
ATOM 6495 N N . CYS A 1 19 ? -2.066 3.653 -5.204 1.00 0.00 19 CYS A N 14
ATOM 6496 C CA . CYS A 1 19 ? -2.119 2.917 -3.946 1.00 0.00 19 CYS A CA 14
ATOM 6497 C C . CYS A 1 19 ? -0.752 2.341 -3.594 1.00 0.00 19 CYS A C 14
ATOM 6498 O O . CYS A 1 19 ? -0.317 1.349 -4.180 1.00 0.00 19 CYS A O 14
ATOM 6505 N N . VAL A 1 20 ? -0.079 2.968 -2.635 1.00 0.00 20 VAL A N 14
ATOM 6506 C CA . VAL A 1 20 ? 1.238 2.516 -2.204 1.00 0.00 20 VAL A CA 14
ATOM 6507 C C . VAL A 1 20 ? 1.147 1.703 -0.918 1.00 0.00 20 VAL A C 14
ATOM 6508 O O . VAL A 1 20 ? 0.180 1.817 -0.166 1.00 0.00 20 VAL A O 14
ATOM 6521 N N . ALA A 1 21 ? 2.162 0.880 -0.669 1.00 0.00 21 ALA A N 14
ATOM 6522 C CA . ALA A 1 21 ? 2.195 0.049 0.528 1.00 0.00 21 ALA A CA 14
ATOM 6523 C C . ALA A 1 21 ? 2.375 0.900 1.780 1.00 0.00 21 ALA A C 14
ATOM 6524 O O . ALA A 1 21 ? 3.187 1.824 1.802 1.00 0.00 21 ALA A O 14
ATOM 6531 N N . THR A 1 22 ? 1.611 0.583 2.822 1.00 0.00 22 THR A N 14
ATOM 6532 C CA . THR A 1 22 ? 1.686 1.320 4.078 1.00 0.00 22 THR A CA 14
ATOM 6533 C C . THR A 1 22 ? 2.718 0.698 5.017 1.00 0.00 22 THR A C 14
ATOM 6534 O O . THR A 1 22 ? 2.452 0.493 6.201 1.00 0.00 22 THR A O 14
ATOM 6545 N N . THR A 1 23 ? 3.899 0.403 4.482 1.00 0.00 23 THR A N 14
ATOM 6546 C CA . THR A 1 23 ? 4.969 -0.191 5.272 1.00 0.00 23 THR A CA 14
ATOM 6547 C C . THR A 1 23 ? 6.322 0.017 4.600 1.00 0.00 23 THR A C 14
ATOM 6548 O O . THR A 1 23 ? 7.142 -0.900 4.534 1.00 0.00 23 THR A O 14
ATOM 6559 N N . GLU A 1 24 ? 6.550 1.227 4.101 1.00 0.00 24 GLU A N 14
ATOM 6560 C CA . GLU A 1 24 ? 7.803 1.554 3.432 1.00 0.00 24 GLU A CA 14
ATOM 6561 C C . GLU A 1 24 ? 8.903 1.859 4.447 1.00 0.00 24 GLU A C 14
ATOM 6562 O O . GLU A 1 24 ? 9.984 1.274 4.395 1.00 0.00 24 GLU A O 14
ATOM 6574 N N . PRO A 1 25 ? 8.643 2.783 5.391 1.00 0.00 25 PRO A N 14
ATOM 6575 C CA . PRO A 1 25 ? 9.624 3.155 6.416 1.00 0.00 25 PRO A CA 14
ATOM 6576 C C . PRO A 1 25 ? 10.078 1.956 7.249 1.00 0.00 25 PRO A C 14
ATOM 6577 O O . PRO A 1 25 ? 11.275 1.756 7.455 1.00 0.00 25 PRO A O 14
ATOM 6588 N N . PRO A 1 26 ? 9.130 1.136 7.740 1.00 0.00 26 PRO A N 14
ATOM 6589 C CA . PRO A 1 26 ? 9.448 -0.039 8.548 1.00 0.00 26 PRO A CA 14
ATOM 6590 C C . PRO A 1 26 ? 9.820 -1.246 7.692 1.00 0.00 26 PRO A C 14
ATOM 6591 O O . PRO A 1 26 ? 10.047 -1.120 6.490 1.00 0.00 26 PRO A O 14
ATOM 6602 N N . PHE A 1 27 ? 9.873 -2.417 8.319 1.00 0.00 27 PHE A N 14
ATOM 6603 C CA . PHE A 1 27 ? 10.212 -3.648 7.615 1.00 0.00 27 PHE A CA 14
ATOM 6604 C C . PHE A 1 27 ? 11.590 -3.545 6.964 1.00 0.00 27 PHE A C 14
ATOM 6605 O O . PHE A 1 27 ? 11.768 -2.836 5.974 1.00 0.00 27 PHE A O 14
ATOM 6622 N N . ASP A 1 28 ? 12.557 -4.260 7.528 1.00 0.00 28 ASP A N 14
ATOM 6623 C CA . ASP A 1 28 ? 13.919 -4.252 7.005 1.00 0.00 28 ASP A CA 14
ATOM 6624 C C . ASP A 1 28 ? 14.336 -5.652 6.553 1.00 0.00 28 ASP A C 14
ATOM 6625 O O . ASP A 1 28 ? 13.604 -6.620 6.757 1.00 0.00 28 ASP A O 14
ATOM 6634 N N . PRO A 1 29 ? 15.522 -5.775 5.933 1.00 0.00 29 PRO A N 14
ATOM 6635 C CA . PRO A 1 29 ? 16.032 -7.063 5.454 1.00 0.00 29 PRO A CA 14
ATOM 6636 C C . PRO A 1 29 ? 16.021 -8.132 6.544 1.00 0.00 29 PRO A C 14
ATOM 6637 O O . PRO A 1 29 ? 15.535 -7.899 7.650 1.00 0.00 29 PRO A O 14
ATOM 6648 N N . ASP A 1 30 ? 16.562 -9.303 6.224 1.00 0.00 30 ASP A N 14
ATOM 6649 C CA . ASP A 1 30 ? 16.616 -10.407 7.176 1.00 0.00 30 ASP A CA 14
ATOM 6650 C C . ASP A 1 30 ? 18.056 -10.711 7.578 1.00 0.00 30 ASP A C 14
ATOM 6651 O O . ASP A 1 30 ? 18.511 -10.305 8.647 1.00 0.00 30 ASP A O 14
ATOM 6660 N N . SER A 1 31 ? 18.769 -11.426 6.715 1.00 0.00 31 SER A N 14
ATOM 6661 C CA . SER A 1 31 ? 20.158 -11.787 6.978 1.00 0.00 31 SER A CA 14
ATOM 6662 C C . SER A 1 31 ? 20.266 -12.696 8.198 1.00 0.00 31 SER A C 14
ATOM 6663 O O . SER A 1 31 ? 20.396 -13.913 8.068 1.00 0.00 31 SER A O 14
ATOM 6671 N N . TYR A 1 32 ? 20.210 -12.098 9.383 1.00 0.00 32 TYR A N 14
ATOM 6672 C CA . TYR A 1 32 ? 20.301 -12.853 10.627 1.00 0.00 32 TYR A CA 14
ATOM 6673 C C . TYR A 1 32 ? 19.129 -13.820 10.764 1.00 0.00 32 TYR A C 14
ATOM 6674 O O . TYR A 1 32 ? 19.199 -14.713 11.635 1.00 0.00 32 TYR A O 14
ATOM 6693 N N . SER A 1 1 ? -17.717 -6.428 -4.955 1.00 0.00 1 SER A N 15
ATOM 6694 C CA . SER A 1 1 ? -17.888 -5.367 -5.981 1.00 0.00 1 SER A CA 15
ATOM 6695 C C . SER A 1 1 ? -16.607 -5.166 -6.785 1.00 0.00 1 SER A C 15
ATOM 6696 O O . SER A 1 1 ? -15.504 -5.228 -6.241 1.00 0.00 1 SER A O 15
ATOM 6706 N N . VAL A 1 2 ? -16.760 -4.924 -8.083 1.00 0.00 2 VAL A N 15
ATOM 6707 C CA . VAL A 1 2 ? -15.616 -4.714 -8.962 1.00 0.00 2 VAL A CA 15
ATOM 6708 C C . VAL A 1 2 ? -14.984 -3.346 -8.721 1.00 0.00 2 VAL A C 15
ATOM 6709 O O . VAL A 1 2 ? -14.990 -2.481 -9.597 1.00 0.00 2 VAL A O 15
ATOM 6722 N N . GLN A 1 3 ? -14.438 -3.157 -7.524 1.00 0.00 3 GLN A N 15
ATOM 6723 C CA . GLN A 1 3 ? -13.801 -1.895 -7.165 1.00 0.00 3 GLN A CA 15
ATOM 6724 C C . GLN A 1 3 ? -12.438 -1.761 -7.837 1.00 0.00 3 GLN A C 15
ATOM 6725 O O . GLN A 1 3 ? -11.487 -2.456 -7.476 1.00 0.00 3 GLN A O 15
ATOM 6739 N N . ILE A 1 4 ? -12.351 -0.866 -8.816 1.00 0.00 4 ILE A N 15
ATOM 6740 C CA . ILE A 1 4 ? -11.106 -0.642 -9.538 1.00 0.00 4 ILE A CA 15
ATOM 6741 C C . ILE A 1 4 ? -10.547 0.748 -9.246 1.00 0.00 4 ILE A C 15
ATOM 6742 O O . ILE A 1 4 ? -9.924 1.374 -10.103 1.00 0.00 4 ILE A O 15
ATOM 6758 N N . LEU A 1 5 ? -10.773 1.225 -8.025 1.00 0.00 5 LEU A N 15
ATOM 6759 C CA . LEU A 1 5 ? -10.291 2.538 -7.616 1.00 0.00 5 LEU A CA 15
ATOM 6760 C C . LEU A 1 5 ? -9.777 2.508 -6.181 1.00 0.00 5 LEU A C 15
ATOM 6761 O O . LEU A 1 5 ? -8.699 3.022 -5.885 1.00 0.00 5 LEU A O 15
ATOM 6777 N N . ARG A 1 6 ? -10.559 1.903 -5.295 1.00 0.00 6 ARG A N 15
ATOM 6778 C CA . ARG A 1 6 ? -10.188 1.804 -3.888 1.00 0.00 6 ARG A CA 15
ATOM 6779 C C . ARG A 1 6 ? -8.930 0.958 -3.714 1.00 0.00 6 ARG A C 15
ATOM 6780 O O . ARG A 1 6 ? -8.643 0.078 -4.524 1.00 0.00 6 ARG A O 15
ATOM 6801 N N . CYS A 1 7 ? -8.183 1.234 -2.649 1.00 0.00 7 CYS A N 15
ATOM 6802 C CA . CYS A 1 7 ? -6.957 0.499 -2.363 1.00 0.00 7 CYS A CA 15
ATOM 6803 C C . CYS A 1 7 ? -7.038 -0.186 -1.000 1.00 0.00 7 CYS A C 15
ATOM 6804 O O . CYS A 1 7 ? -6.523 0.329 -0.007 1.00 0.00 7 CYS A O 15
ATOM 6811 N N . PRO A 1 8 ? -7.690 -1.359 -0.937 1.00 0.00 8 PRO A N 15
ATOM 6812 C CA . PRO A 1 8 ? -7.839 -2.115 0.313 1.00 0.00 8 PRO A CA 15
ATOM 6813 C C . PRO A 1 8 ? -6.496 -2.442 0.958 1.00 0.00 8 PRO A C 15
ATOM 6814 O O . PRO A 1 8 ? -5.481 -1.814 0.656 1.00 0.00 8 PRO A O 15
ATOM 6825 N N . ASP A 1 9 ? -6.498 -3.431 1.847 1.00 0.00 9 ASP A N 15
ATOM 6826 C CA . ASP A 1 9 ? -5.281 -3.845 2.537 1.00 0.00 9 ASP A CA 15
ATOM 6827 C C . ASP A 1 9 ? -4.177 -4.188 1.540 1.00 0.00 9 ASP A C 15
ATOM 6828 O O . ASP A 1 9 ? -4.378 -4.988 0.627 1.00 0.00 9 ASP A O 15
ATOM 6837 N N . GLY A 1 10 ? -3.012 -3.575 1.723 1.00 0.00 10 GLY A N 15
ATOM 6838 C CA . GLY A 1 10 ? -1.894 -3.828 0.832 1.00 0.00 10 GLY A CA 15
ATOM 6839 C C . GLY A 1 10 ? -1.475 -2.589 0.065 1.00 0.00 10 GLY A C 15
ATOM 6840 O O . GLY A 1 10 ? -0.313 -2.451 -0.318 1.00 0.00 10 GLY A O 15
ATOM 6844 N N . MET A 1 11 ? -2.423 -1.684 -0.159 1.00 0.00 11 MET A N 15
ATOM 6845 C CA . MET A 1 11 ? -2.146 -0.451 -0.886 1.00 0.00 11 MET A CA 15
ATOM 6846 C C . MET A 1 11 ? -2.758 0.750 -0.171 1.00 0.00 11 MET A C 15
ATOM 6847 O O . MET A 1 11 ? -3.970 0.958 -0.214 1.00 0.00 11 MET A O 15
ATOM 6861 N N . GLN A 1 12 ? -1.912 1.536 0.486 1.00 0.00 12 GLN A N 15
ATOM 6862 C CA . GLN A 1 12 ? -2.371 2.717 1.211 1.00 0.00 12 GLN A CA 15
ATOM 6863 C C . GLN A 1 12 ? -2.283 3.960 0.333 1.00 0.00 12 GLN A C 15
ATOM 6864 O O . GLN A 1 12 ? -1.223 4.280 -0.206 1.00 0.00 12 GLN A O 15
ATOM 6878 N N . MET A 1 13 ? -3.405 4.659 0.194 1.00 0.00 13 MET A N 15
ATOM 6879 C CA . MET A 1 13 ? -3.457 5.869 -0.618 1.00 0.00 13 MET A CA 15
ATOM 6880 C C . MET A 1 13 ? -2.612 6.978 0.001 1.00 0.00 13 MET A C 15
ATOM 6881 O O . MET A 1 13 ? -2.335 6.965 1.199 1.00 0.00 13 MET A O 15
ATOM 6895 N N . LEU A 1 14 ? -2.206 7.936 -0.827 1.00 0.00 14 LEU A N 15
ATOM 6896 C CA . LEU A 1 14 ? -1.392 9.054 -0.361 1.00 0.00 14 LEU A CA 15
ATOM 6897 C C . LEU A 1 14 ? -2.071 10.386 -0.664 1.00 0.00 14 LEU A C 15
ATOM 6898 O O . LEU A 1 14 ? -3.165 10.422 -1.225 1.00 0.00 14 LEU A O 15
ATOM 6914 N N . ARG A 1 15 ? -1.413 11.478 -0.287 1.00 0.00 15 ARG A N 15
ATOM 6915 C CA . ARG A 1 15 ? -1.952 12.813 -0.519 1.00 0.00 15 ARG A CA 15
ATOM 6916 C C . ARG A 1 15 ? -2.157 13.066 -2.008 1.00 0.00 15 ARG A C 15
ATOM 6917 O O . ARG A 1 15 ? -3.075 13.784 -2.407 1.00 0.00 15 ARG A O 15
ATOM 6938 N N . SER A 1 16 ? -1.295 12.473 -2.828 1.00 0.00 16 SER A N 15
ATOM 6939 C CA . SER A 1 16 ? -1.381 12.634 -4.275 1.00 0.00 16 SER A CA 15
ATOM 6940 C C . SER A 1 16 ? -2.609 11.922 -4.832 1.00 0.00 16 SER A C 15
ATOM 6941 O O . SER A 1 16 ?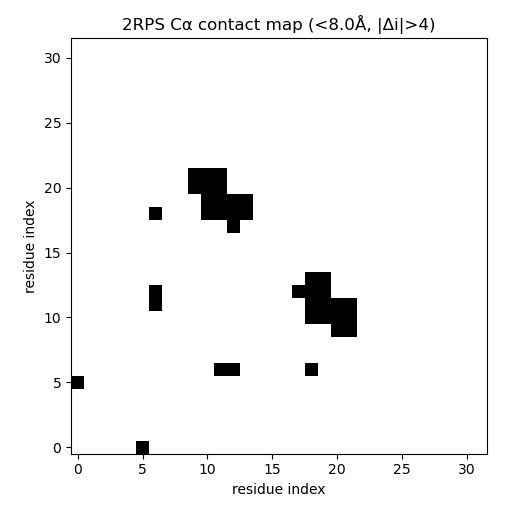 -3.204 12.365 -5.815 1.00 0.00 16 SER A O 15
ATOM 6949 N N . GLY A 1 17 ? -2.986 10.817 -4.195 1.00 0.00 17 GLY A N 15
ATOM 6950 C CA . GLY A 1 17 ? -4.142 10.062 -4.640 1.00 0.00 17 GLY A CA 15
ATOM 6951 C C . GLY A 1 17 ? -3.817 8.603 -4.897 1.00 0.00 17 GLY A C 15
ATOM 6952 O O . GLY A 1 17 ? -4.660 7.728 -4.701 1.00 0.00 17 GLY A O 15
ATOM 6956 N N . GLN A 1 18 ? -2.591 8.342 -5.337 1.00 0.00 18 GLN A N 15
ATOM 6957 C CA . GLN A 1 18 ? -2.155 6.979 -5.620 1.00 0.00 18 GLN A CA 15
ATOM 6958 C C . GLN A 1 18 ? -1.841 6.230 -4.330 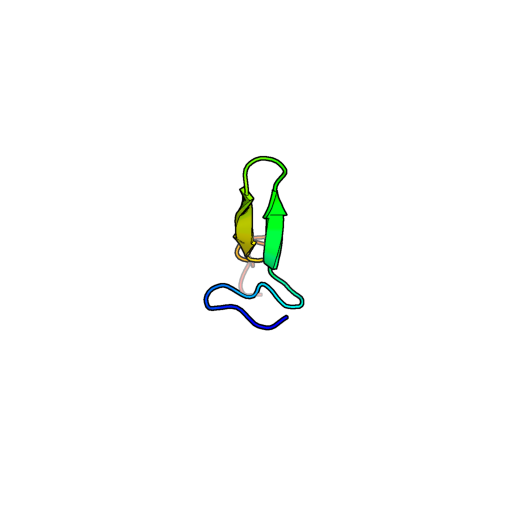1.00 0.00 18 GLN A C 15
ATOM 6959 O O . GLN A 1 18 ? -1.515 6.840 -3.310 1.00 0.00 18 GLN A O 15
ATOM 6973 N N . CYS A 1 19 ? -1.940 4.906 -4.380 1.00 0.00 19 CYS A N 15
ATOM 6974 C CA . CYS A 1 19 ? -1.665 4.075 -3.213 1.00 0.00 19 CYS A CA 15
ATOM 6975 C C . CYS A 1 19 ? -0.437 3.202 -3.442 1.00 0.00 19 CYS A C 15
ATOM 6976 O O . CYS A 1 19 ? -0.322 2.532 -4.470 1.00 0.00 19 CYS A O 15
ATOM 6983 N N . VAL A 1 20 ? 0.479 3.211 -2.480 1.00 0.00 20 VAL A N 15
ATOM 6984 C CA . VAL A 1 20 ? 1.699 2.419 -2.576 1.00 0.00 20 VAL A CA 15
ATOM 6985 C C . VAL A 1 20 ? 1.583 1.131 -1.770 1.00 0.00 20 VAL A C 15
ATOM 6986 O O . VAL A 1 20 ? 0.768 1.033 -0.851 1.00 0.00 20 VAL A O 15
ATOM 6999 N N . ALA A 1 21 ? 2.400 0.144 -2.119 1.00 0.00 21 ALA A N 15
ATOM 7000 C CA . ALA A 1 21 ? 2.387 -1.140 -1.428 1.00 0.00 21 ALA A CA 15
ATOM 7001 C C . ALA A 1 21 ? 2.818 -0.984 0.026 1.00 0.00 21 ALA A C 15
ATOM 7002 O O . ALA A 1 21 ? 4.000 -0.806 0.319 1.00 0.00 21 ALA A O 15
ATOM 7009 N N . THR A 1 22 ? 1.849 -1.055 0.936 1.00 0.00 22 THR A N 15
ATOM 7010 C CA . THR A 1 22 ? 2.127 -0.925 2.362 1.00 0.00 22 THR A CA 15
ATOM 7011 C C . THR A 1 22 ? 2.413 -2.286 2.995 1.00 0.00 22 THR A C 15
ATOM 7012 O O . THR A 1 22 ? 2.008 -2.550 4.126 1.00 0.00 22 THR A O 15
ATOM 7023 N N . THR A 1 23 ? 3.112 -3.146 2.262 1.00 0.00 23 THR A N 15
ATOM 7024 C CA . THR A 1 23 ? 3.450 -4.475 2.754 1.00 0.00 23 THR A CA 15
ATOM 7025 C C . THR A 1 23 ? 4.627 -5.057 1.977 1.00 0.00 23 THR A C 15
ATOM 7026 O O . THR A 1 23 ? 4.462 -5.982 1.181 1.00 0.00 23 THR A O 15
ATOM 7037 N N . GLU A 1 24 ? 5.814 -4.506 2.209 1.00 0.00 24 GLU A N 15
ATOM 7038 C CA . GLU A 1 24 ? 7.019 -4.964 1.532 1.00 0.00 24 GLU A CA 15
ATOM 7039 C C . GLU A 1 24 ? 7.835 -5.891 2.432 1.00 0.00 24 GLU A C 15
ATOM 7040 O O . GLU A 1 24 ? 8.486 -5.437 3.374 1.00 0.00 24 GLU A O 15
ATOM 7052 N N . PRO A 1 25 ? 7.813 -7.209 2.157 1.00 0.00 25 PRO A N 15
ATOM 7053 C CA . PRO A 1 25 ? 8.560 -8.191 2.951 1.00 0.00 25 PRO A CA 15
ATOM 7054 C C . PRO A 1 25 ? 10.040 -7.832 3.089 1.00 0.00 25 PRO A C 15
ATOM 7055 O O . PRO A 1 25 ? 10.593 -7.883 4.188 1.00 0.00 25 PRO A O 15
ATOM 7066 N N . PRO A 1 26 ? 10.709 -7.466 1.977 1.00 0.00 26 PRO A N 15
ATOM 7067 C CA . PRO A 1 26 ? 12.128 -7.106 2.002 1.00 0.00 26 PRO A CA 15
ATOM 7068 C C . PRO A 1 26 ? 12.362 -5.698 2.535 1.00 0.00 26 PRO A C 15
ATOM 7069 O O . PRO A 1 26 ? 11.557 -4.795 2.307 1.00 0.00 26 PRO A O 15
ATOM 7080 N N . PHE A 1 27 ? 13.470 -5.515 3.245 1.00 0.00 27 PHE A N 15
ATOM 7081 C CA . PHE A 1 27 ? 13.813 -4.217 3.812 1.00 0.00 27 PHE A CA 15
ATOM 7082 C C . PHE A 1 27 ? 15.168 -4.267 4.508 1.00 0.00 27 PHE A C 15
ATOM 7083 O O . PHE A 1 27 ? 15.818 -5.311 4.548 1.00 0.00 27 PHE A O 15
ATOM 7100 N N . ASP A 1 28 ? 15.589 -3.131 5.056 1.00 0.00 28 ASP A N 15
ATOM 7101 C CA . ASP A 1 28 ? 16.869 -3.046 5.750 1.00 0.00 28 ASP A CA 15
ATOM 7102 C C . ASP A 1 28 ? 16.668 -2.660 7.214 1.00 0.00 28 ASP A C 15
ATOM 7103 O O . ASP A 1 28 ? 17.113 -1.599 7.655 1.00 0.00 28 ASP A O 15
ATOM 7112 N N . PRO A 1 29 ? 15.991 -3.521 7.993 1.00 0.00 29 PRO A N 15
ATOM 7113 C CA . PRO A 1 29 ? 15.733 -3.266 9.414 1.00 0.00 29 PRO A CA 15
ATOM 7114 C C . PRO A 1 29 ? 16.995 -3.388 10.263 1.00 0.00 29 PRO A C 15
ATOM 7115 O O . PRO A 1 29 ? 18.105 -3.453 9.738 1.00 0.00 29 PRO A O 15
ATOM 7126 N N . ASP A 1 30 ? 16.815 -3.418 11.580 1.00 0.00 30 ASP A N 15
ATOM 7127 C CA . ASP A 1 30 ? 17.936 -3.532 12.503 1.00 0.00 30 ASP A CA 15
ATOM 7128 C C . ASP A 1 30 ? 17.810 -4.788 13.361 1.00 0.00 30 ASP A C 15
ATOM 7129 O O . ASP A 1 30 ? 18.264 -4.819 14.504 1.00 0.00 30 ASP A O 15
ATOM 7138 N N . SER A 1 31 ? 17.191 -5.822 12.799 1.00 0.00 31 SER A N 15
ATOM 7139 C CA . SER A 1 31 ? 17.006 -7.081 13.512 1.00 0.00 31 SER A CA 15
ATOM 7140 C C . SER A 1 31 ? 18.301 -7.886 13.541 1.00 0.00 31 SER A C 15
ATOM 7141 O O . SER A 1 31 ? 19.364 -7.386 13.170 1.00 0.00 31 SER A O 15
ATOM 7149 N N . TYR A 1 32 ? 18.204 -9.136 13.982 1.00 0.00 32 TYR A N 15
ATOM 7150 C CA . TYR A 1 32 ? 19.368 -10.013 14.059 1.00 0.00 32 TYR A CA 15
ATOM 7151 C C . TYR A 1 32 ? 19.744 -10.539 12.676 1.00 0.00 32 TYR A C 15
ATOM 7152 O O . TYR A 1 32 ? 18.824 -10.840 11.889 1.00 0.00 32 TYR A O 15
ATOM 7171 N N . SER A 1 1 ? -22.191 -2.217 -5.463 1.00 0.00 1 SER A N 16
ATOM 7172 C CA . SER A 1 1 ? -21.194 -2.481 -4.393 1.00 0.00 1 SER A CA 16
ATOM 7173 C C . SER A 1 1 ? -19.862 -2.936 -4.978 1.00 0.00 1 SER A C 16
ATOM 7174 O O . SER A 1 1 ? -19.176 -3.782 -4.401 1.00 0.00 1 SER A O 16
ATOM 7184 N N . VAL A 1 2 ? -19.500 -2.372 -6.125 1.00 0.00 2 VAL A N 16
ATOM 7185 C CA . VAL A 1 2 ? -18.250 -2.721 -6.787 1.00 0.00 2 VAL A CA 16
ATOM 7186 C C . VAL A 1 2 ? -17.093 -1.882 -6.254 1.00 0.00 2 VAL A C 16
ATOM 7187 O O . VAL A 1 2 ? -17.151 -0.653 -6.262 1.00 0.00 2 VAL A O 16
ATOM 7200 N N . GLN A 1 3 ? -16.045 -2.555 -5.790 1.00 0.00 3 GLN A N 16
ATOM 7201 C CA . GLN A 1 3 ? -14.876 -1.870 -5.251 1.00 0.00 3 GLN A CA 16
ATOM 7202 C C . GLN A 1 3 ? -14.091 -1.179 -6.362 1.00 0.00 3 GLN A C 16
ATOM 7203 O O . GLN A 1 3 ? -13.742 -1.797 -7.367 1.00 0.00 3 GLN A O 16
ATOM 7217 N N . ILE A 1 4 ? -13.818 0.108 -6.171 1.00 0.00 4 ILE A N 16
ATOM 7218 C CA . ILE A 1 4 ? -13.074 0.884 -7.156 1.00 0.00 4 ILE A CA 16
ATOM 7219 C C . ILE A 1 4 ? -11.679 1.236 -6.642 1.00 0.00 4 ILE A C 16
ATOM 7220 O O . ILE A 1 4 ? -10.764 1.485 -7.427 1.00 0.00 4 ILE A O 16
ATOM 7236 N N . LEU A 1 5 ? -11.525 1.258 -5.320 1.00 0.00 5 LEU A N 16
ATOM 7237 C CA . LEU A 1 5 ? -10.241 1.581 -4.708 1.00 0.00 5 LEU A CA 16
ATOM 7238 C C . LEU A 1 5 ? -9.169 0.584 -5.134 1.00 0.00 5 LEU A C 16
ATOM 7239 O O . LEU A 1 5 ? -8.055 0.967 -5.491 1.00 0.00 5 LEU A O 16
ATOM 7255 N N . ARG A 1 6 ? -9.516 -0.697 -5.092 1.00 0.00 6 ARG A N 16
ATOM 7256 C CA . ARG A 1 6 ? -8.587 -1.755 -5.473 1.00 0.00 6 ARG A CA 16
ATOM 7257 C C . ARG A 1 6 ? -7.302 -1.676 -4.653 1.00 0.00 6 ARG A C 16
ATOM 7258 O O . ARG A 1 6 ? -6.203 -1.597 -5.203 1.00 0.00 6 ARG A O 16
ATOM 7279 N N . CYS A 1 7 ? -7.449 -1.700 -3.332 1.00 0.00 7 CYS A N 16
ATOM 7280 C CA . CYS A 1 7 ? -6.301 -1.629 -2.434 1.00 0.00 7 CYS A CA 16
ATOM 7281 C C . CYS A 1 7 ? -6.596 -2.342 -1.117 1.00 0.00 7 CYS A C 16
ATOM 7282 O O . CYS A 1 7 ? -6.991 -1.712 -0.136 1.00 0.00 7 CYS A O 16
ATOM 7289 N N . PRO A 1 8 ? -6.407 -3.672 -1.077 1.00 0.00 8 PRO A N 16
ATOM 7290 C CA . PRO A 1 8 ? -6.655 -4.470 0.130 1.00 0.00 8 PRO A CA 16
ATOM 7291 C C . PRO A 1 8 ? -5.928 -3.913 1.349 1.00 0.00 8 PRO A C 16
ATOM 7292 O O . PRO A 1 8 ? -5.237 -2.899 1.264 1.00 0.00 8 PRO A O 16
ATOM 7303 N N . ASP A 1 9 ? -6.090 -4.585 2.485 1.00 0.00 9 ASP A N 16
ATOM 7304 C CA . ASP A 1 9 ? -5.447 -4.158 3.722 1.00 0.00 9 ASP A CA 16
ATOM 7305 C C . ASP A 1 9 ? -3.931 -4.135 3.570 1.00 0.00 9 ASP A C 16
ATOM 7306 O O . ASP A 1 9 ? -3.302 -5.169 3.343 1.00 0.00 9 ASP A O 16
ATOM 7315 N N . GLY A 1 10 ? -3.347 -2.946 3.693 1.00 0.00 10 GLY A N 16
ATOM 7316 C CA . GLY A 1 10 ? -1.907 -2.808 3.565 1.00 0.00 10 GLY A CA 16
ATOM 7317 C C . GLY A 1 10 ? -1.515 -1.773 2.531 1.00 0.00 10 GLY A C 16
ATOM 7318 O O . GLY A 1 10 ? -0.453 -1.157 2.630 1.00 0.00 10 GLY A O 16
ATOM 7322 N N . MET A 1 11 ? -2.373 -1.579 1.534 1.00 0.00 11 MET A N 16
ATOM 7323 C CA . MET A 1 11 ? -2.111 -0.610 0.476 1.00 0.00 11 MET A CA 16
ATOM 7324 C C . MET A 1 11 ? -3.108 0.544 0.538 1.00 0.00 11 MET A C 16
ATOM 7325 O O . MET A 1 11 ? -4.316 0.329 0.620 1.00 0.00 11 MET A O 16
ATOM 7339 N N . GLN A 1 12 ? -2.591 1.767 0.498 1.00 0.00 12 GLN A N 16
ATOM 7340 C CA . GLN A 1 12 ? -3.434 2.955 0.549 1.00 0.00 12 GLN A CA 16
ATOM 7341 C C . GLN A 1 12 ? -3.155 3.872 -0.638 1.00 0.00 12 GLN A C 16
ATOM 7342 O O . GLN A 1 12 ? -2.017 3.992 -1.088 1.00 0.00 12 GLN A O 16
ATOM 7356 N N . MET A 1 13 ? -4.204 4.519 -1.139 1.00 0.00 13 MET A N 16
ATOM 7357 C CA . MET A 1 13 ? -4.071 5.424 -2.273 1.00 0.00 13 MET A CA 16
ATOM 7358 C C . MET A 1 13 ? -3.593 6.800 -1.817 1.00 0.00 13 MET A C 16
ATOM 7359 O O . MET A 1 13 ? -3.912 7.245 -0.715 1.00 0.00 13 MET A O 16
ATOM 7373 N N . LEU A 1 14 ? -2.827 7.469 -2.672 1.00 0.00 14 LEU A N 16
ATOM 7374 C CA . LEU A 1 14 ? -2.305 8.794 -2.356 1.00 0.00 14 LEU A CA 16
ATOM 7375 C C . LEU A 1 14 ? -3.024 9.869 -3.165 1.00 0.00 14 LEU A C 16
ATOM 7376 O O . LEU A 1 14 ? -3.912 9.570 -3.963 1.00 0.00 14 LEU A O 16
ATOM 7392 N N . ARG A 1 15 ? -2.634 11.121 -2.953 1.00 0.00 15 ARG A N 16
ATOM 7393 C CA . ARG A 1 15 ? -3.241 12.242 -3.661 1.00 0.00 15 ARG A CA 16
ATOM 7394 C C . ARG A 1 15 ? -3.062 12.098 -5.169 1.00 0.00 15 ARG A C 16
ATOM 7395 O O . ARG A 1 15 ? -3.936 12.475 -5.947 1.00 0.00 15 ARG A O 16
ATOM 7416 N N . SER A 1 16 ? -1.923 11.545 -5.573 1.00 0.00 16 SER A N 16
ATOM 7417 C CA . SER A 1 16 ? -1.628 11.352 -6.987 1.00 0.00 16 SER A CA 16
ATOM 7418 C C . SER A 1 16 ? -2.615 10.373 -7.618 1.00 0.00 16 SER A C 16
ATOM 7419 O O . SER A 1 16 ? -2.934 10.475 -8.803 1.00 0.00 16 SER A O 16
ATOM 7427 N N . GLY A 1 17 ? -3.096 9.428 -6.818 1.00 0.00 17 GLY A N 16
ATOM 7428 C CA . GLY A 1 17 ? -4.043 8.445 -7.316 1.00 0.00 17 GLY A CA 16
ATOM 7429 C C . GLY A 1 17 ? -3.525 7.025 -7.190 1.00 0.00 17 GLY A C 16
ATOM 7430 O O . GLY A 1 17 ? -4.305 6.082 -7.058 1.00 0.00 17 GLY A O 16
ATOM 7434 N N . GLN A 1 18 ? -2.206 6.873 -7.231 1.00 0.00 18 GLN A N 16
ATOM 7435 C CA . GLN A 1 18 ? -1.585 5.558 -7.121 1.00 0.00 18 GLN A CA 16
ATOM 7436 C C . GLN A 1 18 ? -1.800 4.968 -5.731 1.00 0.00 18 GLN A C 16
ATOM 7437 O O . GLN A 1 18 ? -2.289 5.646 -4.827 1.00 0.00 18 GLN A O 16
ATOM 7451 N N . CYS A 1 19 ? -1.427 3.702 -5.568 1.00 0.00 19 CYS A N 16
ATOM 7452 C CA . CYS A 1 19 ? -1.579 3.019 -4.288 1.00 0.00 19 CYS A CA 16
ATOM 7453 C C . CYS A 1 19 ? -0.245 2.444 -3.818 1.00 0.00 19 CYS A C 16
ATOM 7454 O O . CYS A 1 19 ? 0.290 1.519 -4.426 1.00 0.00 19 CYS A O 16
ATOM 7461 N N . VAL A 1 20 ? 0.283 3.001 -2.733 1.00 0.00 20 VAL A N 16
ATOM 7462 C CA . VAL A 1 20 ? 1.554 2.545 -2.182 1.00 0.00 20 VAL A CA 16
ATOM 7463 C C . VAL A 1 20 ? 1.333 1.618 -0.990 1.00 0.00 20 VAL A C 16
ATOM 7464 O O . VAL A 1 20 ? 0.481 1.876 -0.140 1.00 0.00 20 VAL A O 16
ATOM 7477 N N . ALA A 1 21 ? 2.109 0.540 -0.934 1.00 0.00 21 ALA A N 16
ATOM 7478 C CA . ALA A 1 21 ? 2.001 -0.424 0.153 1.00 0.00 21 ALA A CA 16
ATOM 7479 C C . ALA A 1 21 ? 2.873 -0.019 1.336 1.00 0.00 21 ALA A C 16
ATOM 7480 O O . ALA A 1 21 ? 4.064 0.249 1.179 1.00 0.00 21 ALA A O 16
ATOM 7487 N N . THR A 1 22 ? 2.272 0.027 2.520 1.00 0.00 22 THR A N 16
ATOM 7488 C CA . THR A 1 22 ? 2.995 0.401 3.732 1.00 0.00 22 THR A CA 16
ATOM 7489 C C . THR A 1 22 ? 4.062 -0.635 4.068 1.00 0.00 22 THR A C 16
ATOM 7490 O O . THR A 1 22 ? 3.763 -1.683 4.642 1.00 0.00 22 THR A O 16
ATOM 7501 N N . THR A 1 23 ? 5.306 -0.335 3.712 1.00 0.00 23 THR A N 16
ATOM 7502 C CA . THR A 1 23 ? 6.418 -1.241 3.978 1.00 0.00 23 THR A CA 16
ATOM 7503 C C . THR A 1 23 ? 7.655 -0.467 4.421 1.00 0.00 23 THR A C 16
ATOM 7504 O O . THR A 1 23 ? 8.785 -0.884 4.163 1.00 0.00 23 THR A O 16
ATOM 7515 N N . GLU A 1 24 ? 7.434 0.658 5.091 1.00 0.00 24 GLU A N 16
ATOM 7516 C CA . GLU A 1 24 ? 8.532 1.489 5.571 1.00 0.00 24 GLU A CA 16
ATOM 7517 C C . GLU A 1 24 ? 9.244 0.831 6.753 1.00 0.00 24 GLU A C 16
ATOM 7518 O O . GLU A 1 24 ? 10.416 0.472 6.655 1.00 0.00 24 GLU A O 16
ATOM 7530 N N . PRO A 1 25 ? 8.546 0.666 7.895 1.00 0.00 25 PRO A N 16
ATOM 7531 C CA . PRO A 1 25 ? 9.117 0.054 9.094 1.00 0.00 25 PRO A CA 16
ATOM 7532 C C . PRO A 1 25 ? 9.962 -1.184 8.781 1.00 0.00 25 PRO A C 16
ATOM 7533 O O . PRO A 1 25 ? 11.141 -1.239 9.130 1.00 0.00 25 PRO A O 16
ATOM 7544 N N . PRO A 1 26 ? 9.375 -2.196 8.117 1.00 0.00 26 PRO A N 16
ATOM 7545 C CA . PRO A 1 26 ? 10.093 -3.427 7.767 1.00 0.00 26 PRO A CA 16
ATOM 7546 C C . PRO A 1 26 ? 11.187 -3.185 6.733 1.00 0.00 26 PRO A C 16
ATOM 7547 O O . PRO A 1 26 ? 11.503 -2.041 6.406 1.00 0.00 26 PRO A O 16
ATOM 7558 N N . PHE A 1 27 ? 11.763 -4.269 6.222 1.00 0.00 27 PHE A N 16
ATOM 7559 C CA . PHE A 1 27 ? 12.821 -4.174 5.226 1.00 0.00 27 PHE A CA 16
ATOM 7560 C C . PHE A 1 27 ? 12.680 -5.276 4.178 1.00 0.00 27 PHE A C 16
ATOM 7561 O O . PHE A 1 27 ? 11.708 -6.031 4.185 1.00 0.00 27 PHE A O 16
ATOM 7578 N N . ASP A 1 28 ? 13.657 -5.361 3.282 1.00 0.00 28 ASP A N 16
ATOM 7579 C CA . ASP A 1 28 ? 13.642 -6.370 2.230 1.00 0.00 28 ASP A CA 16
ATOM 7580 C C . ASP A 1 28 ? 13.834 -7.770 2.811 1.00 0.00 28 ASP A C 16
ATOM 7581 O O . ASP A 1 28 ? 12.953 -8.621 2.696 1.00 0.00 28 ASP A O 16
ATOM 7590 N N . PRO A 1 29 ? 14.992 -8.030 3.444 1.00 0.00 29 PRO A N 16
ATOM 7591 C CA . PRO A 1 29 ? 15.286 -9.338 4.040 1.00 0.00 29 PRO A CA 16
ATOM 7592 C C . PRO A 1 29 ? 14.284 -9.718 5.127 1.00 0.00 29 PRO A C 16
ATOM 7593 O O . PRO A 1 29 ? 13.405 -10.552 4.909 1.00 0.00 29 PRO A O 16
ATOM 7604 N N . ASP A 1 30 ? 14.421 -9.104 6.296 1.00 0.00 30 ASP A N 16
ATOM 7605 C CA . ASP A 1 30 ? 13.527 -9.378 7.416 1.00 0.00 30 ASP A CA 16
ATOM 7606 C C . ASP A 1 30 ? 13.872 -8.502 8.6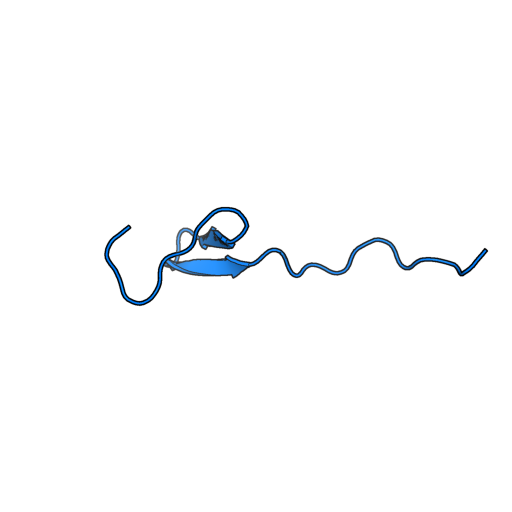14 1.00 0.00 30 ASP A C 16
ATOM 7607 O O . ASP A 1 30 ? 13.130 -7.584 8.962 1.00 0.00 30 ASP A O 16
ATOM 7616 N N . SER A 1 31 ? 15.003 -8.794 9.244 1.00 0.00 31 SER A N 16
ATOM 7617 C CA . SER A 1 31 ? 15.453 -8.035 10.405 1.00 0.00 31 SER A CA 16
ATOM 7618 C C . SER A 1 31 ? 16.819 -8.524 10.878 1.00 0.00 31 SER A C 16
ATOM 7619 O O . SER A 1 31 ? 17.840 -7.894 10.609 1.00 0.00 31 SER A O 16
ATOM 7627 N N . TYR A 1 32 ? 16.824 -9.649 11.583 1.00 0.00 32 TYR A N 16
ATOM 7628 C CA . TYR A 1 32 ? 18.063 -10.224 12.095 1.00 0.00 32 TYR A CA 16
ATOM 7629 C C . TYR A 1 32 ? 18.770 -11.038 11.016 1.00 0.00 32 TYR A C 16
ATOM 7630 O O . TYR A 1 32 ? 18.133 -11.951 10.452 1.00 0.00 32 TYR A O 16
ATOM 7649 N N . SER A 1 1 ? -12.950 8.791 -0.242 1.00 0.00 1 SER A N 17
ATOM 7650 C CA . SER A 1 1 ? -13.902 7.670 -0.027 1.00 0.00 1 SER A CA 17
ATOM 7651 C C . SER A 1 1 ? -14.304 7.028 -1.351 1.00 0.00 1 SER A C 17
ATOM 7652 O O . SER A 1 1 ? -15.433 6.567 -1.512 1.00 0.00 1 SER A O 17
ATOM 7662 N N . VAL A 1 2 ? -13.370 7.001 -2.297 1.00 0.00 2 VAL A N 17
ATOM 7663 C CA . VAL A 1 2 ? -13.626 6.414 -3.607 1.00 0.00 2 VAL A CA 17
ATOM 7664 C C . VAL A 1 2 ? -13.806 4.903 -3.507 1.00 0.00 2 VAL A C 17
ATOM 7665 O O . VAL A 1 2 ? -13.370 4.279 -2.539 1.00 0.00 2 VAL A O 17
ATOM 7678 N N . GLN A 1 3 ? -14.451 4.320 -4.512 1.00 0.00 3 GLN A N 17
ATOM 7679 C CA . GLN A 1 3 ? -14.691 2.880 -4.540 1.00 0.00 3 GLN A CA 17
ATOM 7680 C C . GLN A 1 3 ? -13.388 2.103 -4.372 1.00 0.00 3 GLN A C 17
ATOM 7681 O O . GLN A 1 3 ? -12.322 2.692 -4.188 1.00 0.00 3 GLN A O 17
ATOM 7695 N N . ILE A 1 4 ? -13.481 0.779 -4.436 1.00 0.00 4 ILE A N 17
ATOM 7696 C CA . ILE A 1 4 ? -12.313 -0.080 -4.289 1.00 0.00 4 ILE A CA 17
ATOM 7697 C C . ILE A 1 4 ? -12.403 -1.287 -5.221 1.00 0.00 4 ILE A C 17
ATOM 7698 O O . ILE A 1 4 ? -12.384 -2.435 -4.774 1.00 0.00 4 ILE A O 17
ATOM 7714 N N . LEU A 1 5 ? -12.508 -1.016 -6.518 1.00 0.00 5 LEU A N 17
ATOM 7715 C CA . LEU A 1 5 ? -12.609 -2.077 -7.515 1.00 0.00 5 LEU A CA 17
ATOM 7716 C C . LEU A 1 5 ? -11.325 -2.906 -7.589 1.00 0.00 5 LEU A C 17
ATOM 7717 O O . LEU A 1 5 ? -11.313 -3.983 -8.183 1.00 0.00 5 LEU A O 17
ATOM 7733 N N . ARG A 1 6 ? -10.248 -2.405 -6.987 1.00 0.00 6 ARG A N 17
ATOM 7734 C CA . ARG A 1 6 ? -8.975 -3.118 -7.000 1.00 0.00 6 ARG A CA 17
ATOM 7735 C C . ARG A 1 6 ? -7.936 -2.410 -6.136 1.00 0.00 6 ARG A C 17
ATOM 7736 O O . ARG A 1 6 ? -7.399 -1.371 -6.520 1.00 0.00 6 ARG A O 17
ATOM 7757 N N . CYS A 1 7 ? -7.652 -2.986 -4.971 1.00 0.00 7 CYS A N 17
ATOM 7758 C CA . CYS A 1 7 ? -6.673 -2.418 -4.052 1.00 0.00 7 CYS A CA 17
ATOM 7759 C C . CYS A 1 7 ? -6.160 -3.484 -3.083 1.00 0.00 7 CYS A C 17
ATOM 7760 O O . CYS A 1 7 ? -6.335 -3.370 -1.870 1.00 0.00 7 CYS A O 17
ATOM 7767 N N . PRO A 1 8 ? -5.517 -4.542 -3.611 1.00 0.00 8 PRO A N 17
ATOM 7768 C CA . PRO A 1 8 ? -4.982 -5.632 -2.788 1.00 0.00 8 PRO A CA 17
ATOM 7769 C C . PRO A 1 8 ? -4.107 -5.123 -1.647 1.00 0.00 8 PRO A C 17
ATOM 7770 O O . PRO A 1 8 ? -3.925 -3.918 -1.480 1.00 0.00 8 PRO A O 17
ATOM 7781 N N . ASP A 1 9 ? -3.570 -6.053 -0.864 1.00 0.00 9 ASP A N 17
ATOM 7782 C CA . ASP A 1 9 ? -2.712 -5.702 0.263 1.00 0.00 9 ASP A CA 17
ATOM 7783 C C . ASP A 1 9 ? -1.477 -4.942 -0.211 1.00 0.00 9 ASP A C 17
ATOM 7784 O O . ASP A 1 9 ? -0.766 -5.392 -1.109 1.00 0.00 9 ASP A O 17
ATOM 7793 N N . GLY A 1 10 ? -1.231 -3.788 0.398 1.00 0.00 10 GLY A N 17
ATOM 7794 C CA . GLY A 1 10 ? -0.084 -2.983 0.024 1.00 0.00 10 GLY A CA 17
ATOM 7795 C C . GLY A 1 10 ? -0.475 -1.758 -0.779 1.00 0.00 10 GLY A C 17
ATOM 7796 O O . GLY A 1 10 ? 0.213 -0.739 -0.745 1.00 0.00 10 GLY A O 17
ATOM 7800 N N . MET A 1 11 ? -1.584 -1.861 -1.504 1.00 0.00 11 MET A N 17
ATOM 7801 C CA . MET A 1 11 ? -2.068 -0.752 -2.320 1.00 0.00 11 MET A CA 17
ATOM 7802 C C . MET A 1 11 ? -3.094 0.075 -1.554 1.00 0.00 11 MET A C 17
ATOM 7803 O O . MET A 1 11 ? -4.276 -0.264 -1.516 1.00 0.00 11 MET A O 17
ATOM 7817 N N . GLN A 1 12 ? -2.633 1.161 -0.943 1.00 0.00 12 GLN A N 17
ATOM 7818 C CA . GLN A 1 12 ? -3.511 2.037 -0.176 1.00 0.00 12 GLN A CA 17
ATOM 7819 C C . GLN A 1 12 ? -4.013 3.194 -1.036 1.00 0.00 12 GLN A C 17
ATOM 7820 O O . GLN A 1 12 ? -3.308 3.673 -1.922 1.00 0.00 12 GLN A O 17
ATOM 7834 N N . MET A 1 13 ? -5.237 3.638 -0.765 1.00 0.00 13 MET A N 17
ATOM 7835 C CA . MET A 1 13 ? -5.830 4.739 -1.512 1.00 0.00 13 MET A CA 17
ATOM 7836 C C . MET A 1 13 ? -5.098 6.047 -1.230 1.00 0.00 13 MET A C 17
ATOM 7837 O O . MET A 1 13 ? -4.486 6.211 -0.174 1.00 0.00 13 MET A O 17
ATOM 7851 N N . LEU A 1 14 ? -5.163 6.975 -2.179 1.00 0.00 14 LEU A N 17
ATOM 7852 C CA . LEU A 1 14 ? -4.506 8.268 -2.031 1.00 0.00 14 LEU A CA 17
ATOM 7853 C C . LEU A 1 14 ? -5.530 9.377 -1.821 1.00 0.00 14 LEU A C 17
ATOM 7854 O O . LEU A 1 14 ? -6.735 9.152 -1.939 1.00 0.00 14 LEU A O 17
ATOM 7870 N N . ARG A 1 15 ? -5.046 10.575 -1.508 1.00 0.00 15 ARG A N 17
ATOM 7871 C CA . ARG A 1 15 ? -5.923 11.718 -1.284 1.00 0.00 15 ARG A CA 17
ATOM 7872 C C . ARG A 1 15 ? -6.778 11.996 -2.515 1.00 0.00 15 ARG A C 17
ATOM 7873 O O . ARG A 1 15 ? -7.916 12.456 -2.402 1.00 0.00 15 ARG A O 17
ATOM 7894 N N . SER A 1 16 ? -6.226 11.711 -3.690 1.00 0.00 16 SER A N 17
ATOM 7895 C CA . SER A 1 16 ? -6.940 11.928 -4.943 1.00 0.00 16 SER A CA 17
ATOM 7896 C C . SER A 1 16 ? -7.967 10.825 -5.180 1.00 0.00 16 SER A C 17
ATOM 7897 O O . SER A 1 16 ? -9.011 11.057 -5.791 1.00 0.00 16 SER A O 17
ATOM 7905 N N . GLY A 1 17 ? -7.667 9.627 -4.690 1.00 0.00 17 GLY A N 17
ATOM 7906 C CA . GLY A 1 17 ? -8.575 8.507 -4.859 1.00 0.00 17 GLY A CA 17
ATOM 7907 C C . GLY A 1 17 ? -7.885 7.276 -5.413 1.00 0.00 17 GLY A C 17
ATOM 7908 O O . GLY A 1 17 ? -8.320 6.150 -5.171 1.00 0.00 17 GLY A O 17
ATOM 7912 N N . GLN A 1 18 ? -6.806 7.488 -6.160 1.00 0.00 18 GLN A N 17
ATOM 7913 C CA . GLN A 1 18 ? -6.055 6.385 -6.751 1.00 0.00 18 GLN A CA 17
ATOM 7914 C C . GLN A 1 18 ? -5.547 5.431 -5.675 1.00 0.00 18 GLN A C 17
ATOM 7915 O O . GLN A 1 18 ? -5.710 5.682 -4.481 1.00 0.00 18 GLN A O 17
ATOM 7929 N N . CYS A 1 19 ? -4.931 4.335 -6.107 1.00 0.00 19 CYS A N 17
ATOM 7930 C CA . CYS A 1 19 ? -4.399 3.341 -5.182 1.00 0.00 19 CYS A CA 17
ATOM 7931 C C . CYS A 1 19 ? -2.887 3.209 -5.339 1.00 0.00 19 CYS A C 17
ATOM 7932 O O . CYS A 1 19 ? -2.403 2.565 -6.269 1.00 0.00 19 CYS A O 17
ATOM 7939 N N . VAL A 1 20 ? -2.146 3.825 -4.423 1.00 0.00 20 VAL A N 17
ATOM 7940 C CA . VAL A 1 20 ? -0.690 3.775 -4.460 1.00 0.00 20 VAL A CA 17
ATOM 7941 C C . VAL A 1 20 ? -0.169 2.459 -3.887 1.00 0.00 20 VAL A C 17
ATOM 7942 O O . VAL A 1 20 ? -0.620 2.008 -2.835 1.00 0.00 20 VAL A O 17
ATOM 7955 N N . ALA A 1 21 ? 0.781 1.851 -4.590 1.00 0.00 21 ALA A N 17
ATOM 7956 C CA . ALA A 1 21 ? 1.363 0.588 -4.155 1.00 0.00 21 ALA A CA 17
ATOM 7957 C C . ALA A 1 21 ? 2.412 0.809 -3.071 1.00 0.00 21 ALA A C 17
ATOM 7958 O O . ALA A 1 21 ? 3.613 0.800 -3.344 1.00 0.00 21 ALA A O 17
ATOM 7965 N N . THR A 1 22 ? 1.951 1.006 -1.840 1.00 0.00 22 THR A N 17
ATOM 7966 C CA . THR A 1 22 ? 2.851 1.228 -0.713 1.00 0.00 22 THR A CA 17
ATOM 7967 C C . THR A 1 22 ? 3.371 -0.097 -0.165 1.00 0.00 22 THR A C 17
ATOM 7968 O O . THR A 1 22 ? 2.843 -0.627 0.813 1.00 0.00 22 THR A O 17
ATOM 7979 N N . THR A 1 23 ? 4.410 -0.627 -0.802 1.00 0.00 23 THR A N 17
ATOM 7980 C CA . THR A 1 23 ? 5.003 -1.891 -0.379 1.00 0.00 23 THR A CA 17
ATOM 7981 C C . THR A 1 23 ? 6.130 -1.655 0.622 1.00 0.00 23 THR A C 17
ATOM 7982 O O . THR A 1 23 ? 7.277 -2.029 0.380 1.00 0.00 23 THR A O 17
ATOM 7993 N N . GLU A 1 24 ? 5.793 -1.032 1.747 1.00 0.00 24 GLU A N 17
ATOM 7994 C CA . GLU A 1 24 ? 6.773 -0.745 2.787 1.00 0.00 24 GLU A CA 17
ATOM 7995 C C . GLU A 1 24 ? 6.684 -1.768 3.918 1.00 0.00 24 GLU A C 17
ATOM 7996 O O . GLU A 1 24 ? 5.884 -1.613 4.842 1.00 0.00 24 GLU A O 17
ATOM 8008 N N . PRO A 1 25 ? 7.506 -2.832 3.865 1.00 0.00 25 PRO A N 17
ATOM 8009 C CA . PRO A 1 25 ? 7.508 -3.877 4.894 1.00 0.00 25 PRO A CA 17
ATOM 8010 C C . PRO A 1 25 ? 8.016 -3.363 6.240 1.00 0.00 25 PRO A C 17
ATOM 8011 O O . PRO A 1 25 ? 8.512 -2.241 6.338 1.00 0.00 25 PRO A O 17
ATOM 8022 N N . PRO A 1 26 ? 7.900 -4.183 7.299 1.00 0.00 26 PRO A N 17
ATOM 8023 C CA . PRO A 1 26 ? 8.349 -3.805 8.643 1.00 0.00 26 PRO A CA 17
ATOM 8024 C C . PRO A 1 26 ? 9.870 -3.722 8.740 1.00 0.00 26 PRO A C 17
ATOM 8025 O O . PRO A 1 26 ? 10.569 -3.756 7.727 1.00 0.00 26 PRO A O 17
ATOM 8036 N N . PHE A 1 27 ? 10.374 -3.614 9.965 1.00 0.00 27 PHE A N 17
ATOM 8037 C CA . PHE A 1 27 ? 11.812 -3.524 10.193 1.00 0.00 27 PHE A CA 17
ATOM 8038 C C . PHE A 1 27 ? 12.524 -4.762 9.657 1.00 0.00 27 PHE A C 17
ATOM 8039 O O . PHE A 1 27 ? 12.007 -5.876 9.745 1.00 0.00 27 PHE A O 17
ATOM 8056 N N . ASP A 1 28 ? 13.714 -4.559 9.100 1.00 0.00 28 ASP A N 17
ATOM 8057 C CA . ASP A 1 28 ? 14.499 -5.657 8.548 1.00 0.00 28 ASP A CA 17
ATOM 8058 C C . ASP A 1 28 ? 14.792 -6.709 9.614 1.00 0.00 28 ASP A C 17
ATOM 8059 O O . ASP A 1 28 ? 14.805 -6.409 10.808 1.00 0.00 28 ASP A O 17
ATOM 8068 N N . PRO A 1 29 ? 15.032 -7.963 9.195 1.00 0.00 29 PRO A N 17
ATOM 8069 C CA . PRO A 1 29 ? 15.325 -9.063 10.118 1.00 0.00 29 PRO A CA 17
ATOM 8070 C C . PRO A 1 29 ? 16.734 -8.975 10.697 1.00 0.00 29 PRO A C 17
ATOM 8071 O O . PRO A 1 29 ? 17.705 -9.372 10.054 1.00 0.00 29 PRO A O 17
ATOM 8082 N N . ASP A 1 30 ? 16.835 -8.454 11.915 1.00 0.00 30 ASP A N 17
ATOM 8083 C CA . ASP A 1 30 ? 18.125 -8.315 12.579 1.00 0.00 30 ASP A CA 17
ATOM 8084 C C . ASP A 1 30 ? 18.381 -9.489 13.520 1.00 0.00 30 ASP A C 17
ATOM 8085 O O . ASP A 1 30 ? 18.514 -9.311 14.731 1.00 0.00 30 ASP A O 17
ATOM 8094 N N . SER A 1 31 ? 18.447 -10.689 12.954 1.00 0.00 31 SER A N 17
ATOM 8095 C CA . SER A 1 31 ? 18.686 -11.894 13.741 1.00 0.00 31 SER A CA 17
ATOM 8096 C C . SER A 1 31 ? 20.159 -12.286 13.708 1.00 0.00 31 SER A C 17
ATOM 8097 O O . SER A 1 31 ? 20.497 -13.469 13.758 1.00 0.00 31 SER A O 17
ATOM 8105 N N . TYR A 1 32 ? 21.032 -11.288 13.624 1.00 0.00 32 TYR A N 17
ATOM 8106 C CA . TYR A 1 32 ? 22.470 -11.529 13.585 1.00 0.00 32 TYR A CA 17
ATOM 8107 C C . TYR A 1 32 ? 22.838 -12.456 12.431 1.00 0.00 32 TYR A C 17
ATOM 8108 O O . TYR A 1 32 ? 23.120 -11.944 11.328 1.00 0.00 32 TYR A O 17
ATOM 8127 N N . SER A 1 1 ? -16.947 2.061 -2.817 1.00 0.00 1 SER A N 18
ATOM 8128 C CA . SER A 1 1 ? -17.062 1.832 -4.281 1.00 0.00 1 SER A CA 18
ATOM 8129 C C . SER A 1 1 ? -16.906 0.354 -4.622 1.00 0.00 1 SER A C 18
ATOM 8130 O O . SER A 1 1 ? -16.822 -0.493 -3.732 1.00 0.00 1 SER A O 18
ATOM 8140 N N . VAL A 1 2 ? -16.865 0.050 -5.914 1.00 0.00 2 VAL A N 18
ATOM 8141 C CA . VAL A 1 2 ? -16.720 -1.326 -6.372 1.00 0.00 2 VAL A CA 18
ATOM 8142 C C . VAL A 1 2 ? -15.881 -1.395 -7.644 1.00 0.00 2 VAL A C 18
ATOM 8143 O O . VAL A 1 2 ? -16.108 -2.246 -8.505 1.00 0.00 2 VAL A O 18
ATOM 8156 N N . GLN A 1 3 ? -14.912 -0.493 -7.757 1.00 0.00 3 GLN A N 18
ATOM 8157 C CA . GLN A 1 3 ? -14.038 -0.451 -8.924 1.00 0.00 3 GLN A CA 18
ATOM 8158 C C . GLN A 1 3 ? -13.270 -1.759 -9.078 1.00 0.00 3 GLN A C 18
ATOM 8159 O O . GLN A 1 3 ? -13.557 -2.743 -8.396 1.00 0.00 3 GLN A O 18
ATOM 8173 N N . ILE A 1 4 ? -12.294 -1.764 -9.980 1.00 0.00 4 ILE A N 18
ATOM 8174 C CA . ILE A 1 4 ? -11.485 -2.952 -10.225 1.00 0.00 4 ILE A CA 18
ATOM 8175 C C . ILE A 1 4 ? -10.039 -2.727 -9.797 1.00 0.00 4 ILE A C 18
ATOM 8176 O O . ILE A 1 4 ? -9.112 -3.280 -10.387 1.00 0.00 4 ILE A O 18
ATOM 8192 N N . LEU A 1 5 ? -9.854 -1.910 -8.763 1.00 0.00 5 LEU A N 18
ATOM 8193 C CA . LEU A 1 5 ? -8.520 -1.611 -8.255 1.00 0.00 5 LEU A CA 18
ATOM 8194 C C . LEU A 1 5 ? -8.585 -1.129 -6.808 1.00 0.00 5 LEU A C 18
ATOM 8195 O O . LEU A 1 5 ? -7.952 -0.136 -6.444 1.00 0.00 5 LEU A O 18
ATOM 8211 N N . ARG A 1 6 ? -9.353 -1.837 -5.987 1.00 0.00 6 ARG A N 18
ATOM 8212 C CA . ARG A 1 6 ? -9.500 -1.484 -4.579 1.00 0.00 6 ARG A CA 18
ATOM 8213 C C . ARG A 1 6 ? -8.144 -1.471 -3.878 1.00 0.00 6 ARG A C 18
ATOM 8214 O O . ARG A 1 6 ? -7.104 -1.630 -4.515 1.00 0.00 6 ARG A O 18
ATOM 8235 N N . CYS A 1 7 ? -8.163 -1.282 -2.562 1.00 0.00 7 CYS A N 18
ATOM 8236 C CA . CYS A 1 7 ? -6.933 -1.248 -1.779 1.00 0.00 7 CYS A CA 18
ATOM 8237 C C . CYS A 1 7 ? -7.081 -2.054 -0.488 1.00 0.00 7 CYS A C 18
ATOM 8238 O O . CYS A 1 7 ? -7.062 -1.497 0.609 1.00 0.00 7 CYS A O 18
ATOM 8245 N N . PRO A 1 8 ? -7.231 -3.387 -0.603 1.00 0.00 8 PRO A N 18
ATOM 8246 C CA . PRO A 1 8 ? -7.382 -4.271 0.557 1.00 0.00 8 PRO A CA 18
ATOM 8247 C C . PRO A 1 8 ? -6.073 -4.433 1.326 1.00 0.00 8 PRO A C 18
ATOM 8248 O O . PRO A 1 8 ? -5.180 -3.592 1.232 1.00 0.00 8 PRO A O 18
ATOM 8259 N N . ASP A 1 9 ? -5.964 -5.522 2.083 1.00 0.00 9 ASP A N 18
ATOM 8260 C CA . ASP A 1 9 ? -4.762 -5.794 2.863 1.00 0.00 9 ASP A CA 18
ATOM 8261 C C . ASP A 1 9 ? -3.545 -5.918 1.954 1.00 0.00 9 ASP A C 18
ATOM 8262 O O . ASP A 1 9 ? -3.194 -7.013 1.513 1.00 0.00 9 ASP A O 18
ATOM 8271 N N . GLY A 1 10 ? -2.905 -4.788 1.675 1.00 0.00 10 GLY A N 18
ATOM 8272 C CA . GLY A 1 10 ? -1.734 -4.788 0.816 1.00 0.00 10 GLY A CA 18
ATOM 8273 C C . GLY A 1 10 ? -1.512 -3.449 0.140 1.00 0.00 10 GLY A C 18
ATOM 8274 O O . GLY A 1 10 ? -0.388 -3.117 -0.240 1.00 0.00 10 GLY A O 18
ATOM 8278 N N . MET A 1 11 ? -2.583 -2.677 -0.008 1.00 0.00 11 MET A N 18
ATOM 8279 C CA . MET A 1 11 ? -2.502 -1.366 -0.640 1.00 0.00 11 MET A CA 18
ATOM 8280 C C . MET A 1 11 ? -3.329 -0.342 0.130 1.00 0.00 11 MET A C 18
ATOM 8281 O O . MET A 1 11 ? -4.457 -0.620 0.536 1.00 0.00 11 MET A O 18
ATOM 8295 N N . GLN A 1 12 ? -2.760 0.842 0.327 1.00 0.00 12 GLN A N 18
ATOM 8296 C CA . GLN A 1 12 ? -3.445 1.910 1.050 1.00 0.00 12 GLN A CA 18
ATOM 8297 C C . GLN A 1 12 ? -3.740 3.087 0.123 1.00 0.00 12 GLN A C 18
ATOM 8298 O O . GLN A 1 12 ? -3.670 2.957 -1.098 1.00 0.00 12 GLN A O 18
ATOM 8312 N N . MET A 1 13 ? -4.074 4.232 0.709 1.00 0.00 13 MET A N 18
ATOM 8313 C CA . MET A 1 13 ? -4.380 5.428 -0.067 1.00 0.00 13 MET A CA 18
ATOM 8314 C C . MET A 1 13 ? -3.184 6.374 -0.106 1.00 0.00 13 MET A C 18
ATOM 8315 O O . MET A 1 13 ? -2.460 6.515 0.881 1.00 0.00 13 MET A O 18
ATOM 8329 N N . LEU A 1 14 ? -2.984 7.023 -1.248 1.00 0.00 14 LEU A N 18
ATOM 8330 C CA . LEU A 1 14 ? -1.876 7.958 -1.415 1.00 0.00 14 LEU A CA 18
ATOM 8331 C C . LEU A 1 14 ? -2.207 9.307 -0.790 1.00 0.00 14 LEU A C 18
ATOM 8332 O O . LEU A 1 14 ? -3.364 9.599 -0.490 1.00 0.00 14 LEU A O 18
ATOM 8348 N N . ARG A 1 15 ? -1.179 10.130 -0.598 1.00 0.00 15 ARG A N 18
ATOM 8349 C CA . ARG A 1 15 ? -1.360 11.453 -0.013 1.00 0.00 15 ARG A CA 18
ATOM 8350 C C . ARG A 1 15 ? -2.387 12.262 -0.802 1.00 0.00 15 ARG A C 18
ATOM 8351 O O . ARG A 1 15 ? -3.015 13.177 -0.268 1.00 0.00 15 ARG A O 18
ATOM 8372 N N . SER A 1 16 ? -2.556 11.916 -2.076 1.00 0.00 16 SER A N 18
ATOM 8373 C CA . SER A 1 16 ? -3.508 12.608 -2.935 1.00 0.00 16 SER A CA 18
ATOM 8374 C C . SER A 1 16 ? -4.857 11.895 -2.937 1.00 0.00 16 SER A C 18
ATOM 8375 O O . SER A 1 16 ? -5.902 12.525 -3.087 1.00 0.00 16 SER A O 18
ATOM 8383 N N . GLY A 1 17 ? -4.824 10.576 -2.769 1.00 0.00 17 GLY A N 18
ATOM 8384 C CA . GLY A 1 17 ? -6.051 9.801 -2.755 1.00 0.00 17 GLY A CA 18
ATOM 8385 C C . GLY A 1 17 ? -5.935 8.504 -3.534 1.00 0.00 17 GLY A C 18
ATOM 8386 O O . GLY A 1 17 ? -6.695 7.564 -3.302 1.00 0.00 17 GLY A O 18
ATOM 8390 N N . GLN A 1 18 ? -4.982 8.451 -4.462 1.00 0.00 18 GLN A N 18
ATOM 8391 C CA . GLN A 1 18 ? -4.772 7.259 -5.278 1.00 0.00 18 GLN A CA 18
ATOM 8392 C C . GLN A 1 18 ? -4.537 6.031 -4.402 1.00 0.00 18 GLN A C 18
ATOM 8393 O O . GLN A 1 18 ? -4.686 6.090 -3.181 1.00 0.00 18 GLN A O 18
ATOM 8407 N N . CYS A 1 19 ? -4.174 4.916 -5.030 1.00 0.00 19 CYS A N 18
ATOM 8408 C CA . CYS A 1 19 ? -3.926 3.675 -4.302 1.00 0.00 19 CYS A CA 18
ATOM 8409 C C . CYS A 1 19 ? -2.436 3.348 -4.262 1.00 0.00 19 CYS A C 18
ATOM 8410 O O . CYS A 1 19 ? -1.810 3.124 -5.298 1.00 0.00 19 CYS A O 18
ATOM 8417 N N . VAL A 1 20 ? -1.876 3.316 -3.057 1.00 0.00 20 VAL A N 18
ATOM 8418 C CA . VAL A 1 20 ? -0.462 3.012 -2.873 1.00 0.00 20 VAL A CA 18
ATOM 8419 C C . VAL A 1 20 ? -0.266 1.561 -2.449 1.00 0.00 20 VAL A C 18
ATOM 8420 O O . VAL A 1 20 ? -1.186 0.923 -1.936 1.00 0.00 20 VAL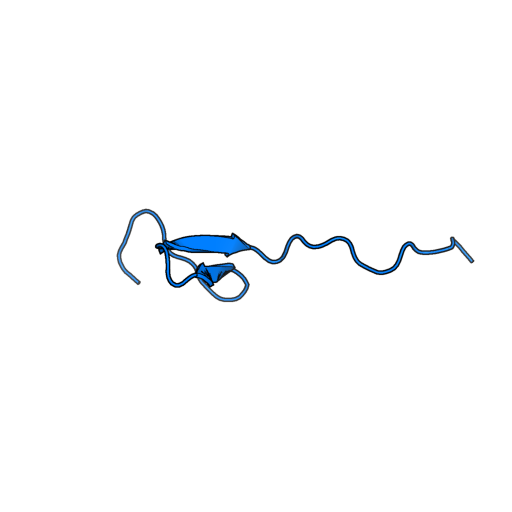 A O 18
ATOM 8433 N N . ALA A 1 21 ? 0.939 1.044 -2.662 1.00 0.00 21 ALA A N 18
ATOM 8434 C CA . ALA A 1 21 ? 1.257 -0.330 -2.297 1.00 0.00 21 ALA A CA 18
ATOM 8435 C C . ALA A 1 21 ? 2.012 -0.382 -0.974 1.00 0.00 21 ALA A C 18
ATOM 8436 O O . ALA A 1 21 ? 2.851 0.474 -0.692 1.00 0.00 21 ALA A O 18
ATOM 8443 N N . THR A 1 22 ? 1.706 -1.388 -0.162 1.00 0.00 22 THR A N 18
ATOM 8444 C CA . THR A 1 22 ? 2.355 -1.548 1.134 1.00 0.00 22 THR A CA 18
ATOM 8445 C C . THR A 1 22 ? 3.868 -1.673 0.977 1.00 0.00 22 THR A C 18
ATOM 8446 O O . THR A 1 22 ? 4.396 -2.773 0.804 1.00 0.00 22 THR A O 18
ATOM 8457 N N . THR A 1 23 ? 4.558 -0.540 1.039 1.00 0.00 23 THR A N 18
ATOM 8458 C CA . THR A 1 23 ? 6.011 -0.518 0.903 1.00 0.00 23 THR A CA 18
ATOM 8459 C C . THR A 1 23 ? 6.611 0.641 1.692 1.00 0.00 23 THR A C 18
ATOM 8460 O O . THR A 1 23 ? 7.645 1.193 1.316 1.00 0.00 23 THR A O 18
ATOM 8471 N N . GLU A 1 24 ? 5.954 1.007 2.788 1.00 0.00 24 GLU A N 18
ATOM 8472 C CA . GLU A 1 24 ? 6.421 2.102 3.630 1.00 0.00 24 GLU A CA 18
ATOM 8473 C C . GLU A 1 24 ? 7.604 1.664 4.492 1.00 0.00 24 GLU A C 18
ATOM 8474 O O . GLU A 1 24 ? 8.698 2.219 4.386 1.00 0.00 24 GLU A O 18
ATOM 8486 N N . PRO A 1 25 ? 7.401 0.657 5.362 1.00 0.00 25 PRO A N 18
ATOM 8487 C CA . PRO A 1 25 ? 8.459 0.151 6.241 1.00 0.00 25 PRO A CA 18
ATOM 8488 C C . PRO A 1 25 ? 9.498 -0.673 5.485 1.00 0.00 25 PRO A C 18
ATOM 8489 O O . PRO A 1 25 ? 9.210 -1.779 5.027 1.00 0.00 25 PRO A O 18
ATOM 8500 N N . PRO A 1 26 ? 10.730 -0.146 5.339 1.00 0.00 26 PRO A N 18
ATOM 8501 C CA . PRO A 1 26 ? 11.806 -0.850 4.631 1.00 0.00 26 PRO A CA 18
ATOM 8502 C C . PRO A 1 26 ? 12.280 -2.088 5.383 1.00 0.00 26 PRO A C 18
ATOM 8503 O O . PRO A 1 26 ? 11.630 -2.539 6.327 1.00 0.00 26 PRO A O 18
ATOM 8514 N N . PHE A 1 27 ? 13.415 -2.635 4.958 1.00 0.00 27 PHE A N 18
ATOM 8515 C CA . PHE A 1 27 ? 13.975 -3.821 5.587 1.00 0.00 27 PHE A CA 18
ATOM 8516 C C . PHE A 1 27 ? 14.422 -3.522 7.015 1.00 0.00 27 PHE A C 18
ATOM 8517 O O . PHE A 1 27 ? 15.615 -3.393 7.290 1.00 0.00 27 PHE A O 18
ATOM 8534 N N . ASP A 1 28 ? 13.457 -3.413 7.922 1.00 0.00 28 ASP A N 18
ATOM 8535 C CA . ASP A 1 28 ? 13.743 -3.129 9.320 1.00 0.00 28 ASP A CA 18
ATOM 8536 C C . ASP A 1 28 ? 14.645 -4.208 9.923 1.00 0.00 28 ASP A C 18
ATOM 8537 O O . ASP A 1 28 ? 14.216 -5.345 10.118 1.00 0.00 28 ASP A O 18
ATOM 8546 N N . PRO A 1 29 ? 15.911 -3.866 10.227 1.00 0.00 29 PRO A N 18
ATOM 8547 C CA . PRO A 1 29 ? 16.864 -4.817 10.811 1.00 0.00 29 PRO A CA 18
ATOM 8548 C C . PRO A 1 29 ? 16.289 -5.550 12.018 1.00 0.00 29 PRO A C 18
ATOM 8549 O O . PRO A 1 29 ? 16.392 -5.078 13.150 1.00 0.00 29 PRO A O 18
ATOM 8560 N N . ASP A 1 30 ? 15.682 -6.706 11.767 1.00 0.00 30 ASP A N 18
ATOM 8561 C CA . ASP A 1 30 ? 15.090 -7.504 12.834 1.00 0.00 30 ASP A CA 18
ATOM 8562 C C . ASP A 1 30 ? 16.128 -8.425 13.466 1.00 0.00 30 ASP A C 18
ATOM 8563 O O . ASP A 1 30 ? 16.114 -8.655 14.675 1.00 0.00 30 ASP A O 18
ATOM 8572 N N . SER A 1 31 ? 17.028 -8.947 12.640 1.00 0.00 31 SER A N 18
ATOM 8573 C CA . SER A 1 31 ? 18.075 -9.843 13.116 1.00 0.00 31 SER A CA 18
ATOM 8574 C C . SER A 1 31 ? 18.996 -10.259 11.974 1.00 0.00 31 SER A C 18
ATOM 8575 O O . SER A 1 31 ? 20.112 -9.757 11.849 1.00 0.00 31 SER A O 18
ATOM 8583 N N . TYR A 1 32 ? 18.518 -11.179 11.147 1.00 0.00 32 TYR A N 18
ATOM 8584 C CA . TYR A 1 32 ? 19.295 -11.666 10.012 1.00 0.00 32 TYR A CA 18
ATOM 8585 C C . TYR A 1 32 ? 18.381 -12.108 8.875 1.00 0.00 32 TYR A C 18
ATOM 8586 O O . TYR A 1 32 ? 18.897 -12.651 7.877 1.00 0.00 32 TYR A O 18
ATOM 8605 N N . SER A 1 1 ? -19.557 1.282 -5.527 1.00 0.00 1 SER A N 19
ATOM 8606 C CA . SER A 1 1 ? -19.388 -0.112 -6.012 1.00 0.00 1 SER A CA 19
ATOM 8607 C C . SER A 1 1 ? -17.915 -0.511 -6.042 1.00 0.00 1 SER A C 19
ATOM 8608 O O . SER A 1 1 ? -17.044 0.266 -5.649 1.00 0.00 1 SER A O 19
ATOM 8618 N N . VAL A 1 2 ? -17.646 -1.724 -6.511 1.00 0.00 2 VAL A N 19
ATOM 8619 C CA . VAL A 1 2 ? -16.279 -2.226 -6.592 1.00 0.00 2 VAL A CA 19
ATOM 8620 C C . VAL A 1 2 ? -15.532 -1.601 -7.768 1.00 0.00 2 VAL A C 19
ATOM 8621 O O . VAL A 1 2 ? -15.821 -1.899 -8.928 1.00 0.00 2 VAL A O 19
ATOM 8634 N N . GLN A 1 3 ? -14.573 -0.736 -7.459 1.00 0.00 3 GLN A N 19
ATOM 8635 C CA . GLN A 1 3 ? -13.786 -0.069 -8.490 1.00 0.00 3 GLN A CA 19
ATOM 8636 C C . GLN A 1 3 ? -12.513 -0.853 -8.796 1.00 0.00 3 GLN A C 19
ATOM 8637 O O . GLN A 1 3 ? -12.304 -1.945 -8.267 1.00 0.00 3 GLN A O 19
ATOM 8651 N N . ILE A 1 4 ? -11.668 -0.291 -9.652 1.00 0.00 4 ILE A N 19
ATOM 8652 C CA . ILE A 1 4 ? -10.417 -0.937 -10.027 1.00 0.00 4 ILE A CA 19
ATOM 8653 C C . ILE A 1 4 ? -9.230 -0.280 -9.331 1.00 0.00 4 ILE A C 19
ATOM 8654 O O . ILE A 1 4 ? -8.123 -0.248 -9.867 1.00 0.00 4 ILE A O 19
ATOM 8670 N N . LEU A 1 5 ? -9.469 0.241 -8.131 1.00 0.00 5 LEU A N 19
ATOM 8671 C CA . LEU A 1 5 ? -8.419 0.895 -7.359 1.00 0.00 5 LEU A CA 19
ATOM 8672 C C . LEU A 1 5 ? -8.780 0.935 -5.877 1.00 0.00 5 LEU A C 19
ATOM 8673 O O . LEU A 1 5 ? -8.396 1.860 -5.159 1.00 0.00 5 LEU A O 19
ATOM 8689 N N . ARG A 1 6 ? -9.519 -0.073 -5.426 1.00 0.00 6 ARG A N 19
ATOM 8690 C CA . ARG A 1 6 ? -9.933 -0.154 -4.030 1.00 0.00 6 ARG A CA 19
ATOM 8691 C C . ARG A 1 6 ? -8.720 -0.186 -3.106 1.00 0.00 6 ARG A C 19
ATOM 8692 O O . ARG A 1 6 ? -7.583 -0.046 -3.555 1.00 0.00 6 ARG A O 19
ATOM 8713 N N . CYS A 1 7 ? -8.967 -0.370 -1.813 1.00 0.00 7 CYS A N 19
ATOM 8714 C CA . CYS A 1 7 ? -7.891 -0.420 -0.828 1.00 0.00 7 CYS A CA 19
ATOM 8715 C C . CYS A 1 7 ? -7.912 -1.739 -0.058 1.00 0.00 7 CYS A C 19
ATOM 8716 O O . CYS A 1 7 ? -8.363 -1.791 1.086 1.00 0.00 7 CYS A O 19
ATOM 8723 N N . PRO A 1 8 ? -7.424 -2.828 -0.676 1.00 0.00 8 PRO A N 19
ATOM 8724 C CA . PRO A 1 8 ? -7.389 -4.150 -0.044 1.00 0.00 8 PRO A CA 19
ATOM 8725 C C . PRO A 1 8 ? -6.462 -4.182 1.167 1.00 0.00 8 PRO A C 19
ATOM 8726 O O . PRO A 1 8 ? -5.787 -3.199 1.471 1.00 0.00 8 PRO A O 19
ATOM 8737 N N . ASP A 1 9 ? -6.432 -5.320 1.854 1.00 0.00 9 ASP A N 19
ATOM 8738 C CA . ASP A 1 9 ? -5.585 -5.481 3.029 1.00 0.00 9 ASP A CA 19
ATOM 8739 C C . ASP A 1 9 ? -4.112 -5.501 2.634 1.00 0.00 9 ASP A C 19
ATOM 8740 O O . ASP A 1 9 ? -3.509 -6.567 2.509 1.00 0.00 9 ASP A O 19
ATOM 8749 N N . GLY A 1 10 ? -3.540 -4.319 2.436 1.00 0.00 10 GLY A N 19
ATOM 8750 C CA . GLY A 1 10 ? -2.143 -4.225 2.055 1.00 0.00 10 GLY A CA 19
ATOM 8751 C C . GLY A 1 10 ? -1.835 -2.962 1.273 1.00 0.00 10 GLY A C 19
ATOM 8752 O O . GLY A 1 10 ? -0.685 -2.525 1.218 1.00 0.00 10 GLY A O 19
ATOM 8756 N N . MET A 1 11 ? -2.861 -2.372 0.666 1.00 0.00 11 MET A N 19
ATOM 8757 C CA . MET A 1 11 ? -2.689 -1.153 -0.113 1.00 0.00 11 MET A CA 19
ATOM 8758 C C . MET A 1 11 ? -3.109 0.067 0.699 1.00 0.00 11 MET A C 19
ATOM 8759 O O . MET A 1 11 ? -4.261 0.181 1.115 1.00 0.00 11 MET A O 19
ATOM 8773 N N . GLN A 1 12 ? -2.165 0.974 0.923 1.00 0.00 12 GLN A N 19
ATOM 8774 C CA . GLN A 1 12 ? -2.440 2.183 1.689 1.00 0.00 12 GLN A CA 19
ATOM 8775 C C . GLN A 1 12 ? -2.639 3.380 0.765 1.00 0.00 12 GLN A C 19
ATOM 8776 O O . GLN A 1 12 ? -2.073 3.437 -0.326 1.00 0.00 12 GLN A O 19
ATOM 8790 N N . MET A 1 13 ? -3.448 4.335 1.212 1.00 0.00 13 MET A N 19
ATOM 8791 C CA . MET A 1 13 ? -3.723 5.533 0.425 1.00 0.00 13 MET A CA 19
ATOM 8792 C C . MET A 1 13 ? -2.460 6.370 0.252 1.00 0.00 13 MET A C 19
ATOM 8793 O O . MET A 1 13 ? -1.552 6.320 1.082 1.00 0.00 13 MET A O 19
ATOM 8807 N N . LEU A 1 14 ? -2.406 7.138 -0.832 1.00 0.00 14 LEU A N 19
ATOM 8808 C CA . LEU A 1 14 ? -1.250 7.984 -1.112 1.00 0.00 14 LEU A CA 19
ATOM 8809 C C . LEU A 1 14 ? -1.658 9.450 -1.222 1.00 0.00 14 LEU A C 19
ATOM 8810 O O . LEU A 1 14 ? -2.820 9.800 -1.019 1.00 0.00 14 LEU A O 19
ATOM 8826 N N . ARG A 1 15 ? -0.691 10.304 -1.544 1.00 0.00 15 ARG A N 19
ATOM 8827 C CA . ARG A 1 15 ? -0.942 11.736 -1.679 1.00 0.00 15 ARG A CA 19
ATOM 8828 C C . ARG A 1 15 ? -1.992 12.012 -2.751 1.00 0.00 15 ARG A C 19
ATOM 8829 O O . ARG A 1 15 ? -2.865 12.862 -2.575 1.00 0.00 15 ARG A O 19
ATOM 8850 N N . SER A 1 16 ? -1.897 11.291 -3.861 1.00 0.00 16 SER A N 19
ATOM 8851 C CA . SER A 1 16 ? -2.835 11.461 -4.965 1.00 0.00 16 SER A CA 19
ATOM 8852 C C . SER A 1 16 ? -4.264 11.168 -4.515 1.00 0.00 16 SER A C 19
ATOM 8853 O O . SER A 1 16 ? -5.219 11.752 -5.029 1.00 0.00 16 SER A O 19
ATOM 8861 N N . GLY A 1 17 ? -4.403 10.260 -3.555 1.00 0.00 17 GLY A N 19
ATOM 8862 C CA . GLY A 1 17 ? -5.716 9.906 -3.054 1.00 0.00 17 GLY A CA 19
ATOM 8863 C C . GLY A 1 17 ? -6.016 8.430 -3.216 1.00 0.00 17 GLY A C 19
ATOM 8864 O O . GLY A 1 17 ? -6.660 7.821 -2.362 1.00 0.00 17 GLY A O 19
ATOM 8868 N N . GLN A 1 18 ? -5.544 7.852 -4.316 1.00 0.00 18 GLN A N 19
ATOM 8869 C CA . GLN A 1 18 ? -5.760 6.436 -4.588 1.00 0.00 18 GLN A CA 19
ATOM 8870 C C . GLN A 1 18 ? -5.084 5.575 -3.526 1.00 0.00 18 GLN A C 19
ATOM 8871 O O . GLN A 1 18 ? -4.671 6.076 -2.481 1.00 0.00 18 GLN A O 19
ATOM 8885 N N . CYS A 1 19 ? -4.972 4.280 -3.801 1.00 0.00 19 CYS A N 19
ATOM 8886 C CA . CYS A 1 19 ? -4.344 3.353 -2.867 1.00 0.00 19 CYS A CA 19
ATOM 8887 C C . CYS A 1 19 ? -3.236 2.556 -3.548 1.00 0.00 19 CYS A C 19
ATOM 8888 O O . CYS A 1 19 ? -3.489 1.794 -4.481 1.00 0.00 19 CYS A O 19
ATOM 8895 N N . VAL A 1 20 ? -2.007 2.738 -3.074 1.00 0.00 20 VAL A N 19
ATOM 8896 C CA . VAL A 1 20 ? -0.859 2.036 -3.636 1.00 0.00 20 VAL A CA 19
ATOM 8897 C C . VAL A 1 20 ? -0.474 0.837 -2.776 1.00 0.00 20 VAL A C 19
ATOM 8898 O O . VAL A 1 20 ? -0.782 0.789 -1.585 1.00 0.00 20 VAL A O 19
ATOM 8911 N N . ALA A 1 21 ? 0.204 -0.131 -3.387 1.00 0.00 21 ALA A N 19
ATOM 8912 C CA . ALA A 1 21 ? 0.634 -1.329 -2.679 1.00 0.00 21 ALA A CA 19
ATOM 8913 C C . ALA A 1 21 ? 1.745 -1.011 -1.684 1.00 0.00 21 ALA A C 19
ATOM 8914 O O . ALA A 1 21 ? 2.690 -0.291 -2.004 1.00 0.00 21 ALA A O 19
ATOM 8921 N N . THR A 1 22 ? 1.624 -1.551 -0.476 1.00 0.00 22 THR A N 19
ATOM 8922 C CA . THR A 1 22 ? 2.618 -1.324 0.567 1.00 0.00 22 THR A CA 19
ATOM 8923 C C . THR A 1 22 ? 3.948 -1.974 0.203 1.00 0.00 22 THR A C 19
ATOM 8924 O O . THR A 1 22 ? 4.131 -3.178 0.378 1.00 0.00 22 THR A O 19
ATOM 8935 N N . THR A 1 23 ? 4.876 -1.167 -0.304 1.00 0.00 23 THR A N 19
ATOM 8936 C CA . THR A 1 23 ? 6.191 -1.666 -0.691 1.00 0.00 23 THR A CA 19
ATOM 8937 C C . THR A 1 23 ? 7.247 -1.265 0.334 1.00 0.00 23 THR A C 19
ATOM 8938 O O . THR A 1 23 ? 8.416 -1.081 -0.003 1.00 0.00 23 THR A O 19
ATOM 8949 N N . GLU A 1 24 ? 6.824 -1.133 1.586 1.00 0.00 24 GLU A N 19
ATOM 8950 C CA . GLU A 1 24 ? 7.724 -0.755 2.662 1.00 0.00 24 GLU A CA 19
ATOM 8951 C C . GLU A 1 24 ? 8.481 -1.972 3.191 1.00 0.00 24 GLU A C 19
ATOM 8952 O O . GLU A 1 24 ? 7.963 -3.088 3.179 1.00 0.00 24 GLU A O 19
ATOM 8964 N N . PRO A 1 25 ? 9.723 -1.770 3.665 1.00 0.00 25 PRO A N 19
ATOM 8965 C CA . PRO A 1 25 ? 10.549 -2.855 4.201 1.00 0.00 25 PRO A CA 19
ATOM 8966 C C . PRO A 1 25 ? 10.063 -3.333 5.569 1.00 0.00 25 PRO A C 19
ATOM 8967 O O . PRO A 1 25 ? 10.154 -2.602 6.555 1.00 0.00 25 PRO A O 19
ATOM 8978 N N . PRO A 1 26 ? 9.540 -4.570 5.649 1.00 0.00 26 PRO A N 19
ATOM 8979 C CA . PRO A 1 26 ? 9.043 -5.133 6.910 1.00 0.00 26 PRO A CA 19
ATOM 8980 C C . PRO A 1 26 ? 10.079 -5.058 8.025 1.00 0.00 26 PRO A C 19
ATOM 8981 O O . PRO A 1 26 ? 11.149 -4.473 7.854 1.00 0.00 26 PRO A O 19
ATOM 8992 N N . PHE A 1 27 ? 9.756 -5.654 9.169 1.00 0.00 27 PHE A N 19
ATOM 8993 C CA . PHE A 1 27 ? 10.662 -5.653 10.311 1.00 0.00 27 PHE A CA 19
ATOM 8994 C C . PHE A 1 27 ? 11.450 -6.957 10.384 1.00 0.00 27 PHE A C 19
ATOM 8995 O O . PHE A 1 27 ? 11.828 -7.404 11.466 1.00 0.00 27 PHE A O 19
ATOM 9012 N N . ASP A 1 28 ? 11.692 -7.560 9.226 1.00 0.00 28 ASP A N 19
ATOM 9013 C CA . ASP A 1 28 ? 12.434 -8.813 9.159 1.00 0.00 28 ASP A CA 19
ATOM 9014 C C . ASP A 1 28 ? 13.936 -8.556 9.019 1.00 0.00 28 ASP A C 19
ATOM 9015 O O . ASP A 1 28 ? 14.717 -8.931 9.893 1.00 0.00 28 ASP A O 19
ATOM 9024 N N . PRO A 1 29 ? 14.362 -7.914 7.915 1.00 0.00 29 PRO A N 19
ATOM 9025 C CA . PRO A 1 29 ? 15.777 -7.616 7.679 1.00 0.00 29 PRO A CA 19
ATOM 9026 C C . PRO A 1 29 ? 16.262 -6.424 8.498 1.00 0.00 29 PRO A C 19
ATOM 9027 O O . PRO A 1 29 ? 15.466 -5.713 9.111 1.00 0.00 29 PRO A O 19
ATOM 9038 N N . ASP A 1 30 ? 17.574 -6.213 8.504 1.00 0.00 30 ASP A N 19
ATOM 9039 C CA . ASP A 1 30 ? 18.167 -5.106 9.248 1.00 0.00 30 ASP A CA 19
ATOM 9040 C C . ASP A 1 30 ? 19.676 -5.062 9.045 1.00 0.00 30 ASP A C 19
ATOM 9041 O O . ASP A 1 30 ? 20.216 -4.084 8.525 1.00 0.00 30 ASP A O 19
ATOM 9050 N N . SER A 1 31 ? 20.349 -6.126 9.459 1.00 0.00 31 SER A N 19
ATOM 9051 C CA . SER A 1 31 ? 21.800 -6.218 9.326 1.00 0.00 31 SER A CA 19
ATOM 9052 C C . SER A 1 31 ? 22.309 -7.562 9.832 1.00 0.00 31 SER A C 19
ATOM 9053 O O . SER A 1 31 ? 23.213 -8.157 9.246 1.00 0.00 31 SER A O 19
ATOM 9061 N N . TYR A 1 32 ? 21.723 -8.035 10.926 1.00 0.00 32 TYR A N 19
ATOM 9062 C CA . TYR A 1 32 ? 22.116 -9.309 11.514 1.00 0.00 32 TYR A CA 19
ATOM 9063 C C . TYR A 1 32 ? 21.652 -10.475 10.648 1.00 0.00 32 TYR A C 19
ATOM 9064 O O . TYR A 1 32 ? 20.543 -10.384 10.080 1.00 0.00 32 TYR A O 19
ATOM 9083 N N . SER A 1 1 ? -16.950 4.148 -1.351 1.00 0.00 1 SER A N 20
ATOM 9084 C CA . SER A 1 1 ? -16.772 4.035 -2.822 1.00 0.00 1 SER A CA 20
ATOM 9085 C C . SER A 1 1 ? -15.331 3.689 -3.179 1.00 0.00 1 SER A C 20
ATOM 9086 O O . SER A 1 1 ? -14.575 4.536 -3.656 1.00 0.00 1 SER A O 20
ATOM 9096 N N . VAL A 1 2 ? -14.953 2.436 -2.944 1.00 0.00 2 VAL A N 20
ATOM 9097 C CA . VAL A 1 2 ? -13.605 1.974 -3.238 1.00 0.00 2 VAL A CA 20
ATOM 9098 C C . VAL A 1 2 ? -13.315 2.039 -4.734 1.00 0.00 2 VAL A C 20
ATOM 9099 O O . VAL A 1 2 ? -14.080 1.521 -5.548 1.00 0.00 2 VAL A O 20
ATOM 9112 N N . GLN A 1 3 ? -12.206 2.678 -5.088 1.00 0.00 3 GLN A N 20
ATOM 9113 C CA . GLN A 1 3 ? -11.814 2.810 -6.488 1.00 0.00 3 GLN A CA 20
ATOM 9114 C C . GLN A 1 3 ? -11.611 1.442 -7.129 1.00 0.00 3 GLN A C 20
ATOM 9115 O O . GLN A 1 3 ? -11.814 0.410 -6.491 1.00 0.00 3 GLN A O 20
ATOM 9129 N N . ILE A 1 4 ? -11.210 1.443 -8.396 1.00 0.00 4 ILE A N 20
ATOM 9130 C CA . ILE A 1 4 ? -10.979 0.201 -9.124 1.00 0.00 4 ILE A CA 20
ATOM 9131 C C . ILE A 1 4 ? -9.487 -0.095 -9.250 1.00 0.00 4 ILE A C 20
ATOM 9132 O O . ILE A 1 4 ? -9.041 -0.692 -10.229 1.00 0.00 4 ILE A O 20
ATOM 9148 N N . LEU A 1 5 ? -8.720 0.331 -8.252 1.00 0.00 5 LEU A N 20
ATOM 9149 C CA . LEU A 1 5 ? -7.278 0.114 -8.251 1.00 0.00 5 LEU A CA 20
ATOM 9150 C C . LEU A 1 5 ? -6.708 0.230 -6.841 1.00 0.00 5 LEU A C 20
ATOM 9151 O O . LEU A 1 5 ? -5.550 0.605 -6.658 1.00 0.00 5 LEU A O 20
ATOM 9167 N N . ARG A 1 6 ? -7.530 -0.093 -5.846 1.00 0.00 6 ARG A N 20
ATOM 9168 C CA . ARG A 1 6 ? -7.111 -0.024 -4.453 1.00 0.00 6 ARG A CA 20
ATOM 9169 C C . ARG A 1 6 ? -5.887 -0.904 -4.205 1.00 0.00 6 ARG A C 20
ATOM 9170 O O . ARG A 1 6 ? -5.584 -1.799 -4.994 1.00 0.00 6 ARG A O 20
ATOM 9191 N N . CYS A 1 7 ? -5.190 -0.645 -3.104 1.00 0.00 7 CYS A N 20
ATOM 9192 C CA . CYS A 1 7 ? -4.004 -1.412 -2.752 1.00 0.00 7 CYS A CA 20
ATOM 9193 C C . CYS A 1 7 ? -4.356 -2.549 -1.794 1.00 0.00 7 CYS A C 20
ATOM 9194 O O . CYS A 1 7 ? -5.334 -2.467 -1.052 1.00 0.00 7 CYS A O 20
ATOM 9201 N N . PRO A 1 8 ? -3.558 -3.628 -1.803 1.00 0.00 8 PRO A N 20
ATOM 9202 C CA . PRO A 1 8 ? -3.783 -4.790 -0.935 1.00 0.00 8 PRO A CA 20
ATOM 9203 C C . PRO A 1 8 ? -3.980 -4.401 0.527 1.00 0.00 8 PRO A C 20
ATOM 9204 O O . PRO A 1 8 ? -3.935 -3.223 0.882 1.00 0.00 8 PRO A O 20
ATOM 9215 N N . ASP A 1 9 ? -4.198 -5.406 1.369 1.00 0.00 9 ASP A N 20
ATOM 9216 C CA . ASP A 1 9 ? -4.402 -5.180 2.795 1.00 0.00 9 ASP A CA 20
ATOM 9217 C C . ASP A 1 9 ? -3.185 -4.504 3.416 1.00 0.00 9 ASP A C 20
ATOM 9218 O O . ASP A 1 9 ? -2.045 -4.877 3.136 1.00 0.00 9 ASP A O 20
ATOM 9227 N N . GLY A 1 10 ? -3.432 -3.506 4.255 1.00 0.00 10 GLY A N 20
ATOM 9228 C CA . GLY A 1 10 ? -2.345 -2.791 4.896 1.00 0.00 10 GLY A CA 20
ATOM 9229 C C . GLY A 1 10 ? -1.913 -1.568 4.112 1.00 0.00 10 GLY A C 20
ATOM 9230 O O . GLY A 1 10 ? -1.074 -0.793 4.572 1.00 0.00 10 GLY A O 20
ATOM 9234 N N . MET A 1 11 ? -2.482 -1.391 2.922 1.00 0.00 11 MET A N 20
ATOM 9235 C CA . MET A 1 11 ? -2.145 -0.253 2.077 1.00 0.00 11 MET A CA 20
ATOM 9236 C C . MET A 1 11 ? -3.332 0.696 1.942 1.00 0.00 11 MET A C 20
ATOM 9237 O O . MET A 1 11 ? -4.449 0.270 1.646 1.00 0.00 11 MET A O 20
ATOM 9251 N N . GLN A 1 12 ? -3.082 1.982 2.164 1.00 0.00 12 GLN A N 20
ATOM 9252 C CA . GLN A 1 12 ? -4.133 2.990 2.068 1.00 0.00 12 GLN A CA 20
ATOM 9253 C C . GLN A 1 12 ? -3.927 3.881 0.847 1.00 0.00 12 GLN A C 20
ATOM 9254 O O . GLN A 1 12 ? -3.235 4.896 0.918 1.00 0.00 12 GLN A O 20
ATOM 9268 N N . MET A 1 13 ? -4.533 3.496 -0.270 1.00 0.00 13 MET A N 20
ATOM 9269 C CA . MET A 1 13 ? -4.416 4.262 -1.506 1.00 0.00 13 MET A CA 20
ATOM 9270 C C . MET A 1 13 ? -5.472 5.361 -1.566 1.00 0.00 13 MET A C 20
ATOM 9271 O O . MET A 1 13 ? -6.514 5.268 -0.918 1.00 0.00 13 MET A O 20
ATOM 9285 N N . LEU A 1 14 ? -5.196 6.402 -2.346 1.00 0.00 14 LEU A N 20
ATOM 9286 C CA . LEU A 1 14 ? -6.125 7.517 -2.486 1.00 0.00 14 LEU A CA 20
ATOM 9287 C C . LEU A 1 14 ? -6.622 7.633 -3.924 1.00 0.00 14 LEU A C 20
ATOM 9288 O O . LEU A 1 14 ? -6.013 7.094 -4.848 1.00 0.00 14 LEU A O 20
ATOM 9304 N N . ARG A 1 15 ? -7.735 8.339 -4.103 1.00 0.00 15 ARG A N 20
ATOM 9305 C CA . ARG A 1 15 ? -8.317 8.527 -5.428 1.00 0.00 15 ARG A CA 20
ATOM 9306 C C . ARG A 1 15 ? -7.303 9.142 -6.388 1.00 0.00 15 ARG A C 20
ATOM 9307 O O . ARG A 1 15 ? -7.341 8.888 -7.592 1.00 0.00 15 ARG A O 20
ATOM 9328 N N . SER A 1 16 ? -6.397 9.949 -5.846 1.00 0.00 16 SER A N 20
ATOM 9329 C CA . SER A 1 16 ? -5.373 10.599 -6.654 1.00 0.00 16 SER A CA 20
ATOM 9330 C C . SER A 1 16 ? -4.496 9.562 -7.349 1.00 0.00 16 SER A C 20
ATOM 9331 O O . SER A 1 16 ? -4.042 9.774 -8.475 1.00 0.00 16 SER A O 20
ATOM 9339 N N . GLY A 1 17 ? -4.260 8.443 -6.673 1.00 0.00 17 GLY A N 20
ATOM 9340 C CA . GLY A 1 17 ? -3.437 7.392 -7.242 1.00 0.00 17 GLY A CA 20
ATOM 9341 C C . GLY A 1 17 ? -2.355 6.923 -6.292 1.00 0.00 17 GLY A C 20
ATOM 9342 O O . GLY A 1 17 ? -1.908 5.779 -6.366 1.00 0.00 17 GLY A O 20
ATOM 9346 N N . GLN A 1 18 ? -1.931 7.809 -5.397 1.00 0.00 18 GLN A N 20
ATOM 9347 C CA . GLN A 1 18 ? -0.894 7.479 -4.426 1.00 0.00 18 GLN A CA 20
ATOM 9348 C C . GLN A 1 18 ? -1.314 6.295 -3.562 1.00 0.00 18 GLN A C 20
ATOM 9349 O O . GLN A 1 18 ? -2.490 6.142 -3.230 1.00 0.00 18 GLN A O 20
ATOM 9363 N N . CYS A 1 19 ? -0.346 5.461 -3.202 1.00 0.00 19 CYS A N 20
ATOM 9364 C CA . CYS A 1 19 ? -0.612 4.289 -2.376 1.00 0.00 19 CYS A CA 20
ATOM 9365 C C . CYS A 1 19 ? 0.169 4.358 -1.067 1.00 0.00 19 CYS A C 20
ATOM 9366 O O . CYS A 1 19 ? 1.398 4.274 -1.061 1.00 0.00 19 CYS A O 20
ATOM 9373 N N . VAL A 1 20 ? -0.552 4.509 0.040 1.00 0.00 20 VAL A N 20
ATOM 9374 C CA . VAL A 1 20 ? 0.075 4.587 1.354 1.00 0.00 20 VAL A CA 20
ATOM 9375 C C . VAL A 1 20 ? 0.323 3.193 1.923 1.00 0.00 20 VAL A C 20
ATOM 9376 O O . VAL A 1 20 ? -0.146 2.862 3.012 1.00 0.00 20 VAL A O 20
ATOM 9389 N N . ALA A 1 21 ? 1.064 2.382 1.177 1.00 0.00 21 ALA A N 20
ATOM 9390 C CA . ALA A 1 21 ? 1.375 1.023 1.604 1.00 0.00 21 ALA A CA 20
ATOM 9391 C C . ALA A 1 21 ? 2.200 1.026 2.885 1.00 0.00 21 ALA A C 20
ATOM 9392 O O . ALA A 1 21 ? 3.239 1.682 2.965 1.00 0.00 21 ALA A O 20
ATOM 9399 N N . THR A 1 22 ? 1.733 0.286 3.888 1.00 0.00 22 THR A N 20
ATOM 9400 C CA . THR A 1 22 ? 2.432 0.203 5.166 1.00 0.00 22 THR A CA 20
ATOM 9401 C C . THR A 1 22 ? 3.433 -0.951 5.175 1.00 0.00 22 THR A C 20
ATOM 9402 O O . THR A 1 22 ? 3.751 -1.501 6.229 1.00 0.00 22 THR A O 20
ATOM 9413 N N . THR A 1 23 ? 3.926 -1.310 3.995 1.00 0.00 23 THR A N 20
ATOM 9414 C CA . THR A 1 23 ? 4.893 -2.395 3.863 1.00 0.00 23 THR A CA 20
ATOM 9415 C C . THR A 1 23 ? 5.646 -2.288 2.541 1.00 0.00 23 THR A C 20
ATOM 9416 O O . THR A 1 23 ? 5.976 -3.297 1.920 1.00 0.00 23 THR A O 20
ATOM 9427 N N . GLU A 1 24 ? 5.907 -1.056 2.115 1.00 0.00 24 GLU A N 20
ATOM 9428 C CA . GLU A 1 24 ? 6.615 -0.811 0.863 1.00 0.00 24 GLU A CA 20
ATOM 9429 C C . GLU A 1 24 ? 7.967 -1.525 0.840 1.00 0.00 24 GLU A C 20
ATOM 9430 O O . GLU A 1 24 ? 8.210 -2.378 -0.012 1.00 0.00 24 GLU A O 20
ATOM 9442 N N . PRO A 1 25 ? 8.867 -1.183 1.780 1.00 0.00 25 PRO A N 20
ATOM 9443 C CA . PRO A 1 25 ? 10.198 -1.796 1.855 1.00 0.00 25 PRO A CA 20
ATOM 9444 C C . PRO A 1 25 ? 10.144 -3.250 2.323 1.00 0.00 25 PRO A C 20
ATOM 9445 O O . PRO A 1 25 ? 9.834 -3.524 3.482 1.00 0.00 25 PRO A O 20
ATOM 9456 N N . PRO A 1 26 ? 10.451 -4.207 1.426 1.00 0.00 26 PRO A N 20
ATOM 9457 C CA . PRO A 1 26 ? 10.437 -5.632 1.761 1.00 0.00 26 PRO A CA 20
ATOM 9458 C C . PRO A 1 26 ? 11.673 -6.051 2.549 1.00 0.00 26 PRO A C 20
ATOM 9459 O O . PRO A 1 26 ? 12.801 -5.748 2.159 1.00 0.00 26 PRO A O 20
ATOM 9470 N N . PHE A 1 27 ? 11.455 -6.748 3.659 1.00 0.00 27 PHE A N 20
ATOM 9471 C CA . PHE A 1 27 ? 12.555 -7.204 4.499 1.00 0.00 27 PHE A CA 20
ATOM 9472 C C . PHE A 1 27 ? 12.151 -8.431 5.311 1.00 0.00 27 PHE A C 20
ATOM 9473 O O . PHE A 1 27 ? 11.526 -8.312 6.365 1.00 0.00 27 PHE A O 20
ATOM 9490 N N . ASP A 1 28 ? 12.513 -9.609 4.812 1.00 0.00 28 ASP A N 20
ATOM 9491 C CA . ASP A 1 28 ? 12.190 -10.858 5.493 1.00 0.00 28 ASP A CA 20
ATOM 9492 C C . ASP A 1 28 ? 12.834 -10.905 6.877 1.00 0.00 28 ASP A C 20
ATOM 9493 O O . ASP A 1 28 ? 12.156 -11.148 7.876 1.00 0.00 28 ASP A O 20
ATOM 9502 N N . PRO A 1 29 ? 14.156 -10.670 6.956 1.00 0.00 29 PRO A N 20
ATOM 9503 C CA . PRO A 1 29 ? 14.887 -10.687 8.229 1.00 0.00 29 PRO A CA 20
ATOM 9504 C C . PRO A 1 29 ? 14.247 -9.778 9.274 1.00 0.00 29 PRO A C 20
ATOM 9505 O O . PRO A 1 29 ? 14.590 -8.601 9.380 1.00 0.00 29 PRO A O 20
ATOM 9516 N N . ASP A 1 30 ? 13.318 -10.334 10.045 1.00 0.00 30 ASP A N 20
ATOM 9517 C CA . ASP A 1 30 ? 12.633 -9.573 11.082 1.00 0.00 30 ASP A CA 20
ATOM 9518 C C . ASP A 1 30 ? 13.252 -9.839 12.450 1.00 0.00 30 ASP A C 20
ATOM 9519 O O . ASP A 1 30 ? 12.550 -9.892 13.461 1.00 0.00 30 ASP A O 20
ATOM 9528 N N . SER A 1 31 ? 14.570 -10.006 12.474 1.00 0.00 31 SER A N 20
ATOM 9529 C CA . SER A 1 31 ? 15.284 -10.266 13.719 1.00 0.00 31 SER A CA 20
ATOM 9530 C C . SER A 1 31 ? 16.778 -10.002 13.556 1.00 0.00 31 SER A C 20
ATOM 9531 O O . SER A 1 31 ? 17.609 -10.702 14.134 1.00 0.00 31 SER A O 20
ATOM 9539 N N . TYR A 1 32 ? 17.111 -8.987 12.766 1.00 0.00 32 TYR A N 20
ATOM 9540 C CA . TYR A 1 32 ? 18.505 -8.629 12.527 1.00 0.00 32 TYR A CA 20
ATOM 9541 C C . TYR A 1 32 ? 19.279 -9.808 11.943 1.00 0.00 32 TYR A C 20
ATOM 9542 O O . TYR A 1 32 ? 19.796 -10.624 12.734 1.00 0.00 32 TYR A O 20
#

Solvent-accessible surface area: 3707 Å² total; per-residue (Å²): 104,150,105,171,138,132,48,82,156,43,89,132,134,70,245,101,29,137,45,71,33,117,111,148,113,102,181,141,110,107,122,240

Sequence (32 aa):
SVQILRCPDGMQMLRSGQCVATTEPPFDPDSYSVQILRCPDGMQMLRSGQCVATTEPPFDPDSYSVQILRCPDGMQMLRSGQCVATTEPPFDPDSYSVQILRCPDGMQMLRSGQCVATTEPPFDPDSYSVQILRCPDGMQMLRSGQCVATTEPPFDPDSYSVQILRCPDGMQMLRSGQCVATTEPPFDPDSYSVQILRCPDGMQMLRSGQCVATTEPPFDPDSYSVQILRCPDGMQMLRSGQCVATTEPPFDPDSYSVQILRCPDGMQMLRSGQCVATTEPPFDPDSYSVQILRCPDGMQMLRSGQCVATTEPPFDPDSYSVQILRCPDGMQMLRSGQCVATTEPPFDPDSYSVQILRCPDGMQMLRSGQCVATTEPPFDPDSYSVQILRCPDGMQMLRSGQCVATTEPPFDPDSYSVQILRCPDGMQMLRSGQCVATTEPPFDPDSYSVQILRCPDGMQMLRSGQCVATTEPPFDPDSYSVQILRCPDGMQMLRSGQCVATTEPPFDPDSYSVQILRCPDGMQMLRSGQCVATTEPPFDPDSYSVQILRCPDGMQMLRSGQCVATTEPPFDPDSYSVQILRCPDGMQMLRSGQCVATTEPPFDPDSYSVQILRCPDGMQMLRSGQCVATTEPPFDPDSY

Organism: Mythimna separata (NCBI:txid271217)